Protein AF-A0A2W6DV99-F1 (afdb_monomer_lite)

Structure (mmCIF, N/CA/C/O backbone):
data_AF-A0A2W6DV99-F1
#
_entry.id   AF-A0A2W6DV99-F1
#
loop_
_atom_site.group_PDB
_atom_site.id
_atom_site.type_symbol
_atom_site.label_atom_id
_atom_site.label_alt_id
_atom_site.label_comp_id
_atom_site.label_asym_id
_atom_site.label_entity_id
_atom_site.label_seq_id
_atom_site.pdbx_PDB_ins_code
_atom_site.Cartn_x
_atom_site.Cartn_y
_atom_site.Cartn_z
_atom_site.occupancy
_atom_site.B_iso_or_equiv
_atom_site.auth_seq_id
_atom_site.auth_comp_id
_atom_site.auth_asym_id
_atom_site.auth_atom_id
_atom_site.pdbx_PDB_model_num
ATOM 1 N N . MET A 1 1 ? 22.813 -40.575 -20.053 1.00 39.66 1 MET A N 1
ATOM 2 C CA . MET A 1 1 ? 22.093 -39.445 -20.672 1.00 39.66 1 MET A CA 1
ATOM 3 C C . MET A 1 1 ? 22.376 -38.218 -19.839 1.00 39.66 1 MET A C 1
ATOM 5 O O . MET A 1 1 ? 22.022 -38.199 -18.666 1.00 39.66 1 MET A O 1
ATOM 9 N N . THR A 1 2 ? 23.104 -37.266 -20.404 1.00 40.97 2 THR A N 1
ATOM 10 C CA . THR A 1 2 ? 23.390 -35.975 -19.769 1.00 40.97 2 THR A CA 1
ATOM 11 C C . THR A 1 2 ? 22.181 -35.046 -19.927 1.00 40.97 2 THR A C 1
ATOM 13 O O . THR A 1 2 ? 21.340 -35.271 -20.796 1.00 40.97 2 THR A O 1
ATOM 16 N N . THR A 1 3 ? 22.064 -33.992 -19.115 1.00 51.16 3 THR A N 1
ATOM 17 C CA . THR A 1 3 ? 20.997 -32.975 -19.248 1.00 51.16 3 THR A CA 1
ATOM 18 C C . THR A 1 3 ? 20.951 -32.358 -20.657 1.00 51.16 3 THR A C 1
ATOM 20 O O . THR A 1 3 ? 19.877 -32.009 -21.138 1.00 51.16 3 THR A O 1
ATOM 23 N N . ALA A 1 4 ? 22.092 -32.310 -21.358 1.00 49.84 4 ALA A N 1
ATOM 24 C CA . ALA A 1 4 ? 22.218 -31.829 -22.735 1.00 49.84 4 ALA A CA 1
ATOM 25 C C . ALA A 1 4 ? 21.541 -32.736 -23.788 1.00 49.84 4 ALA A C 1
ATOM 27 O O . ALA A 1 4 ? 21.130 -32.246 -24.840 1.00 49.84 4 ALA A O 1
ATOM 28 N N . ASP A 1 5 ? 21.364 -34.034 -23.507 1.00 51.50 5 ASP A N 1
ATOM 29 C CA . ASP A 1 5 ? 20.728 -34.989 -24.433 1.00 51.50 5 ASP A CA 1
ATOM 30 C C . ASP A 1 5 ? 19.197 -34.816 -24.511 1.00 51.50 5 ASP A C 1
ATOM 32 O O . ASP A 1 5 ? 18.551 -35.421 -25.363 1.00 51.50 5 ASP A O 1
ATOM 36 N N . ARG A 1 6 ? 18.600 -34.006 -23.621 1.00 61.16 6 ARG A N 1
ATOM 37 C CA . ARG A 1 6 ? 17.144 -33.766 -23.541 1.00 61.16 6 ARG A CA 1
ATOM 38 C C . ARG A 1 6 ? 16.713 -32.412 -24.115 1.00 61.16 6 ARG A C 1
ATOM 40 O O . ARG A 1 6 ? 15.531 -32.085 -24.054 1.00 61.16 6 ARG A O 1
ATOM 47 N N . LEU A 1 7 ? 17.653 -31.622 -24.632 1.00 72.88 7 LEU A N 1
ATOM 48 C CA . LEU A 1 7 ? 17.379 -30.297 -25.186 1.00 72.88 7 LEU A CA 1
ATOM 49 C C . LEU A 1 7 ? 16.945 -30.385 -26.654 1.00 72.88 7 LEU A C 1
ATOM 51 O O . LEU A 1 7 ? 17.386 -31.263 -27.396 1.00 72.88 7 LEU A O 1
ATOM 55 N N . VAL A 1 8 ? 16.080 -29.460 -27.078 1.00 77.88 8 VAL A N 1
ATOM 56 C CA . VAL A 1 8 ? 15.634 -29.354 -28.474 1.00 77.88 8 VAL A CA 1
ATOM 57 C C . VAL A 1 8 ? 16.661 -28.538 -29.257 1.00 77.88 8 VAL A C 1
ATOM 59 O O . VAL A 1 8 ? 16.597 -27.310 -29.283 1.00 77.88 8 VAL A O 1
ATOM 62 N N . TRP A 1 9 ? 17.617 -29.234 -29.868 1.00 82.75 9 TRP A N 1
ATOM 63 C CA . TRP A 1 9 ? 18.687 -28.638 -30.668 1.00 82.75 9 TRP A CA 1
ATOM 64 C C . TRP A 1 9 ? 18.194 -28.163 -32.032 1.00 82.75 9 TRP A C 1
ATOM 66 O O . TRP A 1 9 ? 17.353 -28.806 -32.664 1.00 82.75 9 TRP A O 1
ATOM 76 N N . ARG A 1 10 ? 18.727 -27.026 -32.484 1.00 85.50 10 ARG A N 1
ATOM 77 C CA . ARG A 1 10 ? 18.477 -26.460 -33.812 1.00 85.50 10 ARG A CA 1
ATOM 78 C C . ARG A 1 10 ? 19.756 -25.976 -34.455 1.00 85.50 10 ARG A C 1
ATOM 80 O O . ARG A 1 10 ? 20.667 -25.524 -33.772 1.00 85.50 10 ARG A O 1
ATOM 87 N N . ILE A 1 11 ? 19.760 -26.016 -35.774 1.00 86.94 11 ILE A N 1
ATOM 88 C CA . ILE A 1 11 ? 20.781 -25.429 -36.638 1.00 86.94 11 ILE A CA 1
ATOM 89 C C . ILE A 1 11 ? 20.184 -24.222 -37.366 1.00 86.94 11 ILE A C 1
ATOM 91 O O . ILE A 1 11 ? 18.967 -24.020 -37.323 1.00 86.94 11 ILE A O 1
ATOM 95 N N . SER A 1 12 ? 21.020 -23.433 -38.038 1.00 83.31 12 SER A N 1
ATOM 96 C CA . SER A 1 12 ? 20.517 -22.340 -38.871 1.00 83.31 12 SER A CA 1
ATOM 97 C C . SER A 1 12 ? 19.740 -22.878 -40.077 1.00 83.31 12 SER A C 1
ATOM 99 O O . SER A 1 12 ? 20.124 -23.896 -40.654 1.00 83.31 12 SER A O 1
ATOM 101 N N . SER A 1 13 ? 18.704 -22.166 -40.536 1.00 81.56 13 SER A N 1
ATOM 102 C CA . SER A 1 13 ? 18.050 -22.480 -41.818 1.00 81.56 13 SER A CA 1
ATOM 103 C C . SER A 1 13 ? 18.979 -22.274 -43.023 1.00 81.56 13 SER A C 1
ATOM 105 O O . SER A 1 13 ? 18.720 -22.784 -44.113 1.00 81.56 13 SER A O 1
ATOM 107 N N . ARG A 1 14 ? 20.091 -21.556 -42.819 1.00 80.81 14 ARG A N 1
ATOM 108 C CA . ARG A 1 14 ? 21.151 -21.309 -43.802 1.00 80.81 14 ARG A CA 1
ATOM 109 C C . ARG A 1 14 ? 22.189 -22.429 -43.864 1.00 80.81 14 ARG A C 1
ATOM 111 O O . ARG A 1 14 ? 23.100 -22.358 -44.685 1.00 80.81 14 ARG A O 1
ATOM 118 N N . SER A 1 15 ? 22.073 -23.448 -43.014 1.00 82.69 15 SER A N 1
ATOM 119 C CA . SER A 1 15 ? 22.948 -24.616 -43.038 1.00 82.69 15 SER A CA 1
ATOM 120 C C . SER A 1 15 ? 22.560 -25.573 -44.169 1.00 82.69 15 SER A C 1
ATOM 122 O O . SER A 1 15 ? 21.409 -25.994 -44.276 1.00 82.69 15 SER A O 1
ATOM 124 N N . SER A 1 16 ? 23.527 -25.951 -45.006 1.00 66.44 16 SER A N 1
ATOM 125 C CA . SER A 1 16 ? 23.342 -26.976 -46.032 1.00 66.44 16 SER A CA 1
ATOM 126 C C . SER A 1 16 ? 23.441 -28.377 -45.391 1.00 66.44 16 SER A C 1
ATOM 128 O O . SER A 1 16 ? 24.239 -28.614 -44.490 1.00 66.44 16 SER A O 1
ATOM 130 N N . ASN A 1 17 ? 22.596 -29.321 -45.816 1.00 62.34 17 ASN A N 1
ATOM 131 C CA . ASN A 1 17 ? 22.705 -30.764 -45.527 1.00 62.34 17 ASN A CA 1
ATOM 132 C C . ASN A 1 17 ? 22.578 -31.268 -44.070 1.00 62.34 17 ASN A C 1
ATOM 134 O O . ASN A 1 17 ? 22.684 -32.473 -43.864 1.00 62.34 17 ASN A O 1
ATOM 138 N N . GLY A 1 18 ? 22.304 -30.424 -43.071 1.00 57.53 18 GLY A N 1
ATOM 139 C CA . GLY A 1 18 ? 21.922 -30.862 -41.713 1.00 57.53 18 GLY A CA 1
ATOM 140 C C . GLY A 1 18 ? 23.003 -31.585 -40.890 1.00 57.53 18 GLY A C 1
ATOM 141 O O . GLY A 1 18 ? 22.747 -31.976 -39.753 1.00 57.53 18 GLY A O 1
ATOM 142 N N . GLU A 1 19 ? 24.210 -31.741 -41.430 1.00 60.84 19 GLU A N 1
ATOM 143 C CA . GLU A 1 19 ? 25.356 -32.391 -40.796 1.00 60.84 19 GLU A CA 1
ATOM 144 C C . GLU A 1 19 ? 26.573 -31.461 -40.915 1.00 60.84 19 GLU A C 1
ATOM 146 O O . GLU A 1 19 ? 26.910 -31.069 -42.029 1.00 60.84 19 GLU A O 1
ATOM 151 N N . ASN A 1 20 ? 27.278 -31.170 -39.809 1.00 66.75 20 ASN A N 1
ATOM 152 C CA . ASN A 1 20 ? 28.277 -30.081 -39.676 1.00 66.75 20 ASN A CA 1
ATOM 153 C C . ASN A 1 20 ? 27.613 -28.711 -39.533 1.00 66.75 20 ASN A C 1
ATOM 155 O O . ASN A 1 20 ? 27.404 -28.002 -40.506 1.00 66.75 20 ASN A O 1
ATOM 159 N N . CYS A 1 21 ? 27.232 -28.342 -38.320 1.00 85.12 21 CYS A N 1
ATOM 160 C CA . CYS A 1 21 ? 26.618 -27.061 -37.999 1.00 85.12 21 CYS A CA 1
ATOM 161 C C . CYS A 1 21 ? 26.868 -26.732 -36.528 1.00 85.12 21 CYS A C 1
ATOM 163 O O . CYS A 1 21 ? 26.994 -27.637 -35.687 1.00 85.12 21 CYS A O 1
ATOM 165 N N . VAL A 1 22 ? 26.802 -25.438 -36.219 1.00 89.88 22 VAL A N 1
ATOM 166 C CA . VAL A 1 22 ? 26.556 -24.943 -34.864 1.00 89.88 22 VAL A CA 1
ATOM 167 C C . VAL A 1 22 ? 25.130 -25.329 -34.469 1.00 89.88 22 VAL A C 1
ATOM 169 O O . VAL A 1 22 ? 24.169 -24.859 -35.077 1.00 89.88 22 VAL A O 1
ATOM 172 N N . GLU A 1 23 ? 24.989 -26.186 -33.459 1.00 89.81 23 GLU A N 1
ATOM 173 C CA . GLU A 1 23 ? 23.690 -26.469 -32.853 1.00 89.81 23 GLU A CA 1
ATOM 174 C C . GLU A 1 23 ? 23.479 -25.572 -31.644 1.00 89.81 23 GLU A C 1
ATOM 176 O O . GLU A 1 23 ? 24.355 -25.468 -30.787 1.00 89.81 23 GLU A O 1
ATOM 181 N N . VAL A 1 24 ? 22.297 -24.973 -31.556 1.00 89.50 24 VAL A N 1
ATOM 182 C CA . VAL A 1 24 ? 21.862 -24.107 -30.462 1.00 89.50 24 VAL A CA 1
ATOM 183 C C . VAL A 1 24 ? 20.603 -24.703 -29.841 1.00 89.50 24 VAL A C 1
ATOM 185 O O . VAL A 1 24 ? 19.707 -25.155 -30.556 1.00 89.50 24 VAL A O 1
ATOM 188 N N . ALA A 1 25 ? 20.511 -24.706 -28.516 1.00 82.44 25 ALA A N 1
ATOM 189 C CA . ALA A 1 25 ? 19.297 -25.080 -27.802 1.00 82.44 25 ALA A CA 1
ATOM 190 C C . ALA A 1 25 ? 19.022 -24.125 -26.632 1.00 82.44 25 ALA A C 1
ATOM 192 O O . ALA A 1 25 ? 19.965 -23.612 -26.025 1.00 82.44 25 ALA A O 1
ATOM 193 N N . PRO A 1 26 ? 17.748 -23.903 -26.272 1.00 75.31 26 PRO A N 1
ATOM 194 C CA . PRO A 1 26 ? 17.406 -23.211 -25.037 1.00 75.31 26 PRO A CA 1
ATOM 195 C C . PRO A 1 26 ? 17.791 -24.057 -23.815 1.00 75.31 26 PRO A C 1
ATOM 197 O O . PRO A 1 26 ? 17.603 -25.274 -23.802 1.00 75.31 26 PRO A O 1
ATOM 200 N N . ALA A 1 27 ? 18.307 -23.400 -22.779 1.00 69.19 27 ALA A N 1
ATOM 201 C CA . ALA A 1 27 ? 18.580 -23.954 -21.453 1.00 69.19 27 ALA A CA 1
ATOM 202 C C . ALA A 1 27 ? 17.866 -23.104 -20.383 1.00 69.19 27 ALA A C 1
ATOM 204 O O . ALA A 1 27 ? 17.418 -22.002 -20.684 1.00 69.19 27 ALA A O 1
ATOM 205 N N . ALA A 1 28 ? 17.768 -23.598 -19.141 1.00 60.81 28 ALA A N 1
ATOM 206 C CA . ALA A 1 28 ? 16.992 -22.952 -18.069 1.00 60.81 28 ALA A CA 1
ATOM 207 C C . ALA A 1 28 ? 17.307 -21.451 -17.881 1.00 60.81 28 ALA A C 1
ATOM 209 O O . ALA A 1 28 ? 16.384 -20.659 -17.738 1.00 60.81 28 ALA A O 1
ATOM 210 N N . ASP A 1 29 ? 18.583 -21.061 -17.993 1.00 66.25 29 ASP A N 1
ATOM 211 C CA . ASP A 1 29 ? 19.034 -19.680 -17.757 1.00 66.25 29 ASP A CA 1
ATOM 212 C C . ASP A 1 29 ? 19.547 -18.964 -19.027 1.00 66.25 29 ASP A C 1
ATOM 214 O O . ASP A 1 29 ? 20.179 -17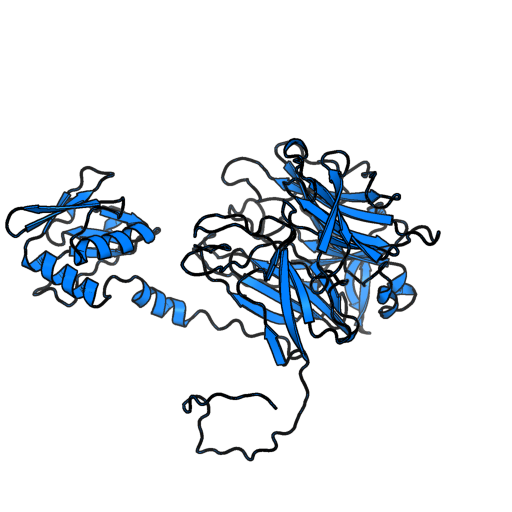.905 -18.946 1.00 66.25 29 ASP A O 1
ATOM 218 N N . GLY A 1 30 ? 19.309 -19.520 -20.225 1.00 78.44 30 GLY A N 1
ATOM 219 C CA . GLY A 1 30 ? 19.749 -18.907 -21.482 1.00 78.44 30 GLY A CA 1
ATOM 220 C C . GLY A 1 30 ? 19.853 -19.872 -22.662 1.00 78.44 30 GLY A C 1
ATOM 221 O O . GLY A 1 30 ? 18.911 -20.594 -22.973 1.00 78.44 30 GLY A O 1
ATOM 222 N N . MET A 1 31 ? 20.989 -19.862 -23.356 1.00 85.44 31 MET A N 1
ATOM 223 C CA . MET A 1 31 ? 21.232 -20.680 -24.545 1.00 85.44 31 MET A CA 1
ATOM 224 C C . MET A 1 31 ? 22.450 -21.564 -24.359 1.00 85.44 31 MET A C 1
ATOM 226 O O . MET A 1 31 ? 23.387 -21.226 -23.643 1.00 85.44 31 MET A O 1
ATOM 230 N N . VAL A 1 32 ? 22.461 -22.699 -25.034 1.00 89.19 32 VAL A N 1
ATOM 231 C CA . VAL A 1 32 ? 23.610 -23.589 -25.086 1.00 89.19 32 VAL A CA 1
ATOM 232 C C . VAL A 1 32 ? 23.951 -23.884 -26.537 1.00 89.19 32 VAL A C 1
ATOM 234 O O . VAL A 1 32 ? 23.052 -24.064 -27.356 1.00 89.19 32 VAL A O 1
ATOM 237 N N . ILE A 1 33 ? 25.244 -23.936 -26.854 1.00 93.06 33 ILE A N 1
ATOM 238 C CA . ILE A 1 33 ? 25.724 -24.363 -28.170 1.00 93.06 33 ILE A CA 1
ATOM 239 C C . ILE A 1 33 ? 26.545 -25.643 -28.074 1.00 93.06 33 ILE A C 1
ATOM 241 O O . ILE A 1 33 ? 27.212 -25.897 -27.064 1.00 93.06 33 ILE A O 1
ATOM 245 N N . ARG A 1 34 ? 26.544 -26.417 -29.156 1.00 91.94 34 ARG A N 1
ATOM 246 C CA . ARG A 1 34 ? 27.444 -27.553 -29.366 1.00 91.94 34 ARG A CA 1
ATOM 247 C C . ARG A 1 34 ? 27.758 -27.735 -30.847 1.00 91.94 34 ARG A C 1
ATOM 249 O O . ARG A 1 34 ? 27.185 -27.073 -31.710 1.00 91.94 34 ARG A O 1
ATOM 256 N N . HIS A 1 35 ? 28.659 -28.664 -31.132 1.00 91.69 35 HIS A N 1
ATOM 257 C CA . HIS A 1 35 ? 28.941 -29.095 -32.493 1.00 91.69 35 HIS A CA 1
ATOM 258 C C . HIS A 1 35 ? 28.086 -30.315 -32.853 1.00 91.69 35 HIS A C 1
ATOM 260 O O . HIS A 1 35 ? 28.175 -31.337 -32.175 1.00 91.69 35 HIS A O 1
ATOM 266 N N . SER A 1 36 ? 27.317 -30.245 -33.944 1.00 87.62 36 SER A N 1
ATOM 267 C CA . SER A 1 36 ? 26.436 -31.350 -34.389 1.00 87.62 36 SER A CA 1
ATOM 268 C C . SER A 1 36 ? 27.159 -32.683 -34.622 1.00 87.62 36 SER A C 1
ATOM 270 O O . SER A 1 36 ? 26.678 -33.719 -34.177 1.00 87.62 36 SER A O 1
ATOM 272 N N . LYS A 1 37 ? 28.328 -32.687 -35.285 1.00 85.00 37 LYS A N 1
ATOM 273 C CA . LYS A 1 37 ? 29.139 -33.907 -35.501 1.00 85.00 37 LYS A CA 1
ATOM 274 C C . LYS A 1 37 ? 29.964 -34.361 -34.304 1.00 85.00 37 LYS A C 1
ATOM 276 O O . LYS A 1 37 ? 30.337 -35.531 -34.218 1.00 85.00 37 LYS A O 1
ATOM 281 N N . HIS A 1 38 ? 30.257 -33.450 -33.385 1.00 86.50 38 HIS A N 1
ATOM 282 C CA . HIS A 1 38 ? 31.081 -33.730 -32.217 1.00 86.50 38 HIS A CA 1
ATOM 283 C C . HIS A 1 38 ? 30.349 -33.353 -30.921 1.00 86.50 38 HIS A C 1
ATOM 285 O O . HIS A 1 38 ? 30.887 -32.585 -30.125 1.00 86.50 38 HIS A O 1
ATOM 291 N N . PRO A 1 39 ? 29.143 -33.897 -30.651 1.00 83.94 39 PRO A N 1
ATOM 292 C CA . PRO A 1 39 ? 28.383 -33.542 -29.451 1.00 83.94 39 PRO A CA 1
ATOM 293 C C . PRO A 1 39 ? 29.115 -33.967 -28.169 1.00 83.94 39 PRO A C 1
ATOM 295 O O . PRO A 1 39 ? 28.973 -33.334 -27.126 1.00 83.94 39 PRO A O 1
ATOM 298 N N . SER A 1 40 ? 29.972 -34.993 -28.252 1.00 82.38 40 SER A N 1
ATOM 299 C CA . SER A 1 40 ? 30.851 -35.426 -27.162 1.00 82.38 40 SER A CA 1
ATOM 300 C C . SER A 1 40 ? 31.998 -34.455 -26.859 1.00 82.38 40 SER A C 1
ATOM 302 O O . SER A 1 40 ? 32.648 -34.614 -25.830 1.00 82.38 40 SER A O 1
ATOM 304 N N . ALA A 1 41 ? 32.257 -33.456 -27.714 1.00 84.75 41 ALA A N 1
ATOM 305 C CA . ALA A 1 41 ? 33.206 -32.377 -27.420 1.00 84.75 41 ALA A CA 1
ATOM 306 C C . ALA A 1 41 ? 32.692 -31.426 -26.321 1.00 84.75 41 ALA A C 1
ATOM 308 O O . ALA A 1 41 ? 33.456 -30.614 -25.800 1.00 84.75 41 ALA A O 1
ATOM 309 N N . GLY A 1 42 ? 31.417 -31.561 -25.938 1.00 88.44 42 GLY A N 1
ATOM 310 C CA . GLY A 1 42 ? 30.779 -30.816 -24.864 1.00 88.44 42 GLY A CA 1
ATOM 311 C C . GLY A 1 42 ? 29.952 -29.640 -25.368 1.00 88.44 42 GLY A C 1
ATOM 312 O O . GLY A 1 42 ? 29.761 -29.436 -26.567 1.00 88.44 42 GLY A O 1
ATOM 313 N N . THR A 1 43 ? 29.427 -28.874 -24.419 1.00 92.94 43 THR A N 1
ATOM 314 C CA . THR A 1 43 ? 28.511 -27.765 -24.678 1.00 92.94 43 THR A CA 1
ATOM 315 C C . THR A 1 43 ? 29.009 -26.488 -24.017 1.00 92.94 43 THR A C 1
ATOM 317 O O . THR A 1 43 ? 29.588 -26.544 -22.931 1.00 92.94 43 THR A O 1
ATOM 320 N N . ILE A 1 44 ? 28.740 -25.334 -24.623 1.00 91.56 44 ILE A N 1
ATOM 321 C CA . ILE A 1 44 ? 29.021 -24.026 -24.019 1.00 91.56 44 ILE A CA 1
ATOM 322 C C . ILE A 1 44 ? 27.692 -23.343 -23.711 1.00 91.56 44 ILE A C 1
ATOM 324 O O . ILE A 1 44 ? 26.890 -23.127 -24.617 1.00 91.56 44 ILE A O 1
ATOM 328 N N . THR A 1 45 ? 27.466 -23.017 -22.439 1.00 89.25 45 THR A N 1
ATOM 329 C CA . THR A 1 45 ? 26.239 -22.366 -21.958 1.00 89.25 45 THR A CA 1
ATOM 330 C C . THR A 1 45 ? 26.444 -20.861 -21.818 1.00 89.25 45 THR A C 1
ATOM 332 O O . THR A 1 45 ? 27.455 -20.404 -21.286 1.00 89.25 45 THR A O 1
ATOM 335 N N . PHE A 1 46 ? 25.446 -20.103 -22.250 1.00 85.31 46 PHE A N 1
ATOM 336 C CA . PHE A 1 46 ? 25.378 -18.653 -22.233 1.00 85.31 46 PHE A CA 1
ATOM 337 C C . PHE A 1 46 ? 24.127 -18.221 -21.469 1.00 85.31 46 PHE A C 1
ATOM 339 O O . PHE A 1 46 ? 23.020 -18.493 -21.935 1.00 85.31 46 PHE A O 1
ATOM 346 N N . PRO A 1 47 ? 24.260 -17.507 -20.340 1.00 81.44 47 PRO A N 1
ATOM 347 C CA . PRO A 1 47 ? 23.137 -16.788 -19.750 1.00 81.44 47 PRO A CA 1
ATOM 348 C C . PRO A 1 47 ? 22.469 -15.851 -20.770 1.00 81.44 47 PRO A C 1
ATOM 350 O O . PRO A 1 47 ? 23.136 -15.362 -21.680 1.00 81.44 47 PRO A O 1
ATOM 353 N N . GLY A 1 48 ? 21.175 -15.551 -20.639 1.00 76.06 48 GLY A N 1
ATOM 354 C CA . GLY A 1 48 ? 20.421 -14.818 -21.677 1.00 76.06 48 GLY A CA 1
ATOM 355 C C . GLY A 1 48 ? 21.045 -13.492 -22.163 1.00 76.06 48 GLY A C 1
ATOM 356 O O . GLY A 1 48 ? 20.989 -13.181 -23.353 1.00 76.06 48 GLY A O 1
ATOM 357 N N . SER A 1 49 ? 21.681 -12.711 -21.280 1.00 77.69 49 SER A N 1
ATOM 358 C CA . SER A 1 49 ? 22.427 -11.498 -21.664 1.00 77.69 49 SER A CA 1
ATOM 359 C C . SER A 1 49 ? 23.748 -11.809 -22.374 1.00 77.69 49 SER A C 1
ATOM 361 O O . SER A 1 49 ? 24.072 -11.159 -23.368 1.00 77.69 49 SER A O 1
ATOM 363 N N . ALA A 1 50 ? 24.468 -12.834 -21.912 1.00 83.25 50 ALA A N 1
ATOM 364 C CA . ALA A 1 50 ? 25.685 -13.333 -22.541 1.00 83.25 50 ALA A CA 1
ATOM 365 C C . ALA A 1 50 ? 25.410 -13.923 -23.931 1.00 83.25 50 ALA A C 1
ATOM 367 O O . ALA A 1 50 ? 26.246 -13.785 -24.813 1.00 83.25 50 ALA A O 1
ATOM 368 N N . TRP A 1 51 ? 24.237 -14.523 -24.169 1.00 90.50 51 TRP A N 1
ATOM 369 C CA . TRP A 1 51 ? 23.864 -15.039 -25.489 1.00 90.50 51 TRP A CA 1
ATOM 370 C C . TRP A 1 51 ? 23.724 -13.922 -26.525 1.00 90.50 51 TRP A C 1
ATOM 372 O O . TRP A 1 51 ? 24.310 -14.000 -27.600 1.00 90.50 51 TRP A O 1
ATOM 382 N N . ARG A 1 52 ? 23.005 -12.844 -26.186 1.00 85.56 52 ARG A N 1
ATOM 383 C CA . ARG A 1 52 ? 22.859 -11.686 -27.085 1.00 85.56 52 ARG A CA 1
ATOM 384 C C . ARG A 1 52 ? 24.202 -11.027 -27.381 1.00 85.56 52 ARG A C 1
ATOM 386 O O . ARG A 1 52 ? 24.489 -10.724 -28.533 1.00 85.56 52 ARG A O 1
ATOM 393 N N . ALA A 1 53 ? 25.029 -10.855 -26.350 1.00 83.12 53 ALA A N 1
ATOM 394 C CA . ALA A 1 53 ? 26.384 -10.348 -26.519 1.00 83.12 53 ALA A CA 1
ATOM 395 C C . ALA A 1 53 ? 27.236 -11.295 -27.378 1.00 83.12 53 ALA A C 1
ATOM 397 O O . ALA A 1 53 ? 27.946 -10.832 -28.254 1.00 83.12 53 ALA A O 1
ATOM 398 N N . PHE A 1 54 ? 27.114 -12.614 -27.211 1.00 90.12 54 PHE A N 1
ATOM 399 C CA . PHE A 1 54 ? 27.840 -13.596 -28.021 1.00 90.12 54 PHE A CA 1
ATOM 400 C C . PHE A 1 54 ? 27.435 -13.546 -29.498 1.00 90.12 54 PHE A C 1
ATOM 402 O O . PHE A 1 54 ? 28.301 -13.555 -30.367 1.00 90.12 54 PHE A O 1
ATOM 409 N N . VAL A 1 55 ? 26.135 -13.454 -29.794 1.00 89.00 55 VAL A N 1
ATOM 410 C CA . VAL A 1 55 ? 25.629 -13.319 -31.168 1.00 89.00 55 VAL A CA 1
ATOM 411 C C . VAL A 1 55 ? 26.103 -12.008 -31.806 1.00 89.00 55 VAL A C 1
ATOM 413 O O . VAL A 1 55 ? 26.493 -11.999 -32.973 1.00 89.00 55 VAL A O 1
ATOM 416 N N . HIS A 1 56 ? 26.128 -10.916 -31.041 1.00 84.50 56 HIS A N 1
ATOM 417 C CA . HIS A 1 56 ? 26.678 -9.633 -31.478 1.00 84.50 56 HIS A CA 1
ATOM 418 C C . HIS A 1 56 ? 28.194 -9.714 -31.735 1.00 84.50 56 HIS A C 1
ATOM 420 O O . HIS A 1 56 ? 28.648 -9.390 -32.832 1.00 84.50 56 HIS A O 1
ATOM 426 N N . ASP A 1 57 ? 28.971 -10.225 -30.772 1.00 85.94 57 ASP A N 1
ATOM 427 C CA . ASP A 1 57 ? 30.421 -10.443 -30.885 1.00 85.94 57 ASP A CA 1
ATOM 428 C C . ASP A 1 57 ? 30.755 -11.302 -32.123 1.00 85.94 57 ASP A C 1
ATOM 430 O O . ASP A 1 57 ? 31.713 -11.025 -32.848 1.00 85.94 57 ASP A O 1
ATOM 434 N N . ALA A 1 58 ? 29.946 -12.336 -32.388 1.00 88.12 58 ALA A N 1
ATOM 435 C CA . ALA A 1 58 ? 30.107 -13.236 -33.525 1.00 88.12 58 ALA A CA 1
ATOM 436 C C . ALA A 1 58 ? 29.876 -12.541 -34.876 1.00 88.12 58 ALA A C 1
ATOM 438 O O . ALA A 1 58 ? 30.612 -12.815 -35.827 1.00 88.12 58 ALA A O 1
ATOM 439 N N . ARG A 1 59 ? 28.876 -11.655 -34.963 1.00 84.56 59 ARG A N 1
ATOM 440 C CA . ARG A 1 59 ? 28.514 -10.924 -36.189 1.00 84.56 59 ARG A CA 1
ATOM 441 C C . ARG A 1 59 ? 29.495 -9.808 -36.520 1.00 84.56 59 ARG A C 1
ATOM 443 O O . ARG A 1 59 ? 29.894 -9.680 -37.675 1.00 84.56 59 ARG A O 1
ATOM 450 N N . ASP A 1 60 ? 29.891 -9.039 -35.514 1.00 77.19 60 ASP A N 1
ATOM 451 C CA . ASP A 1 60 ? 30.624 -7.791 -35.731 1.00 77.19 60 ASP A CA 1
ATOM 452 C C . ASP A 1 60 ? 32.144 -7.973 -35.628 1.00 77.19 60 ASP A C 1
ATOM 454 O O . ASP A 1 60 ? 32.907 -7.092 -36.019 1.00 77.19 60 ASP A O 1
ATOM 458 N N . GLY A 1 61 ? 32.617 -9.125 -35.137 1.00 68.69 61 GLY A N 1
ATOM 459 C CA . GLY A 1 61 ? 34.045 -9.437 -35.052 1.00 68.69 61 GLY A CA 1
ATOM 460 C C . GLY A 1 61 ? 34.814 -8.573 -34.045 1.00 68.69 61 GLY A C 1
ATOM 461 O O . GLY A 1 61 ? 36.046 -8.534 -34.088 1.00 68.69 61 GLY A O 1
ATOM 462 N N . VAL A 1 62 ? 34.115 -7.888 -33.133 1.00 58.28 62 VAL A N 1
ATOM 463 C CA . VAL A 1 62 ? 34.701 -6.978 -32.141 1.00 58.28 62 VAL A CA 1
ATOM 464 C C . VAL A 1 62 ? 34.557 -7.558 -30.727 1.00 58.28 62 VAL A C 1
ATOM 466 O O . VAL A 1 62 ? 33.565 -7.315 -30.060 1.00 58.28 62 VAL A O 1
ATOM 469 N N . ALA A 1 63 ? 35.608 -8.265 -30.287 1.00 59.38 63 ALA A N 1
ATOM 470 C CA . ALA A 1 63 ? 35.976 -8.655 -28.911 1.00 59.38 63 ALA A CA 1
ATOM 471 C C . ALA A 1 63 ? 34.971 -9.465 -28.051 1.00 59.38 63 ALA A C 1
ATOM 473 O O . ALA A 1 63 ? 33.770 -9.295 -28.101 1.00 59.38 63 ALA A O 1
ATOM 474 N N . ASN A 1 64 ? 35.505 -10.341 -27.189 1.00 68.50 64 ASN A N 1
ATOM 475 C CA . ASN A 1 64 ? 34.771 -11.304 -26.349 1.00 68.50 64 ASN A CA 1
ATOM 476 C C . ASN A 1 64 ? 34.027 -10.648 -25.160 1.00 68.50 64 ASN A C 1
ATOM 478 O O . ASN A 1 64 ? 34.351 -10.915 -23.999 1.00 68.50 64 ASN A O 1
ATOM 482 N N . THR A 1 65 ? 33.068 -9.761 -25.427 1.00 76.06 65 THR A N 1
ATOM 483 C CA . THR A 1 65 ? 32.317 -9.008 -24.406 1.00 76.06 65 THR A CA 1
ATOM 484 C C . THR A 1 65 ? 31.241 -9.840 -23.707 1.00 76.06 65 THR A C 1
ATOM 486 O O . THR A 1 65 ? 30.800 -9.498 -22.611 1.00 76.06 65 THR A O 1
ATOM 489 N N . ASN A 1 66 ? 30.870 -10.980 -24.293 1.00 84.12 66 ASN A N 1
ATOM 490 C CA . ASN A 1 66 ? 29.848 -11.892 -23.783 1.00 84.12 66 ASN A CA 1
ATOM 491 C C . ASN A 1 66 ? 30.161 -12.575 -22.437 1.00 84.12 66 ASN A C 1
ATOM 493 O O . ASN A 1 66 ? 29.257 -13.132 -21.818 1.00 84.12 66 ASN A O 1
ATOM 497 N N . GLY A 1 67 ? 31.418 -12.572 -21.976 1.00 85.31 67 GLY A N 1
ATOM 498 C CA . GLY A 1 67 ? 31.804 -13.110 -20.663 1.00 85.31 67 GLY A CA 1
ATOM 499 C C . GLY A 1 67 ? 31.635 -14.628 -20.479 1.00 85.31 67 GLY A C 1
ATOM 500 O O . GLY A 1 67 ? 31.886 -15.134 -19.385 1.00 85.31 67 GLY A O 1
ATOM 501 N N . ALA A 1 68 ? 31.246 -15.374 -21.518 1.00 85.94 68 ALA A N 1
ATOM 502 C CA . ALA A 1 68 ? 31.008 -16.821 -21.472 1.00 85.94 68 ALA A CA 1
ATOM 503 C C . ALA A 1 68 ? 31.969 -17.621 -22.368 1.00 85.94 68 ALA A C 1
ATOM 505 O O . ALA A 1 68 ? 32.398 -18.721 -21.999 1.00 85.94 68 ALA A O 1
ATOM 506 N N . ALA A 1 69 ? 32.345 -17.071 -23.522 1.00 91.69 69 ALA A N 1
ATOM 507 C CA . ALA A 1 69 ? 33.222 -17.707 -24.490 1.00 91.69 69 ALA A CA 1
ATOM 508 C C . ALA A 1 69 ? 34.067 -16.697 -25.273 1.00 91.69 69 ALA A C 1
ATOM 510 O O . ALA A 1 69 ? 33.727 -15.522 -25.414 1.00 91.69 69 ALA A O 1
ATOM 511 N N . THR A 1 70 ? 35.169 -17.196 -25.824 1.00 91.81 70 THR A N 1
ATOM 512 C CA . THR A 1 70 ? 36.014 -16.469 -26.772 1.00 91.81 70 THR A CA 1
ATOM 513 C C . THR A 1 70 ? 35.805 -16.977 -28.191 1.00 91.81 70 THR A C 1
ATOM 515 O O . THR A 1 70 ? 35.650 -18.182 -28.377 1.00 91.81 70 THR A O 1
ATOM 518 N N . ILE A 1 71 ? 35.832 -16.078 -29.176 1.00 91.38 71 ILE A N 1
ATOM 519 C CA . ILE A 1 71 ? 35.762 -16.381 -30.610 1.00 91.38 71 ILE A CA 1
ATOM 520 C C . ILE A 1 71 ? 37.129 -16.061 -31.225 1.00 91.38 71 ILE A C 1
ATOM 522 O O . ILE A 1 71 ? 37.629 -14.946 -31.104 1.00 91.38 71 ILE A O 1
ATOM 526 N N . THR A 1 72 ? 37.782 -17.042 -31.849 1.00 89.56 72 THR A N 1
ATOM 527 C CA . THR A 1 72 ? 39.113 -16.885 -32.465 1.00 89.56 72 THR A CA 1
ATOM 528 C C . THR A 1 72 ? 39.138 -17.501 -33.859 1.00 89.56 72 THR A C 1
ATOM 530 O O . THR A 1 72 ? 38.685 -18.625 -34.044 1.00 89.56 72 THR A O 1
ATOM 533 N N . LYS A 1 73 ? 39.700 -16.797 -34.847 1.00 87.88 73 LYS A N 1
ATOM 534 C CA . LYS A 1 73 ? 39.909 -17.343 -36.197 1.00 87.88 73 LYS A CA 1
ATOM 535 C C . LYS A 1 73 ? 41.184 -18.186 -36.265 1.00 87.88 73 LYS A C 1
ATOM 537 O O . LYS A 1 73 ? 42.238 -17.743 -35.813 1.00 87.88 73 LYS A O 1
ATOM 542 N N . ILE A 1 74 ? 41.094 -19.384 -36.846 1.00 85.19 74 ILE A N 1
ATOM 543 C CA . ILE A 1 74 ? 42.221 -20.298 -37.087 1.00 85.19 74 ILE A CA 1
ATOM 544 C C . ILE A 1 74 ? 42.211 -20.688 -38.566 1.00 85.19 74 ILE A C 1
ATOM 546 O O . ILE A 1 74 ? 41.503 -21.604 -38.977 1.00 85.19 74 ILE A O 1
ATOM 550 N N . GLY A 1 75 ? 42.993 -19.977 -39.382 1.00 90.31 75 GLY A N 1
ATOM 551 C CA . GLY A 1 75 ? 42.878 -20.093 -40.837 1.00 90.31 75 GLY A CA 1
ATOM 552 C C . GLY A 1 75 ? 41.484 -19.657 -41.294 1.00 90.31 75 GLY A C 1
ATOM 553 O O . GLY A 1 75 ? 41.058 -18.544 -40.989 1.00 90.31 75 GLY A O 1
ATOM 554 N N . THR A 1 76 ? 40.774 -20.535 -42.001 1.00 86.12 76 THR A N 1
ATOM 555 C CA . THR A 1 76 ? 39.377 -20.332 -42.421 1.00 86.12 76 THR A CA 1
ATOM 556 C C . THR A 1 76 ? 38.355 -20.671 -41.331 1.00 86.12 76 THR A C 1
ATOM 558 O O . THR A 1 76 ? 37.206 -20.244 -41.421 1.00 86.12 76 THR A O 1
ATOM 561 N N . ASP A 1 77 ? 38.774 -21.388 -40.288 1.00 90.81 77 ASP A N 1
ATOM 562 C CA . ASP A 1 77 ? 37.892 -21.926 -39.254 1.00 90.81 77 ASP A CA 1
ATOM 563 C C . ASP A 1 77 ? 37.687 -20.925 -38.111 1.00 90.81 77 ASP A C 1
ATOM 565 O O . ASP A 1 77 ? 38.485 -20.005 -37.886 1.00 90.81 77 ASP A O 1
ATOM 569 N N . THR A 1 78 ? 36.633 -21.145 -37.330 1.00 92.56 78 THR A N 1
ATOM 570 C CA . THR A 1 78 ? 36.351 -20.421 -36.091 1.00 92.56 78 THR A CA 1
ATOM 571 C C . THR A 1 78 ? 36.438 -21.359 -34.892 1.00 92.56 78 THR A C 1
ATOM 573 O O . THR A 1 78 ? 35.770 -22.386 -34.837 1.00 92.56 78 THR A O 1
ATOM 576 N N . LEU A 1 79 ? 37.217 -20.978 -33.883 1.00 92.69 79 LEU A N 1
ATOM 577 C CA . LEU A 1 79 ? 37.248 -21.622 -32.577 1.00 92.69 79 LEU A CA 1
ATOM 578 C C . LEU A 1 79 ? 36.414 -20.816 -31.576 1.00 92.69 79 LEU A C 1
ATOM 580 O O . LEU A 1 79 ? 36.711 -19.646 -31.329 1.00 92.69 79 LEU A O 1
ATOM 584 N N . VAL A 1 80 ? 35.425 -21.462 -30.960 1.00 93.94 80 VAL A N 1
ATOM 585 C CA . VAL A 1 80 ? 34.669 -20.942 -29.818 1.00 93.94 80 VAL A CA 1
ATOM 586 C C . VAL A 1 80 ? 35.099 -21.689 -28.559 1.00 93.94 80 VAL A C 1
ATOM 588 O O . VAL A 1 80 ? 34.846 -22.885 -28.421 1.00 93.94 80 VAL A O 1
ATOM 591 N N . LYS A 1 81 ? 35.768 -21.004 -27.631 1.00 93.50 81 LYS A N 1
ATOM 592 C CA . LYS A 1 81 ? 36.296 -21.613 -26.400 1.00 93.50 81 LYS A CA 1
ATOM 593 C C . LYS A 1 81 ? 35.609 -21.044 -25.169 1.00 93.50 81 LYS A C 1
ATOM 595 O O . LYS A 1 81 ? 35.605 -19.828 -24.988 1.00 93.50 81 LYS A O 1
ATOM 600 N N . SER A 1 82 ? 35.077 -21.916 -24.314 1.00 91.00 82 SER A N 1
ATOM 601 C CA . SER A 1 82 ? 34.463 -21.520 -23.043 1.00 91.00 82 SER A CA 1
ATOM 602 C C . SER A 1 82 ? 35.483 -20.832 -22.130 1.00 91.00 82 SER A C 1
ATOM 604 O O . SER A 1 82 ? 36.634 -21.257 -22.045 1.00 91.00 82 SER A O 1
ATOM 606 N N . LEU A 1 83 ? 35.054 -19.783 -21.427 1.00 88.38 83 LEU A N 1
ATOM 607 C CA . LEU A 1 83 ? 35.846 -19.140 -20.372 1.00 88.38 83 LEU A CA 1
ATOM 608 C C . LEU A 1 83 ? 35.755 -19.879 -19.029 1.00 88.38 83 LEU A C 1
ATOM 610 O O . LEU A 1 83 ? 36.607 -19.690 -18.167 1.00 88.38 83 LEU A O 1
ATOM 614 N N . HIS A 1 84 ? 34.740 -20.730 -18.868 1.00 85.50 84 HIS A N 1
ATOM 615 C CA . HIS A 1 84 ? 34.377 -21.355 -17.590 1.00 85.50 84 HIS A CA 1
ATOM 616 C C . HIS A 1 84 ? 34.661 -22.859 -17.550 1.00 85.50 84 HIS A C 1
ATOM 618 O O . HIS A 1 84 ? 34.608 -23.475 -16.490 1.00 85.50 84 HIS A O 1
ATOM 624 N N . THR A 1 85 ? 34.952 -23.469 -18.701 1.00 87.06 85 THR A N 1
ATOM 625 C CA . THR A 1 85 ? 35.203 -24.911 -18.837 1.00 87.06 85 THR A CA 1
ATOM 626 C C . THR A 1 85 ? 36.347 -25.179 -19.817 1.00 87.06 85 THR A C 1
ATOM 628 O O . THR A 1 85 ? 36.848 -24.272 -20.480 1.00 87.06 85 THR A O 1
ATOM 631 N N . THR A 1 86 ? 36.760 -26.440 -19.947 1.00 89.81 86 THR A N 1
ATOM 632 C CA . THR A 1 86 ? 37.765 -26.868 -20.935 1.00 89.81 86 THR A CA 1
ATOM 633 C C . THR A 1 86 ? 37.197 -27.048 -22.349 1.00 89.81 86 THR A C 1
ATOM 635 O O . THR A 1 86 ? 37.954 -27.371 -23.264 1.00 89.81 86 THR A O 1
ATOM 638 N N . VAL A 1 87 ? 35.889 -26.838 -22.544 1.00 94.19 87 VAL A N 1
ATOM 639 C CA . VAL A 1 87 ? 35.197 -27.049 -23.822 1.00 94.19 87 VAL A CA 1
ATOM 640 C C . VAL A 1 87 ? 35.667 -26.035 -24.865 1.00 94.19 87 VAL A C 1
ATOM 642 O O . VAL A 1 87 ? 35.639 -24.819 -24.643 1.00 94.19 87 VAL A O 1
ATOM 645 N N . ALA A 1 88 ? 36.056 -26.548 -26.032 1.00 93.38 88 ALA A N 1
ATOM 646 C CA . ALA A 1 88 ? 36.400 -25.762 -27.206 1.00 93.38 88 ALA A CA 1
ATOM 647 C C . ALA A 1 88 ? 35.767 -26.397 -28.449 1.00 93.38 88 ALA A C 1
ATOM 649 O O . ALA A 1 88 ? 35.989 -27.572 -28.736 1.00 93.38 88 ALA A O 1
ATOM 650 N N . LEU A 1 89 ? 34.974 -25.611 -29.172 1.00 94.25 89 LEU A N 1
ATOM 651 C CA . LEU A 1 89 ? 34.232 -26.031 -30.353 1.00 94.25 89 LEU A CA 1
ATOM 652 C C . LEU A 1 89 ? 34.854 -25.360 -31.573 1.00 94.25 89 LEU A C 1
ATOM 654 O O . LEU A 1 89 ? 34.952 -24.135 -31.624 1.00 94.25 89 LEU A O 1
ATOM 658 N N . ARG A 1 90 ? 35.317 -26.156 -32.532 1.00 93.69 90 ARG A N 1
ATOM 659 C CA . ARG A 1 90 ? 35.896 -25.665 -33.782 1.00 93.69 90 ARG A CA 1
ATOM 660 C C . ARG A 1 90 ? 34.886 -25.878 -34.897 1.00 93.69 90 ARG A C 1
ATOM 662 O O . ARG A 1 90 ? 34.461 -27.009 -35.074 1.00 93.69 90 ARG A O 1
ATOM 669 N N . PHE A 1 91 ? 34.558 -24.809 -35.607 1.00 92.00 91 PHE A N 1
ATOM 670 C CA . PHE A 1 91 ? 33.640 -24.805 -36.737 1.00 92.00 91 PHE A CA 1
ATOM 671 C C . PHE A 1 91 ? 34.390 -24.399 -38.002 1.00 92.00 91 PHE A C 1
ATOM 673 O O . PHE A 1 91 ? 35.207 -23.474 -37.956 1.00 92.00 91 PHE A O 1
ATOM 680 N N . ASP A 1 92 ? 34.127 -25.062 -39.118 1.00 92.38 92 ASP A N 1
ATOM 681 C CA . ASP A 1 92 ? 34.676 -24.667 -40.410 1.00 92.38 92 ASP A CA 1
ATOM 682 C C . ASP A 1 92 ? 34.036 -23.363 -40.937 1.00 92.38 92 ASP A C 1
ATOM 684 O O . ASP A 1 92 ? 33.159 -22.746 -40.315 1.00 92.38 92 ASP A O 1
ATOM 688 N N . ALA A 1 93 ? 34.533 -22.884 -42.078 1.00 87.31 93 ALA A N 1
ATOM 689 C CA . ALA A 1 93 ? 34.077 -21.630 -42.668 1.00 87.31 93 ALA A CA 1
ATOM 690 C C . ALA A 1 93 ? 32.602 -21.653 -43.096 1.00 87.31 93 ALA A C 1
ATOM 692 O O . ALA A 1 93 ? 31.933 -20.621 -42.995 1.00 87.31 93 ALA A O 1
ATOM 693 N N . GLU A 1 94 ? 32.099 -22.788 -43.580 1.00 87.25 94 GLU A N 1
ATOM 694 C CA . GLU A 1 94 ? 30.719 -22.933 -44.045 1.00 87.25 94 GLU A CA 1
ATOM 695 C C . GLU A 1 94 ? 29.767 -23.000 -42.848 1.00 87.25 94 GLU A C 1
ATOM 697 O O . GLU A 1 94 ? 28.798 -22.241 -42.789 1.00 87.25 94 GLU A O 1
ATOM 702 N N . GLU A 1 95 ? 30.108 -23.803 -41.837 1.00 89.19 95 GLU A N 1
ATOM 703 C CA . GLU A 1 95 ? 29.362 -23.934 -40.583 1.00 89.19 95 GLU A CA 1
ATOM 704 C C . GLU A 1 95 ? 29.184 -22.590 -39.880 1.00 89.19 95 GLU A C 1
ATOM 706 O O . GLU A 1 95 ? 28.083 -22.224 -39.454 1.00 89.19 95 GLU A O 1
ATOM 711 N N . TRP A 1 96 ? 30.282 -21.841 -39.762 1.00 91.56 96 TRP A N 1
ATOM 712 C CA . TRP A 1 96 ? 30.268 -20.553 -39.091 1.00 91.56 96 TRP A CA 1
ATOM 713 C C . TRP A 1 96 ? 29.528 -19.497 -39.913 1.00 91.56 96 TRP A C 1
ATOM 715 O O . TRP A 1 96 ? 28.776 -18.708 -39.350 1.00 91.56 96 TRP A O 1
ATOM 725 N N . SER A 1 97 ? 29.689 -19.489 -41.240 1.00 88.56 97 SER A N 1
ATOM 726 C CA . SER A 1 97 ? 28.979 -18.539 -42.108 1.00 88.56 97 SER A CA 1
ATOM 727 C C . SER A 1 97 ? 27.470 -18.781 -42.104 1.00 88.56 97 SER A C 1
ATOM 729 O O . SER A 1 97 ? 26.705 -17.820 -42.056 1.00 88.56 97 SER A O 1
ATOM 731 N N . ALA A 1 98 ? 27.034 -20.044 -42.082 1.00 86.75 98 ALA A N 1
ATOM 732 C CA . ALA A 1 98 ? 25.628 -20.402 -41.933 1.00 86.75 98 ALA A CA 1
ATOM 733 C C . ALA A 1 98 ? 25.070 -19.938 -40.579 1.00 86.75 98 ALA A C 1
ATOM 735 O O . ALA A 1 98 ? 24.021 -19.300 -40.538 1.00 86.75 98 ALA A O 1
ATOM 736 N N . PHE A 1 99 ? 25.800 -20.172 -39.481 1.00 90.62 99 PHE A N 1
ATOM 737 C CA . PHE A 1 99 ? 25.423 -19.665 -38.159 1.00 90.62 99 PHE A CA 1
ATOM 738 C C . PHE A 1 99 ? 25.292 -18.135 -38.138 1.00 90.62 99 PHE A C 1
ATOM 740 O O . PHE A 1 99 ? 24.298 -17.616 -37.634 1.00 90.62 99 PHE A O 1
ATOM 747 N N . LEU A 1 100 ? 26.248 -17.404 -38.723 1.00 90.94 100 LEU A N 1
ATOM 748 C CA . LEU A 1 100 ? 26.193 -15.941 -38.794 1.00 90.94 100 LEU A CA 1
ATOM 749 C C . LEU A 1 100 ? 25.031 -15.433 -39.650 1.00 90.94 100 LEU A C 1
ATOM 751 O O . LEU A 1 100 ? 24.406 -14.439 -39.288 1.00 90.94 100 LEU A O 1
ATOM 755 N N . ALA A 1 101 ? 24.726 -16.105 -40.760 1.00 84.94 101 ALA A N 1
ATOM 756 C CA . ALA A 1 101 ? 23.600 -15.748 -41.613 1.00 84.94 101 ALA A CA 1
ATOM 757 C C . ALA A 1 101 ? 22.260 -15.975 -40.892 1.00 84.94 101 ALA A C 1
ATOM 759 O O . ALA A 1 101 ? 21.426 -15.075 -40.873 1.00 84.94 101 ALA A O 1
ATOM 760 N N . GLY A 1 102 ? 22.090 -17.109 -40.204 1.00 83.50 102 GLY A N 1
ATOM 761 C CA . GLY A 1 102 ? 20.915 -17.350 -39.361 1.00 83.50 102 GLY A CA 1
ATOM 762 C C . GLY A 1 102 ? 20.793 -16.369 -38.197 1.00 83.50 102 GLY A C 1
ATOM 763 O O . GLY A 1 102 ? 19.712 -15.865 -37.905 1.00 83.50 102 GLY A O 1
ATOM 764 N N . ALA A 1 103 ? 21.913 -16.027 -37.559 1.00 84.69 103 ALA A N 1
ATOM 765 C CA . ALA A 1 103 ? 21.959 -15.007 -36.517 1.00 84.69 103 ALA A CA 1
ATOM 766 C C . ALA A 1 103 ? 21.596 -13.605 -37.035 1.00 84.69 103 ALA A C 1
ATOM 768 O O . ALA A 1 103 ? 20.963 -12.832 -36.319 1.00 84.69 103 ALA A O 1
ATOM 769 N N . ALA A 1 104 ? 21.985 -13.259 -38.265 1.00 81.44 104 ALA A N 1
ATOM 770 C CA . ALA A 1 104 ? 21.598 -12.004 -38.905 1.00 81.44 104 ALA A CA 1
ATOM 771 C C . ALA A 1 104 ? 20.101 -11.967 -39.257 1.00 81.44 104 ALA A C 1
ATOM 773 O O . ALA A 1 104 ? 19.492 -10.901 -39.178 1.00 81.44 104 ALA A O 1
ATOM 774 N N . ASP A 1 105 ? 19.515 -13.126 -39.566 1.00 80.06 105 ASP A N 1
ATOM 775 C CA . ASP A 1 105 ? 18.081 -13.313 -39.818 1.00 80.06 105 ASP A CA 1
ATOM 776 C C . ASP A 1 105 ? 17.247 -13.457 -38.522 1.00 80.06 105 ASP A C 1
ATOM 778 O O . ASP A 1 105 ? 16.030 -13.634 -38.578 1.00 80.06 105 ASP A O 1
ATOM 782 N N . GLY A 1 106 ? 17.880 -13.374 -37.344 1.00 76.19 106 GLY A N 1
ATOM 783 C CA . GLY A 1 106 ? 17.213 -13.464 -36.041 1.00 76.19 106 GLY A CA 1
ATOM 784 C C . GLY A 1 106 ? 16.793 -14.882 -35.630 1.00 76.19 106 GLY A C 1
ATOM 785 O O . GLY A 1 106 ? 16.018 -15.046 -34.689 1.00 76.19 106 GLY A O 1
ATOM 786 N N . GLU A 1 107 ? 17.305 -15.932 -36.283 1.00 80.81 107 GLU A N 1
ATOM 787 C CA . GLU A 1 107 ? 16.940 -17.337 -36.008 1.00 80.81 107 GLU A CA 1
ATOM 788 C C . GLU A 1 107 ? 17.286 -17.790 -34.587 1.00 80.81 107 GLU A C 1
ATOM 790 O O . GLU A 1 107 ? 16.676 -18.720 -34.052 1.00 80.81 107 GLU A O 1
ATOM 795 N N . PHE A 1 108 ? 18.260 -17.120 -33.970 1.00 78.44 108 PHE A N 1
ATOM 796 C CA . PHE A 1 108 ? 18.707 -17.395 -32.610 1.00 78.44 108 PHE A CA 1
ATOM 797 C C . PHE A 1 108 ? 18.419 -16.261 -31.625 1.00 78.44 108 PHE A C 1
ATOM 799 O O . PHE A 1 108 ? 18.832 -16.330 -30.461 1.00 78.44 108 PHE A O 1
ATOM 806 N N . ASP A 1 109 ? 17.683 -15.240 -32.059 1.00 68.69 109 ASP A N 1
ATOM 807 C CA . ASP A 1 109 ? 17.088 -14.282 -31.144 1.00 68.69 109 ASP A CA 1
ATOM 808 C C . ASP A 1 109 ? 15.942 -15.007 -30.441 1.00 68.69 109 ASP A C 1
ATOM 810 O O . ASP A 1 109 ? 15.001 -15.503 -31.061 1.00 68.69 109 ASP A O 1
ATOM 814 N N . SER A 1 110 ? 16.018 -15.121 -29.116 1.00 56.56 110 SER A N 1
ATOM 815 C CA . SER A 1 110 ? 15.066 -15.900 -28.306 1.00 56.56 110 SER A CA 1
ATOM 816 C C . SER A 1 110 ? 13.630 -15.355 -28.341 1.00 56.56 110 SER A C 1
ATOM 818 O O . SER A 1 110 ? 12.781 -15.818 -27.589 1.00 56.56 110 SER A O 1
ATOM 820 N N . THR A 1 111 ? 13.329 -14.375 -29.189 1.00 45.47 111 THR A N 1
ATOM 821 C CA . THR A 1 111 ? 12.015 -13.756 -29.340 1.00 45.47 111 THR A CA 1
ATOM 822 C C . THR A 1 111 ? 11.047 -14.620 -30.147 1.00 45.47 111 THR A C 1
ATOM 824 O O . THR A 1 111 ? 9.850 -14.546 -29.901 1.00 45.47 111 THR A O 1
ATOM 827 N N . SER A 1 112 ? 11.506 -15.496 -31.049 1.00 39.00 112 SER A N 1
ATOM 828 C CA . SER A 1 112 ? 10.595 -16.220 -31.959 1.00 39.00 112 SER A CA 1
ATOM 829 C C . SER A 1 112 ? 9.931 -17.469 -31.360 1.00 39.00 112 SER A C 1
ATOM 831 O O . SER A 1 112 ? 8.869 -17.877 -31.823 1.00 39.00 112 SER A O 1
ATOM 833 N N . GLN A 1 113 ? 10.481 -18.040 -30.284 1.00 38.00 113 GLN A N 1
ATOM 834 C CA . GLN A 1 113 ? 9.831 -19.129 -29.537 1.00 38.00 113 GLN A CA 1
ATOM 835 C C . GLN A 1 113 ? 9.318 -18.755 -28.157 1.00 38.00 113 GLN A C 1
ATOM 837 O O . GLN A 1 113 ? 8.472 -19.464 -27.614 1.00 38.00 113 GLN A O 1
ATOM 842 N N . LEU A 1 114 ? 9.725 -17.596 -27.647 1.00 38.62 114 LEU A N 1
ATOM 843 C CA . LEU A 1 114 ? 8.902 -16.894 -26.678 1.00 38.62 114 LEU A CA 1
ATOM 844 C C . LEU A 1 114 ? 7.639 -16.342 -27.350 1.00 38.62 114 LEU A C 1
ATOM 846 O O . LEU A 1 114 ? 6.616 -16.343 -26.696 1.00 38.62 114 LEU A O 1
ATOM 850 N N . ALA A 1 115 ? 7.620 -16.013 -28.649 1.00 31.86 115 ALA A N 1
ATOM 851 C CA . ALA A 1 115 ? 6.415 -15.510 -29.326 1.00 31.86 115 ALA A CA 1
ATOM 852 C C . ALA A 1 115 ? 5.235 -16.504 -29.373 1.00 31.86 115 ALA A C 1
ATOM 854 O O . ALA A 1 115 ? 4.088 -16.079 -29.253 1.00 31.86 115 ALA A O 1
ATOM 855 N N . SER A 1 116 ? 5.461 -17.819 -29.481 1.00 29.19 116 SER A N 1
ATOM 856 C CA . SER A 1 116 ? 4.355 -18.795 -29.427 1.00 29.19 116 SER A CA 1
ATOM 857 C C . SER A 1 116 ? 3.875 -19.103 -28.003 1.00 29.19 116 SER A C 1
ATOM 859 O O . SER A 1 116 ? 2.781 -19.634 -27.848 1.00 29.19 116 SER A O 1
ATOM 861 N N . ALA A 1 117 ? 4.659 -18.754 -26.977 1.00 31.47 117 ALA A N 1
ATOM 862 C CA . ALA A 1 117 ? 4.243 -18.786 -25.570 1.00 31.47 117 ALA A CA 1
ATOM 863 C C . ALA A 1 117 ? 3.743 -17.410 -25.065 1.00 31.47 117 ALA A C 1
ATOM 865 O O . ALA A 1 117 ? 2.949 -17.340 -24.135 1.00 31.47 117 ALA A O 1
ATOM 866 N N . GLN A 1 118 ? 4.150 -16.312 -25.710 1.00 33.44 118 GLN A N 1
ATOM 867 C CA . GLN A 1 118 ? 3.701 -14.937 -25.463 1.00 33.44 118 GLN A CA 1
ATOM 868 C C . GLN A 1 118 ? 2.433 -14.594 -26.248 1.00 33.44 118 GLN A C 1
ATOM 870 O O . GLN A 1 118 ? 1.717 -13.679 -25.862 1.00 33.44 118 GLN A O 1
ATOM 875 N N . SER A 1 119 ? 2.082 -15.359 -27.285 1.00 29.72 119 SER A N 1
ATOM 876 C CA . SER A 1 119 ? 0.764 -15.274 -27.926 1.00 29.72 119 SER A CA 1
ATOM 877 C C . SER A 1 119 ? -0.375 -15.825 -27.046 1.00 29.72 119 SER A C 1
ATOM 879 O O . SER A 1 119 ? -1.521 -15.860 -27.494 1.00 29.72 119 SER A O 1
ATOM 881 N N . SER A 1 120 ? -0.090 -16.250 -25.810 1.00 35.00 120 SER A N 1
ATOM 882 C CA . SER A 1 120 ? -1.102 -16.638 -24.823 1.00 35.00 120 SER A CA 1
ATOM 883 C C . SER A 1 120 ? -0.896 -16.024 -23.437 1.00 35.00 120 SER A C 1
ATOM 885 O O . SER A 1 120 ? -1.482 -16.528 -22.480 1.00 35.00 120 SER A O 1
ATOM 887 N N . ALA A 1 121 ? -0.134 -14.932 -23.293 1.00 43.41 121 ALA A N 1
ATOM 888 C CA . ALA A 1 121 ? -0.451 -14.016 -22.200 1.00 43.41 121 ALA A CA 1
ATOM 889 C C . ALA A 1 121 ? -1.765 -13.351 -22.616 1.00 43.41 121 ALA A C 1
ATOM 891 O O . ALA A 1 121 ? -1.771 -12.409 -23.408 1.00 43.41 121 ALA A O 1
ATOM 892 N N . ALA A 1 122 ? -2.893 -13.942 -22.214 1.00 49.50 122 ALA A N 1
ATOM 893 C CA . ALA A 1 122 ? -4.176 -13.282 -22.366 1.00 49.50 122 ALA A CA 1
ATOM 894 C C . ALA A 1 122 ? -4.012 -11.865 -21.807 1.00 49.50 122 ALA A C 1
ATOM 896 O O . ALA A 1 122 ? -3.479 -11.708 -20.708 1.00 49.50 122 ALA A O 1
ATOM 897 N N . LEU A 1 123 ? -4.408 -10.848 -22.579 1.00 64.31 123 LEU A N 1
ATOM 898 C CA . LEU A 1 123 ? -4.526 -9.497 -22.045 1.00 64.31 123 LEU A CA 1
ATOM 899 C C . LEU A 1 123 ? -5.297 -9.611 -20.729 1.00 64.31 123 LEU A C 1
ATOM 901 O O . LEU A 1 123 ? -6.374 -10.211 -20.689 1.00 64.31 123 LEU A O 1
ATOM 905 N N . VAL A 1 124 ? -4.702 -9.123 -19.643 1.00 81.62 124 VAL A N 1
ATOM 906 C CA . VAL A 1 124 ? -5.389 -9.076 -18.357 1.00 81.62 124 VAL A CA 1
ATOM 907 C C . VAL A 1 124 ? -6.498 -8.045 -18.503 1.00 81.62 124 VAL A C 1
ATOM 909 O O . VAL A 1 124 ? -6.268 -6.840 -18.403 1.00 81.62 124 VAL A O 1
ATOM 912 N N . GLU A 1 125 ? -7.700 -8.528 -18.796 1.00 85.50 125 GLU A N 1
ATOM 913 C CA . GLU A 1 125 ? -8.859 -7.675 -19.008 1.00 85.50 125 GLU A CA 1
ATOM 914 C C . GLU A 1 125 ? -9.369 -7.137 -17.662 1.00 85.50 125 GLU A C 1
ATOM 916 O O . GLU A 1 125 ? -9.688 -7.922 -16.758 1.00 85.50 125 GLU A O 1
ATOM 921 N N . PRO A 1 126 ? -9.481 -5.806 -17.500 1.00 92.06 126 PRO A N 1
ATOM 922 C CA . PRO A 1 126 ? -10.116 -5.220 -16.332 1.00 92.06 126 PRO A CA 1
ATOM 923 C C . PRO A 1 126 ? -11.540 -5.754 -16.138 1.00 92.06 126 PRO A C 1
ATOM 925 O O . PRO A 1 126 ? -12.350 -5.797 -17.062 1.00 92.06 126 PRO A O 1
ATOM 928 N N . THR A 1 127 ? -11.879 -6.125 -14.906 1.00 95.12 127 THR A N 1
ATOM 929 C CA . THR A 1 127 ? -13.221 -6.607 -14.539 1.00 95.12 127 THR A CA 1
ATOM 930 C C . THR A 1 127 ? -14.168 -5.479 -14.118 1.00 95.12 127 THR A C 1
ATOM 932 O O . THR A 1 127 ? -15.383 -5.679 -14.003 1.00 95.12 127 THR A O 1
ATOM 935 N N . SER A 1 128 ? -13.636 -4.280 -13.871 1.00 96.62 128 SER A N 1
ATOM 936 C CA . SER A 1 128 ? -14.408 -3.077 -13.576 1.00 96.62 128 SER A CA 1
ATOM 937 C C . SER A 1 128 ? -14.855 -2.368 -14.852 1.00 96.62 128 SER A C 1
ATOM 939 O O . SER A 1 128 ? -14.110 -2.243 -15.815 1.00 96.62 128 SER A O 1
ATOM 941 N N . GLN A 1 129 ? -16.072 -1.828 -14.809 1.00 94.56 129 GLN A N 1
ATOM 942 C CA . GLN A 1 129 ? -16.613 -0.912 -15.819 1.00 94.56 129 GLN A CA 1
ATOM 943 C C . GLN A 1 129 ? -16.773 0.513 -15.270 1.00 94.56 129 GLN A C 1
ATOM 945 O O . GLN A 1 129 ? -17.387 1.364 -15.909 1.00 94.56 129 GLN A O 1
ATOM 950 N N . PHE A 1 130 ? -16.290 0.782 -14.050 1.00 96.69 130 PHE A N 1
ATOM 951 C CA . PHE A 1 130 ? -16.469 2.095 -13.435 1.00 96.69 130 PHE A CA 1
ATOM 952 C C . PHE A 1 130 ? -15.620 3.167 -14.120 1.00 96.69 130 PHE A C 1
ATOM 954 O O . PHE A 1 130 ? -16.078 4.296 -14.298 1.00 96.69 130 PHE A O 1
ATOM 961 N N . PHE A 1 131 ? -14.399 2.816 -14.518 1.00 96.88 131 PHE A N 1
ATOM 962 C CA . PHE A 1 131 ? -13.512 3.683 -15.281 1.00 96.88 131 PHE A CA 1
ATOM 963 C C . PHE A 1 131 ? -13.510 3.265 -16.751 1.00 96.88 131 PHE A C 1
ATOM 965 O O . PHE A 1 131 ? -13.396 2.084 -17.056 1.00 96.88 131 PHE A O 1
ATOM 972 N N . ALA A 1 132 ? -13.617 4.238 -17.655 1.00 94.00 132 ALA A N 1
ATOM 973 C CA . ALA A 1 132 ? -13.402 4.025 -19.083 1.00 94.00 132 ALA A CA 1
ATOM 974 C C . ALA A 1 132 ? -11.908 3.941 -19.416 1.00 94.00 132 ALA A C 1
ATOM 976 O O . ALA A 1 132 ? -11.508 3.175 -20.285 1.00 94.00 132 ALA A O 1
ATOM 977 N N . THR A 1 133 ? -11.083 4.739 -18.731 1.00 95.50 133 THR A N 1
ATOM 978 C CA . THR A 1 133 ? -9.629 4.747 -18.915 1.00 95.50 133 THR A CA 1
ATOM 979 C C . THR A 1 133 ? -8.926 4.966 -17.584 1.00 95.50 133 THR A C 1
ATOM 981 O O . THR A 1 133 ? -9.387 5.763 -16.760 1.00 95.50 133 THR A O 1
ATOM 984 N N . ALA A 1 134 ? -7.771 4.335 -17.415 1.00 97.31 134 ALA A N 1
ATOM 985 C CA . ALA A 1 134 ? -6.829 4.617 -16.345 1.00 97.31 134 ALA A CA 1
ATOM 986 C C . ALA A 1 134 ? -5.399 4.531 -16.892 1.00 97.31 134 ALA A C 1
ATOM 988 O O . ALA A 1 134 ? -5.122 3.687 -17.741 1.00 97.31 134 ALA A O 1
ATOM 989 N N . ASP A 1 135 ? -4.503 5.397 -16.424 1.00 96.69 135 ASP A N 1
ATOM 990 C CA . ASP A 1 135 ? -3.101 5.390 -16.848 1.00 96.69 135 ASP A CA 1
ATOM 991 C C . ASP A 1 135 ? -2.148 5.782 -15.717 1.00 96.69 135 ASP A C 1
ATOM 993 O O . ASP A 1 135 ? -2.431 6.686 -14.920 1.00 96.69 135 ASP A O 1
ATOM 997 N N . ILE A 1 136 ? -0.995 5.110 -15.712 1.00 96.94 136 ILE A N 1
ATOM 998 C CA . ILE A 1 136 ? 0.191 5.471 -14.939 1.00 96.94 136 ILE A CA 1
ATOM 999 C C . ILE A 1 136 ? 1.441 5.396 -15.832 1.00 96.94 136 ILE A C 1
ATOM 1001 O O . ILE A 1 136 ? 1.574 4.473 -16.648 1.00 96.94 136 ILE A O 1
ATOM 1005 N N . PRO A 1 137 ? 2.418 6.302 -15.659 1.00 94.38 137 PRO A N 1
ATOM 1006 C CA . PRO A 1 137 ? 3.642 6.269 -16.439 1.00 94.38 137 PRO A CA 1
ATOM 1007 C C . PRO A 1 137 ? 4.603 5.179 -15.950 1.00 94.38 137 PRO A C 1
ATOM 1009 O O . PRO A 1 137 ? 4.597 4.752 -14.792 1.00 94.38 137 PRO A O 1
ATOM 1012 N N . TYR A 1 138 ? 5.528 4.809 -16.835 1.00 93.06 138 TYR A N 1
ATOM 1013 C CA . TYR A 1 138 ? 6.606 3.852 -16.575 1.00 93.06 138 TYR A CA 1
ATOM 1014 C C . TYR A 1 138 ? 7.705 4.369 -15.629 1.00 93.06 138 TYR A C 1
ATOM 1016 O O . TYR A 1 138 ? 8.740 3.731 -15.501 1.00 93.06 138 TYR A O 1
ATOM 1024 N N . ARG A 1 139 ? 7.530 5.523 -14.978 1.00 90.56 139 ARG A N 1
ATOM 1025 C CA . ARG A 1 139 ? 8.538 6.125 -14.096 1.00 90.56 139 ARG A CA 1
ATOM 1026 C C . ARG A 1 139 ? 7.915 7.044 -13.050 1.00 90.56 139 ARG A C 1
ATOM 1028 O O . ARG A 1 139 ? 6.834 7.588 -13.272 1.00 90.56 139 ARG A O 1
ATOM 1035 N N . ALA A 1 140 ? 8.648 7.303 -11.971 1.00 91.56 140 ALA A N 1
ATOM 1036 C CA . ALA A 1 140 ? 8.381 8.451 -11.108 1.00 91.56 140 ALA A CA 1
ATOM 1037 C C . ALA A 1 140 ? 8.594 9.777 -11.863 1.00 91.56 140 ALA A C 1
ATOM 1039 O O . ALA A 1 140 ? 9.453 9.888 -12.740 1.00 91.56 140 ALA A O 1
ATOM 1040 N N . THR A 1 141 ? 7.805 10.796 -11.525 1.00 92.38 141 THR A N 1
ATOM 1041 C CA . THR A 1 141 ? 7.925 12.145 -12.109 1.00 92.38 141 THR A CA 1
ATOM 1042 C C . THR A 1 141 ? 8.138 13.230 -11.061 1.00 92.38 141 THR A C 1
ATOM 1044 O O . THR A 1 141 ? 8.443 14.364 -11.418 1.00 92.38 141 THR A O 1
ATOM 1047 N N . VAL A 1 142 ? 7.990 12.901 -9.778 1.00 94.38 142 VAL A N 1
ATOM 1048 C CA . VAL A 1 142 ? 8.333 13.771 -8.652 1.00 94.38 142 VAL A CA 1
ATOM 1049 C C . VAL A 1 142 ? 9.276 13.009 -7.740 1.00 94.38 142 VAL A C 1
ATOM 1051 O O . VAL A 1 142 ? 8.950 11.922 -7.273 1.00 94.38 142 VAL A O 1
ATOM 1054 N N . ASN A 1 143 ? 10.434 13.601 -7.474 1.00 92.12 143 ASN A N 1
ATOM 1055 C CA . ASN A 1 143 ? 11.471 13.050 -6.615 1.00 92.12 143 ASN A CA 1
ATOM 1056 C C . ASN A 1 143 ? 11.775 14.047 -5.495 1.00 92.12 143 ASN A C 1
ATOM 1058 O O . ASN A 1 143 ? 11.775 15.257 -5.718 1.00 92.12 143 ASN A O 1
ATOM 1062 N N . THR A 1 144 ? 12.059 13.543 -4.297 1.00 95.44 144 THR A N 1
ATOM 1063 C CA . THR A 1 144 ? 12.503 14.361 -3.159 1.00 95.44 144 THR A CA 1
ATOM 1064 C C . THR A 1 144 ? 13.968 14.077 -2.819 1.00 95.44 144 THR A C 1
ATOM 1066 O O . THR A 1 144 ? 14.601 13.207 -3.418 1.00 95.44 144 THR A O 1
ATOM 1069 N N . VAL A 1 145 ? 14.518 14.813 -1.851 1.00 94.38 145 VAL A N 1
ATOM 1070 C CA . VAL A 1 145 ? 15.875 14.596 -1.308 1.00 94.38 145 VAL A CA 1
ATOM 1071 C C . VAL A 1 145 ? 15.942 13.489 -0.249 1.00 94.38 145 VAL A C 1
ATOM 1073 O O . VAL A 1 145 ? 16.997 13.266 0.336 1.00 94.38 145 VAL A O 1
ATOM 1076 N N . SER A 1 146 ? 14.808 12.851 0.044 1.00 97.50 146 SER A N 1
ATOM 1077 C CA . SER A 1 146 ? 14.718 11.813 1.068 1.00 97.50 146 SER A CA 1
ATOM 1078 C C . SER A 1 146 ? 15.364 10.493 0.634 1.00 97.50 146 SER A C 1
ATOM 1080 O O . SER A 1 146 ? 15.780 10.342 -0.513 1.00 97.50 146 SER A O 1
ATOM 1082 N N . ASP A 1 147 ? 15.442 9.548 1.567 1.00 97.31 147 ASP A N 1
ATOM 1083 C CA . ASP A 1 147 ? 16.127 8.265 1.416 1.00 97.31 147 ASP A CA 1
ATOM 1084 C C . ASP A 1 147 ? 15.373 7.161 2.176 1.00 97.31 147 ASP A C 1
ATOM 1086 O O . ASP A 1 147 ? 15.095 7.322 3.370 1.00 97.31 147 ASP A O 1
ATOM 1090 N N . GLY A 1 148 ? 15.030 6.070 1.487 1.00 96.94 148 GLY A N 1
ATOM 1091 C CA . GLY A 1 148 ? 14.284 4.928 2.036 1.00 96.94 148 GLY A CA 1
ATOM 1092 C C . GLY A 1 148 ? 13.126 4.459 1.151 1.00 96.94 148 GLY A C 1
ATOM 1093 O O . GLY A 1 148 ? 12.840 5.056 0.108 1.00 96.94 148 GLY A O 1
ATOM 1094 N N . ASP A 1 149 ? 12.405 3.430 1.595 1.00 95.81 149 ASP A N 1
ATOM 1095 C CA . ASP A 1 149 ? 11.313 2.789 0.850 1.00 95.81 149 ASP A CA 1
ATOM 1096 C C . ASP A 1 149 ? 9.991 2.625 1.630 1.00 95.81 149 ASP A C 1
ATOM 1098 O O . ASP A 1 149 ? 9.874 3.059 2.770 1.00 95.81 149 ASP A O 1
ATOM 1102 N N . LEU A 1 150 ? 8.964 2.038 1.000 1.00 94.62 150 LEU A N 1
ATOM 1103 C CA . LEU A 1 150 ? 7.617 1.744 1.531 1.00 94.62 150 LEU A CA 1
ATOM 1104 C C . LEU A 1 150 ? 6.702 2.959 1.767 1.00 94.62 150 LEU A C 1
ATOM 1106 O O . LEU A 1 150 ? 5.590 2.980 1.265 1.00 94.62 150 LEU A O 1
ATOM 1110 N N . TRP A 1 151 ? 7.142 3.969 2.512 1.00 97.88 151 TRP A N 1
ATOM 1111 C CA . TRP A 1 151 ? 6.446 5.254 2.718 1.00 97.88 151 TRP A CA 1
ATOM 1112 C C . TRP A 1 151 ? 4.924 5.197 2.988 1.00 97.88 151 TRP A C 1
ATOM 1114 O O . TRP A 1 151 ? 4.184 6.099 2.575 1.00 97.88 151 TRP A O 1
ATOM 1124 N N . ALA A 1 152 ? 4.445 4.213 3.761 1.00 97.81 152 ALA A N 1
ATOM 1125 C CA . ALA A 1 152 ? 3.068 4.205 4.265 1.00 97.81 152 ALA A CA 1
ATOM 1126 C C . ALA A 1 152 ? 2.747 5.555 4.930 1.00 97.81 152 ALA A C 1
ATOM 1128 O O . ALA A 1 152 ? 3.595 6.112 5.633 1.00 97.81 152 ALA A O 1
ATOM 1129 N N . SER A 1 153 ? 1.568 6.128 4.676 1.00 98.44 153 SER A N 1
ATOM 1130 C CA . SER A 1 153 ? 1.299 7.526 5.033 1.00 98.44 153 SER A CA 1
ATOM 1131 C C . SER A 1 153 ? -0.131 7.798 5.482 1.00 98.44 153 SER A C 1
ATOM 1133 O O . SER A 1 153 ? -1.040 7.025 5.202 1.00 98.44 153 SER A O 1
ATOM 1135 N N . CYS A 1 154 ? -0.316 8.914 6.188 1.00 98.62 154 CYS A N 1
ATOM 1136 C CA . CYS A 1 154 ? -1.615 9.432 6.598 1.00 98.62 154 CYS A CA 1
ATOM 1137 C C . CYS A 1 154 ? -1.641 10.965 6.587 1.00 98.62 154 CYS A C 1
ATOM 1139 O O . CYS A 1 154 ? -0.625 11.627 6.825 1.00 98.62 154 CYS A O 1
ATOM 1141 N N . TRP A 1 155 ? -2.818 11.548 6.361 1.00 98.75 155 TRP A N 1
ATOM 1142 C CA . TRP A 1 155 ? -3.017 12.997 6.363 1.00 98.75 155 TRP A CA 1
ATOM 1143 C C . TRP A 1 155 ? -3.623 13.458 7.691 1.00 98.75 155 TRP A C 1
ATOM 1145 O O . TRP A 1 155 ? -4.769 13.132 7.989 1.00 98.75 155 TRP A O 1
ATOM 1155 N N . ALA A 1 156 ? -2.869 14.224 8.480 1.00 98.62 156 ALA A N 1
ATOM 1156 C CA . ALA A 1 156 ? -3.313 14.678 9.796 1.00 98.62 156 ALA A CA 1
ATOM 1157 C C . ALA A 1 156 ? -4.063 16.023 9.753 1.00 98.62 156 ALA A C 1
ATOM 1159 O O . ALA A 1 156 ? -3.981 16.798 8.790 1.00 98.62 156 ALA A O 1
ATOM 1160 N N . ASN A 1 157 ? -4.787 16.320 10.827 1.00 98.25 157 ASN A N 1
ATOM 1161 C CA . ASN A 1 157 ? -5.541 17.550 11.067 1.00 98.25 157 ASN A CA 1
ATOM 1162 C C . ASN A 1 157 ? -4.692 18.835 10.937 1.00 98.25 157 ASN A C 1
ATOM 1164 O O . ASN A 1 157 ? -5.213 19.843 10.466 1.00 98.25 157 ASN A O 1
ATOM 1168 N N . ASP A 1 158 ? -3.387 18.798 11.231 1.00 98.00 158 ASP A N 1
ATOM 1169 C CA . ASP A 1 158 ? -2.444 19.919 11.050 1.00 98.00 158 ASP A CA 1
ATOM 1170 C C . ASP A 1 158 ? -2.124 20.232 9.570 1.00 98.00 158 ASP A C 1
ATOM 1172 O O . ASP A 1 158 ? -1.377 21.162 9.256 1.00 98.00 158 ASP A O 1
ATOM 1176 N N . GLY A 1 159 ? -2.673 19.438 8.648 1.00 97.94 159 GLY A N 1
ATOM 1177 C CA . GLY A 1 159 ? -2.508 19.587 7.209 1.00 97.94 159 GLY A CA 1
ATOM 1178 C C . GLY A 1 159 ? -1.255 18.914 6.652 1.00 97.94 159 GLY A C 1
ATOM 1179 O O . GLY A 1 159 ? -1.104 18.849 5.427 1.00 97.94 159 GLY A O 1
ATOM 1180 N N . ALA A 1 160 ? -0.358 18.384 7.486 1.00 98.50 160 ALA A N 1
ATOM 1181 C CA . ALA A 1 160 ? 0.815 17.651 7.032 1.00 98.50 160 ALA A CA 1
ATOM 1182 C C . ALA A 1 160 ? 0.474 16.200 6.666 1.00 98.50 160 ALA A C 1
ATOM 1184 O O . ALA A 1 160 ? -0.494 15.606 7.141 1.00 98.50 160 ALA A O 1
ATOM 1185 N N . LEU A 1 161 ? 1.282 15.640 5.769 1.00 98.75 161 LEU A N 1
ATOM 1186 C CA . LEU A 1 161 ? 1.313 14.203 5.537 1.00 98.75 161 LEU A CA 1
ATOM 1187 C C . LEU A 1 161 ? 2.374 13.629 6.473 1.00 98.75 161 LEU A C 1
ATOM 1189 O O . LEU A 1 161 ? 3.505 14.111 6.481 1.00 98.75 161 LEU A O 1
ATOM 1193 N N . TYR A 1 162 ? 2.029 12.619 7.251 1.00 98.88 162 TYR A N 1
ATOM 1194 C CA . TYR A 1 162 ? 2.997 11.850 8.021 1.00 98.88 162 TYR A CA 1
ATOM 1195 C C . TYR A 1 162 ? 3.236 10.543 7.293 1.00 98.88 162 TYR A C 1
ATOM 1197 O O . TYR A 1 162 ? 2.295 9.959 6.761 1.00 98.88 162 TYR A O 1
ATOM 1205 N N . SER A 1 163 ? 4.491 10.120 7.203 1.00 98.69 163 SER A N 1
ATOM 1206 C CA . SER A 1 163 ? 4.845 8.913 6.467 1.00 98.69 163 SER A CA 1
ATOM 1207 C C . SER A 1 163 ? 6.026 8.201 7.103 1.00 98.69 163 SER A C 1
ATOM 1209 O O . SER A 1 163 ? 6.960 8.849 7.587 1.00 98.69 163 SER A O 1
ATOM 1211 N N . ALA A 1 164 ? 5.977 6.874 7.098 1.00 98.69 164 ALA A N 1
ATOM 1212 C CA . ALA A 1 164 ? 7.031 6.019 7.607 1.00 98.69 164 ALA A CA 1
ATOM 1213 C C . ALA A 1 164 ? 7.703 5.257 6.461 1.00 98.69 164 ALA A C 1
ATOM 1215 O O . ALA A 1 164 ? 7.025 4.559 5.710 1.00 98.69 164 ALA A O 1
ATOM 1216 N N . ASN A 1 165 ? 9.025 5.375 6.351 1.00 98.62 165 ASN A N 1
ATOM 1217 C CA . ASN A 1 165 ? 9.830 4.632 5.388 1.00 98.62 165 ASN A CA 1
ATOM 1218 C C . ASN A 1 165 ? 10.587 3.476 6.052 1.00 98.62 165 ASN A C 1
ATOM 1220 O O . ASN A 1 165 ? 10.919 3.556 7.237 1.00 98.62 165 ASN A O 1
ATOM 1224 N N . GLY A 1 166 ? 10.864 2.425 5.285 1.00 97.44 166 GLY A N 1
ATOM 1225 C CA . GLY A 1 166 ? 11.832 1.391 5.619 1.00 97.44 166 GLY A CA 1
ATOM 1226 C C . GLY A 1 166 ? 13.258 1.800 5.234 1.00 97.44 166 GLY A C 1
ATOM 1227 O O . GLY A 1 166 ? 13.446 2.733 4.444 1.00 97.44 166 GLY A O 1
ATOM 1228 N N . ASP A 1 167 ? 14.237 1.136 5.860 1.00 96.38 167 ASP A N 1
ATOM 1229 C CA . ASP A 1 167 ? 15.671 1.101 5.522 1.00 96.38 167 ASP A CA 1
ATOM 1230 C C . ASP A 1 167 ? 16.193 2.392 4.883 1.00 96.38 167 ASP A C 1
ATOM 1232 O O . ASP A 1 167 ? 16.438 2.463 3.680 1.00 96.38 167 ASP A O 1
ATOM 1236 N N . GLY A 1 168 ? 16.378 3.436 5.679 1.00 97.19 168 GLY A N 1
ATOM 1237 C CA . GLY A 1 168 ? 16.839 4.707 5.139 1.00 97.19 168 GLY A CA 1
ATOM 1238 C C . GLY A 1 168 ? 16.993 5.779 6.194 1.00 97.19 168 GLY A C 1
ATOM 1239 O O . GLY A 1 168 ? 16.932 5.536 7.401 1.00 97.19 168 GLY A O 1
ATOM 1240 N N . ARG A 1 169 ? 17.202 7.007 5.732 1.00 97.88 169 ARG A N 1
ATOM 1241 C CA . ARG A 1 169 ? 17.385 8.179 6.602 1.00 97.88 169 ARG A CA 1
ATOM 1242 C C . ARG A 1 169 ? 16.154 9.072 6.667 1.00 97.88 169 ARG A C 1
ATOM 1244 O O . ARG A 1 169 ? 16.115 9.988 7.499 1.00 97.88 169 ARG A O 1
ATOM 1251 N N . GLY A 1 170 ? 15.151 8.807 5.836 1.00 98.38 170 GLY A N 1
ATOM 1252 C CA . GLY A 1 170 ? 14.005 9.680 5.662 1.00 98.38 170 GLY A CA 1
ATOM 1253 C C . GLY A 1 170 ? 14.450 11.009 5.057 1.00 98.38 170 GLY A C 1
ATOM 1254 O O . GLY A 1 170 ? 15.239 11.037 4.118 1.00 98.38 170 GLY A O 1
ATOM 1255 N N . PHE A 1 171 ? 13.990 12.125 5.615 1.00 98.44 171 PHE A N 1
ATOM 1256 C CA . PHE A 1 171 ? 14.398 13.471 5.185 1.00 98.44 171 PHE A CA 1
ATOM 1257 C C . PHE A 1 171 ? 15.657 14.012 5.893 1.00 98.44 171 PHE A C 1
ATOM 1259 O O . PHE A 1 171 ? 15.925 15.212 5.835 1.00 98.44 171 PHE A O 1
ATOM 1266 N N . SER A 1 172 ? 16.435 13.171 6.583 1.00 98.19 172 SER A N 1
ATOM 1267 C CA . SER A 1 172 ? 17.687 13.626 7.199 1.00 98.19 172 SER A CA 1
ATOM 1268 C C . SER A 1 172 ? 18.836 13.712 6.194 1.00 98.19 172 SER A C 1
ATOM 1270 O O . SER A 1 172 ? 19.115 12.770 5.453 1.00 98.19 172 SER A O 1
ATOM 1272 N N . ALA A 1 173 ? 19.572 14.825 6.237 1.00 96.38 173 ALA A N 1
ATOM 1273 C CA . ALA A 1 173 ? 20.819 14.983 5.496 1.00 96.38 173 ALA A CA 1
ATOM 1274 C C . ALA A 1 173 ? 21.993 14.214 6.132 1.00 96.38 173 ALA A C 1
ATOM 1276 O O . ALA A 1 173 ? 22.967 13.918 5.442 1.00 96.38 173 ALA A O 1
ATOM 1277 N N . ASN A 1 174 ? 21.918 13.866 7.423 1.00 97.31 174 ASN A N 1
ATOM 1278 C CA . ASN A 1 174 ? 23.001 13.204 8.148 1.00 97.31 174 ASN A CA 1
ATOM 1279 C C . ASN A 1 174 ? 23.058 11.702 7.802 1.00 97.31 174 ASN A C 1
ATOM 1281 O O . ASN A 1 174 ? 22.114 10.976 8.114 1.00 97.31 174 ASN A O 1
ATOM 1285 N N . PRO A 1 175 ? 24.152 11.188 7.208 1.00 93.56 175 PRO A N 1
ATOM 1286 C CA . PRO A 1 175 ? 24.281 9.769 6.866 1.00 93.56 175 PRO A CA 1
ATOM 1287 C C . PRO A 1 175 ? 24.158 8.816 8.062 1.00 93.56 175 PRO A C 1
ATOM 1289 O O . PRO A 1 175 ? 23.730 7.678 7.897 1.00 93.56 175 PRO A O 1
ATOM 1292 N N . LYS A 1 176 ? 24.500 9.279 9.272 1.00 96.50 176 LYS A N 1
ATOM 1293 C CA . LYS A 1 176 ? 24.452 8.469 10.501 1.00 96.50 176 LYS A CA 1
ATOM 1294 C C . LYS A 1 176 ? 23.037 8.185 10.999 1.00 96.50 176 LYS A C 1
ATOM 1296 O O . LYS A 1 176 ? 22.875 7.370 11.898 1.00 96.50 176 LYS A O 1
ATOM 1301 N N . ASP A 1 177 ? 22.030 8.834 10.425 1.00 97.56 177 ASP A N 1
ATOM 1302 C CA . ASP A 1 177 ? 20.650 8.679 10.867 1.00 97.56 177 ASP A CA 1
ATOM 1303 C C . ASP A 1 177 ? 19.976 7.433 10.260 1.00 97.56 177 ASP A C 1
ATOM 1305 O O . ASP A 1 177 ? 18.779 7.243 10.436 1.00 97.56 177 ASP A O 1
ATOM 1309 N N . PHE A 1 178 ? 20.680 6.563 9.535 1.00 98.06 178 PHE A N 1
ATOM 1310 C CA . PHE A 1 178 ? 20.055 5.371 8.952 1.00 98.06 178 PHE A CA 1
ATOM 1311 C C . PHE A 1 178 ? 19.342 4.517 10.018 1.00 98.06 178 PHE A C 1
ATOM 1313 O O . PHE A 1 178 ? 19.895 4.256 11.087 1.00 98.06 178 PHE A O 1
ATOM 1320 N N . ALA A 1 179 ? 18.116 4.082 9.729 1.00 98.38 179 ALA A N 1
ATOM 1321 C CA . ALA A 1 179 ? 17.382 3.116 10.539 1.00 98.38 179 ALA A CA 1
ATOM 1322 C C . ALA A 1 179 ? 16.497 2.223 9.656 1.00 98.38 179 ALA A C 1
ATOM 1324 O O . ALA A 1 179 ? 16.131 2.608 8.545 1.00 98.38 179 ALA A O 1
ATOM 1325 N N . ASP A 1 180 ? 16.136 1.049 10.175 1.00 98.00 180 ASP A N 1
ATOM 1326 C CA . ASP A 1 180 ? 15.262 0.080 9.498 1.00 98.00 180 ASP A CA 1
ATOM 1327 C C . ASP A 1 180 ? 13.826 0.593 9.306 1.00 98.00 180 ASP A C 1
ATOM 1329 O O . ASP A 1 180 ? 13.150 0.197 8.359 1.00 98.00 180 ASP A O 1
ATOM 1333 N N . ILE A 1 181 ? 13.393 1.518 10.168 1.00 98.75 181 ILE A N 1
ATOM 1334 C CA . ILE A 1 181 ? 12.143 2.275 10.069 1.00 98.75 181 ILE A CA 1
ATOM 1335 C C . ILE A 1 181 ? 12.370 3.738 10.467 1.00 98.75 181 ILE A C 1
ATOM 1337 O O . ILE A 1 181 ? 13.050 4.022 11.455 1.00 98.75 181 ILE A O 1
ATOM 1341 N N . VAL A 1 182 ? 11.793 4.687 9.730 1.00 98.88 182 VAL A N 1
ATOM 1342 C CA . VAL A 1 182 ? 11.919 6.131 9.995 1.00 98.88 182 VAL A CA 1
ATOM 1343 C C . VAL A 1 182 ? 10.590 6.831 9.750 1.00 98.88 182 VAL A C 1
ATOM 1345 O O . VAL A 1 182 ? 9.953 6.607 8.730 1.00 98.88 182 VAL A O 1
ATOM 1348 N N . VAL A 1 183 ? 10.185 7.717 10.660 1.00 98.88 183 VAL A N 1
ATOM 1349 C CA . VAL A 1 183 ? 8.959 8.520 10.549 1.00 98.88 183 VAL A CA 1
ATOM 1350 C C . VAL A 1 183 ? 9.309 9.946 10.150 1.00 98.88 183 VAL A C 1
ATOM 1352 O O . VAL A 1 183 ? 10.224 10.563 10.701 1.00 98.88 183 VAL A O 1
ATOM 1355 N N . ASN A 1 184 ? 8.537 10.492 9.217 1.00 98.88 184 ASN A N 1
ATOM 1356 C CA . ASN A 1 184 ? 8.750 11.799 8.621 1.00 98.88 184 ASN A CA 1
ATOM 1357 C C . ASN A 1 184 ? 7.461 12.623 8.635 1.00 98.88 184 ASN A C 1
ATOM 1359 O O . ASN A 1 184 ? 6.363 12.095 8.446 1.00 98.88 184 ASN A O 1
ATOM 1363 N N . ARG A 1 185 ? 7.609 13.940 8.785 1.00 98.81 185 ARG A N 1
ATOM 1364 C CA . ARG A 1 185 ? 6.562 14.923 8.491 1.00 98.81 185 ARG A CA 1
ATOM 1365 C C . ARG A 1 185 ? 6.831 15.530 7.125 1.00 98.81 185 ARG A C 1
ATOM 1367 O O . ARG A 1 185 ? 7.926 16.036 6.898 1.00 98.81 185 ARG A O 1
ATOM 1374 N N . ILE A 1 186 ? 5.834 15.520 6.252 1.00 98.75 186 ILE A N 1
ATOM 1375 C CA . ILE A 1 186 ? 5.907 15.962 4.860 1.00 98.75 186 ILE A CA 1
ATOM 1376 C C . ILE A 1 186 ? 4.879 17.077 4.620 1.00 98.75 186 ILE A C 1
ATOM 1378 O O . ILE A 1 186 ? 3.686 16.957 4.921 1.00 98.75 186 ILE A O 1
ATOM 1382 N N . THR A 1 187 ? 5.336 18.189 4.055 1.00 98.06 187 THR A N 1
ATOM 1383 C CA . THR A 1 187 ? 4.523 19.359 3.708 1.00 98.06 187 THR A CA 1
ATOM 1384 C C . THR A 1 187 ? 4.611 19.667 2.216 1.00 98.06 187 THR A C 1
ATOM 1386 O O . THR A 1 187 ? 5.469 19.153 1.499 1.00 98.06 187 THR A O 1
ATOM 1389 N N . GLY A 1 188 ? 3.683 20.500 1.739 1.00 97.00 188 GLY A N 1
ATOM 1390 C CA . GLY A 1 188 ? 3.548 20.805 0.319 1.00 97.00 188 GLY A CA 1
ATOM 1391 C C . GLY A 1 188 ? 2.732 19.766 -0.451 1.00 97.00 188 GLY A C 1
ATOM 1392 O O . GLY A 1 188 ? 2.018 18.943 0.134 1.00 97.00 188 GLY A O 1
ATOM 1393 N N . THR A 1 189 ? 2.808 19.866 -1.774 1.00 96.19 189 THR A N 1
ATOM 1394 C CA . THR A 1 189 ? 2.078 19.051 -2.750 1.00 96.19 189 THR A CA 1
ATOM 1395 C C . THR A 1 189 ? 2.945 18.857 -3.995 1.00 96.19 189 THR A C 1
ATOM 1397 O O . THR A 1 189 ? 3.850 19.659 -4.224 1.00 96.19 189 THR A O 1
ATOM 1400 N N . PRO A 1 190 ? 2.677 17.850 -4.839 1.00 95.62 190 PRO A N 1
ATOM 1401 C CA . PRO A 1 190 ? 3.458 17.638 -6.057 1.00 95.62 190 PRO A CA 1
ATOM 1402 C C . PRO A 1 190 ? 3.557 18.886 -6.963 1.00 95.62 190 PRO A C 1
ATOM 1404 O O . PRO A 1 190 ? 4.673 19.205 -7.368 1.00 95.62 190 PRO A O 1
ATOM 1407 N N . PRO A 1 191 ? 2.478 19.665 -7.217 1.00 93.44 191 PRO A N 1
ATOM 1408 C CA . PRO A 1 191 ? 2.579 20.892 -8.018 1.00 93.44 191 PRO A CA 1
ATOM 1409 C C . PRO A 1 191 ? 3.336 22.046 -7.347 1.00 93.44 191 PRO A C 1
ATOM 1411 O O . PRO A 1 191 ? 3.915 22.876 -8.040 1.00 93.44 191 PRO A O 1
ATOM 1414 N N . THR A 1 192 ? 3.315 22.133 -6.013 1.00 93.50 192 THR A N 1
ATOM 1415 C CA . THR A 1 192 ? 3.932 23.247 -5.263 1.00 93.50 192 THR A CA 1
ATOM 1416 C C . THR A 1 192 ? 5.321 22.916 -4.716 1.00 93.50 192 THR A C 1
ATOM 1418 O O . THR A 1 192 ? 5.923 23.748 -4.043 1.00 93.50 192 THR A O 1
ATOM 1421 N N . GLY A 1 193 ? 5.807 21.695 -4.939 1.00 96.56 193 GLY A N 1
ATOM 1422 C CA . GLY A 1 193 ? 6.987 21.150 -4.278 1.00 96.56 193 GLY A CA 1
ATOM 1423 C C . GLY A 1 193 ? 6.665 20.466 -2.946 1.00 96.56 193 GLY A C 1
ATOM 1424 O O . GLY A 1 193 ? 5.711 20.816 -2.242 1.00 96.56 193 GLY A O 1
ATOM 1425 N N . ILE A 1 194 ? 7.489 19.467 -2.619 1.00 97.75 194 ILE A N 1
ATOM 1426 C CA . ILE A 1 194 ? 7.383 18.635 -1.418 1.00 97.75 194 ILE A CA 1
ATOM 1427 C C . ILE A 1 194 ? 8.639 18.820 -0.571 1.00 97.75 194 ILE A C 1
ATOM 1429 O O . ILE A 1 194 ? 9.756 18.659 -1.063 1.00 97.75 194 ILE A O 1
ATOM 1433 N N . SER A 1 195 ? 8.433 19.082 0.716 1.00 97.44 195 SER A N 1
ATOM 1434 C CA . SER A 1 195 ? 9.487 19.178 1.726 1.00 97.44 195 SER A CA 1
ATOM 1435 C C . SER A 1 195 ? 9.180 18.235 2.879 1.00 97.44 195 SER A C 1
ATOM 1437 O O . SER A 1 195 ? 8.017 17.930 3.143 1.00 97.44 195 SER A O 1
ATOM 1439 N N . GLY A 1 196 ? 10.204 17.798 3.604 1.00 98.12 196 GLY A N 1
ATOM 1440 C CA . GLY A 1 196 ? 9.998 16.938 4.758 1.00 98.12 196 GLY A CA 1
ATOM 1441 C C . GLY A 1 196 ? 11.071 17.079 5.821 1.00 98.12 196 GLY A C 1
ATOM 1442 O O . GLY A 1 196 ? 12.130 17.659 5.590 1.00 98.12 196 GLY A O 1
ATOM 1443 N N . VAL A 1 197 ? 10.757 16.560 7.004 1.00 98.50 197 VAL A N 1
ATOM 1444 C CA . VAL A 1 197 ? 11.629 16.530 8.178 1.00 98.50 197 VAL A CA 1
ATOM 1445 C C . VAL A 1 197 ? 11.512 15.155 8.825 1.00 98.50 197 VAL A C 1
ATOM 1447 O O . VAL A 1 197 ? 10.403 14.668 9.060 1.00 98.50 197 VAL A O 1
ATOM 1450 N N . ARG A 1 198 ? 12.657 14.538 9.126 1.00 98.56 198 ARG A N 1
ATOM 1451 C CA . ARG A 1 198 ? 12.733 13.320 9.938 1.00 98.56 198 ARG A CA 1
ATOM 1452 C C . ARG A 1 198 ? 12.291 13.622 11.372 1.00 98.56 198 ARG A C 1
ATOM 1454 O O . ARG A 1 198 ? 12.746 14.602 11.953 1.00 98.56 198 ARG A O 1
ATOM 1461 N N . LEU A 1 199 ? 11.458 12.764 11.954 1.00 98.75 199 LEU A N 1
ATOM 1462 C CA . LEU A 1 199 ? 10.948 12.919 13.319 1.00 98.75 199 LEU A CA 1
ATOM 1463 C C . LEU A 1 199 ? 11.525 11.895 14.299 1.00 98.75 199 LEU A C 1
ATOM 1465 O O . LEU A 1 199 ? 11.963 12.266 15.381 1.00 98.75 199 LEU A O 1
ATOM 1469 N N . SER A 1 200 ? 11.512 10.617 13.928 1.00 98.69 200 SER A N 1
ATOM 1470 C CA . SER A 1 200 ? 11.928 9.498 14.783 1.00 98.69 200 SER A CA 1
ATOM 1471 C C . SER A 1 200 ? 12.341 8.297 13.929 1.00 98.69 200 SER A C 1
ATOM 1473 O O . SER A 1 200 ? 12.118 8.291 12.716 1.00 98.69 200 SER A O 1
ATOM 1475 N N . GLY A 1 201 ? 12.979 7.289 14.527 1.00 98.38 201 GLY A N 1
ATOM 1476 C CA . GLY A 1 201 ? 13.360 6.074 13.803 1.00 98.38 201 GLY A CA 1
ATOM 1477 C C . GLY A 1 201 ? 13.823 4.919 14.692 1.00 98.38 201 GLY A C 1
ATOM 1478 O O . GLY A 1 201 ? 14.066 5.084 15.889 1.00 98.38 201 GLY A O 1
ATOM 1479 N N . GLY A 1 202 ? 13.947 3.741 14.087 1.00 98.19 202 GLY A N 1
ATOM 1480 C CA . GLY A 1 202 ? 14.423 2.514 14.717 1.00 98.19 202 GLY A CA 1
ATOM 1481 C C . GLY A 1 202 ? 13.545 2.047 15.878 1.00 98.19 202 GLY A C 1
ATOM 1482 O O . GLY A 1 202 ? 12.316 2.122 15.837 1.00 98.19 202 GLY A O 1
ATOM 1483 N N . SER A 1 203 ? 14.187 1.588 16.954 1.00 96.75 203 SER A N 1
ATOM 1484 C CA . SER A 1 203 ? 13.515 1.059 18.150 1.00 96.75 203 SER A CA 1
ATOM 1485 C C . SER A 1 203 ? 12.659 2.079 18.902 1.00 96.75 203 SER A C 1
ATOM 1487 O O . SER A 1 203 ? 11.823 1.679 19.709 1.00 96.75 203 SER A O 1
ATOM 1489 N N . GLN A 1 204 ? 12.826 3.380 18.634 1.00 97.00 204 GLN A N 1
ATOM 1490 C CA . GLN A 1 204 ? 11.933 4.403 19.175 1.00 97.00 204 GLN A CA 1
ATOM 1491 C C . GLN A 1 204 ? 10.516 4.262 18.625 1.00 97.00 204 GLN A C 1
ATOM 1493 O O . GLN A 1 204 ? 9.587 4.649 19.315 1.00 97.00 204 GLN A O 1
ATOM 1498 N N . VAL A 1 205 ? 10.359 3.741 17.402 1.00 98.19 205 VAL A N 1
ATOM 1499 C CA . VAL A 1 205 ? 9.082 3.672 16.677 1.00 98.19 205 VAL A CA 1
ATOM 1500 C C . VAL A 1 205 ? 8.343 2.364 16.953 1.00 98.19 205 VAL A C 1
ATOM 1502 O O . VAL A 1 205 ? 7.122 2.363 17.097 1.00 98.19 205 VAL A O 1
ATOM 1505 N N . GLY A 1 206 ? 9.054 1.239 17.027 1.00 96.44 206 GLY A N 1
ATOM 1506 C CA . GLY A 1 206 ? 8.445 -0.086 17.142 1.00 96.44 206 GLY A CA 1
ATOM 1507 C C . GLY A 1 206 ? 9.366 -1.133 17.760 1.00 96.44 206 GLY A C 1
ATOM 1508 O O . GLY A 1 206 ? 10.591 -0.990 17.778 1.00 96.44 206 GLY A O 1
ATOM 1509 N N . LYS A 1 207 ? 8.769 -2.219 18.247 1.00 96.44 207 LYS A N 1
ATOM 1510 C CA . LYS A 1 207 ? 9.485 -3.425 18.682 1.00 96.44 207 LYS A CA 1
ATOM 1511 C C . LYS A 1 207 ? 9.535 -4.443 17.546 1.00 96.44 207 LYS A C 1
ATOM 1513 O O . LYS A 1 207 ? 8.673 -4.417 16.677 1.00 96.44 207 LYS A O 1
ATOM 1518 N N . ILE A 1 208 ? 10.535 -5.316 17.613 1.00 98.06 208 ILE A N 1
ATOM 1519 C CA . ILE A 1 208 ? 10.561 -6.581 16.878 1.00 98.06 208 ILE A CA 1
ATOM 1520 C C . ILE A 1 208 ? 10.113 -7.647 17.876 1.00 98.06 208 ILE A C 1
ATOM 1522 O O . ILE A 1 208 ? 10.613 -7.670 19.005 1.00 98.06 208 ILE A O 1
ATOM 1526 N N . TRP A 1 209 ? 9.142 -8.468 17.498 1.00 97.75 209 TRP A N 1
ATOM 1527 C CA . TRP A 1 209 ? 8.537 -9.486 18.362 1.00 97.75 209 TRP A CA 1
ATOM 1528 C C . TRP A 1 209 ? 9.136 -10.866 18.138 1.00 97.75 209 TRP A C 1
ATOM 1530 O O . TRP A 1 209 ? 9.212 -11.675 19.062 1.00 97.75 209 TRP A O 1
ATOM 1540 N N . THR A 1 210 ? 9.561 -11.115 16.911 1.00 97.62 210 THR A N 1
ATOM 1541 C CA . THR A 1 210 ? 10.044 -12.404 16.449 1.00 97.62 210 THR A CA 1
ATOM 1542 C C . THR A 1 210 ? 11.529 -12.541 16.747 1.00 97.62 210 THR A C 1
ATOM 1544 O O . THR A 1 210 ? 12.332 -11.656 16.448 1.00 97.62 210 THR A O 1
ATOM 1547 N N . ALA A 1 211 ? 11.912 -13.660 17.360 1.00 95.38 211 ALA A N 1
ATOM 1548 C CA . ALA A 1 211 ? 13.314 -13.961 17.611 1.00 95.38 211 ALA A CA 1
ATOM 1549 C C . ALA A 1 211 ? 14.056 -14.248 16.295 1.00 95.38 211 ALA A C 1
ATOM 1551 O O . ALA A 1 211 ? 13.528 -14.924 15.416 1.00 95.38 211 ALA A O 1
ATOM 1552 N N . GLY A 1 212 ? 15.307 -13.797 16.186 1.00 94.00 212 GLY A N 1
ATOM 1553 C CA . GLY A 1 212 ? 16.150 -14.025 15.010 1.00 94.00 212 GLY A CA 1
ATOM 1554 C C . GLY A 1 212 ? 16.342 -12.769 14.160 1.00 94.00 212 GLY A C 1
ATOM 1555 O O . GLY A 1 212 ? 16.402 -11.661 14.688 1.00 94.00 212 GLY A O 1
ATOM 1556 N N . ASN A 1 213 ? 16.492 -12.960 12.848 1.00 95.12 213 ASN A N 1
ATOM 1557 C CA . ASN A 1 213 ? 16.834 -11.895 11.903 1.00 95.12 213 ASN A CA 1
ATOM 1558 C C . ASN A 1 213 ? 15.568 -11.283 11.301 1.00 95.12 213 ASN A C 1
ATOM 1560 O O . ASN A 1 213 ? 15.073 -11.757 10.279 1.00 95.12 213 ASN A O 1
ATOM 1564 N N . TYR A 1 214 ? 15.062 -10.236 11.948 1.00 97.19 214 TYR A N 1
ATOM 1565 C CA . TYR A 1 214 ? 13.885 -9.491 11.509 1.00 97.19 214 TYR A CA 1
ATOM 1566 C C . TYR A 1 214 ? 14.122 -7.989 11.646 1.00 97.19 214 TYR A C 1
ATOM 1568 O O . TYR A 1 214 ? 14.782 -7.549 12.587 1.00 97.19 214 TYR A O 1
ATOM 1576 N N . ASN A 1 215 ? 13.554 -7.206 10.729 1.00 97.00 215 ASN A N 1
ATOM 1577 C CA . ASN A 1 215 ? 13.522 -5.743 10.795 1.00 97.00 215 ASN A CA 1
ATOM 1578 C C . ASN A 1 215 ? 12.090 -5.229 10.963 1.00 97.00 215 ASN A C 1
ATOM 1580 O O . ASN A 1 215 ? 11.125 -5.898 10.590 1.00 97.00 215 ASN A O 1
ATOM 1584 N N . ARG A 1 216 ? 11.964 -3.997 11.466 1.00 98.12 216 ARG A N 1
ATOM 1585 C CA . ARG A 1 216 ? 10.692 -3.269 11.544 1.00 98.12 216 ARG A CA 1
ATOM 1586 C C . ARG A 1 216 ? 10.356 -2.719 10.170 1.00 98.12 216 ARG A C 1
ATOM 1588 O O . ARG A 1 216 ? 11.124 -1.919 9.641 1.00 98.12 216 ARG A O 1
ATOM 1595 N N . LYS A 1 217 ? 9.196 -3.068 9.618 1.00 97.50 217 LYS A N 1
ATOM 1596 C CA . LYS A 1 217 ? 8.739 -2.506 8.342 1.00 97.50 217 LYS A CA 1
ATOM 1597 C C . LYS A 1 217 ? 7.394 -1.802 8.466 1.00 97.50 217 LYS A C 1
ATOM 1599 O O . LYS A 1 217 ? 6.446 -2.413 8.963 1.00 97.50 217 LYS A O 1
ATOM 1604 N N . PRO A 1 218 ? 7.295 -0.531 8.031 1.00 98.19 218 PRO A N 1
ATOM 1605 C CA . PRO A 1 218 ? 6.031 0.184 8.013 1.00 98.19 218 PRO A CA 1
ATOM 1606 C C . PRO A 1 218 ? 5.146 -0.342 6.884 1.00 98.19 218 PRO A C 1
ATOM 1608 O O . PRO A 1 218 ? 5.549 -0.362 5.721 1.00 98.19 218 PRO A O 1
ATOM 1611 N N . THR A 1 219 ? 3.927 -0.739 7.229 1.00 97.81 219 THR A N 1
ATOM 1612 C CA . THR A 1 219 ? 2.964 -1.307 6.271 1.00 97.81 219 THR A CA 1
ATOM 1613 C C . THR A 1 219 ? 1.722 -0.445 6.099 1.00 97.81 219 THR A C 1
ATOM 1615 O O . THR A 1 219 ? 1.151 -0.410 5.014 1.00 97.81 219 THR A O 1
ATOM 1618 N N . GLY A 1 220 ? 1.350 0.332 7.118 1.00 97.94 220 GLY A N 1
ATOM 1619 C CA . GLY A 1 220 ? 0.161 1.177 7.100 1.00 97.94 220 GLY A CA 1
ATOM 1620 C C . GLY A 1 220 ? 0.201 2.264 8.157 1.00 97.94 220 GLY A C 1
ATOM 1621 O O . GLY A 1 220 ? 0.694 2.035 9.257 1.00 97.94 220 GLY A O 1
ATOM 1622 N N . MET A 1 221 ? -0.365 3.434 7.862 1.00 98.62 221 MET A N 1
ATOM 1623 C CA . MET A 1 221 ? -0.435 4.540 8.816 1.00 98.62 221 MET A CA 1
ATOM 1624 C C . MET A 1 221 ? -1.810 5.217 8.778 1.00 98.62 221 MET A C 1
ATOM 1626 O O . MET A 1 221 ? -2.412 5.322 7.715 1.00 98.62 221 MET A O 1
ATOM 1630 N N . VAL A 1 222 ? -2.318 5.680 9.922 1.00 98.75 222 VAL A N 1
ATOM 1631 C CA . VAL A 1 222 ? -3.567 6.458 10.010 1.00 98.75 222 VAL A CA 1
ATOM 1632 C C . VAL A 1 222 ? -3.444 7.570 11.050 1.00 98.75 222 VAL A C 1
ATOM 1634 O O . VAL A 1 222 ? -2.819 7.382 12.094 1.00 98.75 222 VAL A O 1
ATOM 1637 N N . ALA A 1 223 ? -4.048 8.720 10.751 1.00 98.69 223 ALA A N 1
ATOM 1638 C CA . ALA A 1 223 ? -4.197 9.849 11.661 1.00 98.69 223 ALA A CA 1
ATOM 1639 C C . ALA A 1 223 ? -5.674 9.989 12.035 1.00 98.69 223 ALA A C 1
ATOM 1641 O O . ALA A 1 223 ? -6.529 10.071 11.148 1.00 98.69 223 ALA A O 1
ATOM 1642 N N . VAL A 1 224 ? -5.979 9.973 13.330 1.00 98.12 224 VAL A N 1
ATOM 1643 C CA . VAL A 1 224 ? -7.349 10.117 13.827 1.00 98.12 224 VAL A CA 1
ATOM 1644 C C . VAL A 1 224 ? -7.349 10.668 15.244 1.00 98.12 224 VAL A C 1
ATOM 1646 O O . VAL A 1 224 ? -6.518 10.269 16.051 1.00 98.12 224 VAL A O 1
ATOM 1649 N N . ASP A 1 225 ? -8.311 11.533 15.548 1.00 97.12 225 ASP A N 1
ATOM 1650 C CA . ASP A 1 225 ? -8.651 11.925 16.915 1.00 97.12 225 ASP A CA 1
ATOM 1651 C C . ASP A 1 225 ? -9.421 10.781 17.598 1.00 97.12 225 ASP A C 1
ATOM 1653 O O . ASP A 1 225 ? -10.638 10.617 17.443 1.00 97.12 225 ASP A O 1
ATOM 1657 N N . GLY A 1 226 ? -8.678 9.893 18.257 1.00 93.81 226 GLY A N 1
ATOM 1658 C CA . GLY A 1 226 ? -9.213 8.720 18.935 1.00 93.81 226 GLY A CA 1
ATOM 1659 C C . GLY A 1 226 ? -9.747 9.024 20.331 1.00 93.81 226 GLY A C 1
ATOM 1660 O O . GLY A 1 226 ? -10.602 8.278 20.817 1.00 93.81 226 GLY A O 1
ATOM 1661 N N . ASN A 1 227 ? -9.257 10.089 20.969 1.00 94.19 227 ASN A N 1
ATOM 1662 C CA . ASN A 1 227 ? -9.609 10.466 22.338 1.00 94.19 227 ASN A CA 1
ATOM 1663 C C . ASN A 1 227 ? -10.660 11.601 22.417 1.00 94.19 227 ASN A C 1
ATOM 1665 O O . ASN A 1 227 ? -11.246 11.808 23.480 1.00 94.19 227 ASN A O 1
ATOM 1669 N N . GLY A 1 228 ? -10.947 12.277 21.301 1.00 94.31 228 GLY A N 1
ATOM 1670 C CA . GLY A 1 228 ? -11.923 13.358 21.183 1.00 94.31 228 GLY A CA 1
ATOM 1671 C C . GLY A 1 228 ? -11.422 14.739 21.624 1.00 94.31 228 GLY A C 1
ATOM 1672 O O . GLY A 1 228 ? -12.253 15.600 21.918 1.00 94.31 228 GLY A O 1
ATOM 1673 N N . ASP A 1 229 ? -10.109 14.966 21.723 1.00 95.88 229 ASP A N 1
ATOM 1674 C CA . ASP A 1 229 ? -9.508 16.228 22.182 1.00 95.88 229 ASP A CA 1
ATOM 1675 C C . ASP A 1 229 ? -9.259 17.253 21.056 1.00 95.88 229 ASP A C 1
ATOM 1677 O O . ASP A 1 229 ? -8.787 18.370 21.308 1.00 95.88 229 ASP A O 1
ATOM 1681 N N . GLY A 1 230 ? -9.607 16.903 19.814 1.00 95.44 230 GLY A N 1
ATOM 1682 C CA . GLY A 1 230 ? -9.411 17.717 18.619 1.00 95.44 230 GLY A CA 1
ATOM 1683 C C . GLY A 1 230 ? -8.023 17.588 17.984 1.00 95.44 230 GLY A C 1
ATOM 1684 O O . GLY A 1 230 ? -7.732 18.300 17.012 1.00 95.44 230 GLY A O 1
ATOM 1685 N N . ARG A 1 231 ? -7.148 16.717 18.498 1.00 97.19 231 ARG A N 1
ATOM 1686 C CA . ARG A 1 231 ? -5.821 16.423 17.946 1.00 97.19 231 ARG A CA 1
ATOM 1687 C C . ARG A 1 231 ? -5.762 14.991 17.440 1.00 97.19 231 ARG A C 1
ATOM 1689 O O . ARG A 1 231 ? -6.238 14.070 18.085 1.00 97.19 231 ARG A O 1
ATOM 1696 N N . ASP A 1 232 ? -5.119 14.802 16.292 1.00 98.50 232 ASP A N 1
ATOM 1697 C CA . ASP A 1 232 ? -4.914 13.452 15.785 1.00 98.50 232 ASP A CA 1
ATOM 1698 C C . ASP A 1 232 ? -3.807 12.741 16.573 1.00 98.50 232 ASP A C 1
ATOM 1700 O O . ASP A 1 232 ? -2.703 13.270 16.748 1.00 98.50 232 ASP A O 1
ATOM 1704 N N . GLU A 1 233 ? -4.060 11.490 16.947 1.00 98.69 233 GLU A N 1
ATOM 1705 C CA . GLU A 1 233 ? -2.997 10.519 17.159 1.00 98.69 233 GLU A CA 1
ATOM 1706 C C . GLU A 1 233 ? -2.587 9.872 15.835 1.00 98.69 233 GLU A C 1
ATOM 1708 O O . GLU A 1 233 ? -3.398 9.681 14.923 1.00 98.69 233 GLU A O 1
ATOM 1713 N N . LEU A 1 234 ? -1.313 9.488 15.749 1.00 98.81 234 LEU A N 1
ATOM 1714 C CA . LEU A 1 234 ? -0.788 8.710 14.634 1.00 98.81 234 LEU A CA 1
ATOM 1715 C C . LEU A 1 234 ? -0.649 7.250 15.052 1.00 98.81 234 LEU A C 1
ATOM 1717 O O . LEU A 1 234 ? -0.017 6.941 16.064 1.00 98.81 234 LEU A O 1
ATOM 1721 N N . TYR A 1 235 ? -1.184 6.354 14.236 1.00 98.81 235 TYR A N 1
ATOM 1722 C CA . TYR A 1 235 ? -1.083 4.911 14.413 1.00 98.81 235 TYR A CA 1
ATOM 1723 C C . TYR A 1 235 ? -0.308 4.330 13.237 1.00 98.81 235 TYR A C 1
ATOM 1725 O O . TYR A 1 235 ? -0.651 4.587 12.084 1.00 98.81 235 TYR A O 1
ATOM 1733 N N . LEU A 1 236 ? 0.739 3.563 13.527 1.00 98.88 236 LEU A N 1
ATOM 1734 C CA . LEU A 1 236 ? 1.632 2.978 12.530 1.00 98.88 236 LEU A CA 1
ATOM 1735 C C . LEU A 1 236 ? 1.674 1.464 12.706 1.00 98.88 236 LEU A C 1
ATOM 1737 O O . LEU A 1 236 ? 2.117 0.974 13.745 1.00 98.88 236 LEU A O 1
ATOM 1741 N N . ALA A 1 237 ? 1.221 0.736 11.692 1.00 98.75 237 ALA A N 1
ATOM 1742 C CA . ALA A 1 237 ? 1.405 -0.700 11.602 1.00 98.75 237 ALA A CA 1
ATOM 1743 C C . ALA A 1 237 ? 2.868 -1.013 11.268 1.00 98.75 237 ALA A C 1
ATOM 1745 O O . ALA A 1 237 ? 3.430 -0.490 10.301 1.00 98.75 237 ALA A O 1
ATOM 1746 N N . VAL A 1 238 ? 3.468 -1.863 12.096 1.00 98.62 238 VAL A N 1
ATOM 1747 C CA . VAL A 1 238 ? 4.849 -2.323 11.984 1.00 98.62 238 VAL A CA 1
ATOM 1748 C C . VAL A 1 238 ? 4.828 -3.844 11.942 1.00 98.62 238 VAL A C 1
ATOM 1750 O O . VAL A 1 238 ? 4.351 -4.470 12.891 1.00 98.62 238 VAL A O 1
ATOM 1753 N N . GLN A 1 239 ? 5.333 -4.416 10.852 1.00 98.12 239 GLN A N 1
ATOM 1754 C CA . GLN A 1 239 ? 5.543 -5.858 10.728 1.00 98.12 239 GLN A CA 1
ATOM 1755 C C . GLN A 1 239 ? 7.006 -6.217 11.001 1.00 98.12 239 GLN A C 1
ATOM 1757 O O . GLN A 1 239 ? 7.909 -5.422 10.719 1.00 98.12 239 GLN A O 1
ATOM 1762 N N . ASP A 1 240 ? 7.220 -7.435 11.479 1.00 98.25 240 ASP A N 1
ATOM 1763 C CA . ASP A 1 240 ? 8.523 -8.083 11.516 1.00 98.25 240 ASP A CA 1
ATOM 1764 C C . ASP A 1 240 ? 8.763 -8.735 10.154 1.00 98.25 240 ASP A C 1
ATOM 1766 O O . ASP A 1 240 ? 8.136 -9.739 9.837 1.00 98.25 240 ASP A O 1
ATOM 1770 N N . GLN A 1 241 ? 9.643 -8.167 9.332 1.00 96.94 241 GLN A N 1
ATOM 1771 C CA . GLN A 1 241 ? 10.003 -8.751 8.037 1.00 96.94 241 GLN A CA 1
ATOM 1772 C C . GLN A 1 241 ? 11.340 -9.477 8.142 1.00 96.94 241 GLN A C 1
ATOM 1774 O O . GLN A 1 241 ? 12.305 -8.898 8.652 1.00 96.94 241 GLN A O 1
ATOM 1779 N N . CYS A 1 242 ? 11.416 -10.710 7.638 1.00 96.00 242 CYS A N 1
ATOM 1780 C CA . CYS A 1 242 ? 12.648 -11.493 7.689 1.00 96.00 242 CYS A CA 1
ATOM 1781 C C . CYS A 1 242 ? 13.797 -10.828 6.932 1.00 96.00 242 CYS A C 1
ATOM 1783 O O . CYS A 1 242 ? 13.680 -10.458 5.762 1.00 96.00 242 CYS A O 1
ATOM 1785 N N . THR A 1 243 ? 14.939 -10.738 7.605 1.00 93.88 243 THR A N 1
ATOM 1786 C CA . THR A 1 243 ? 16.230 -10.291 7.063 1.00 93.88 243 THR A CA 1
ATOM 1787 C C . THR A 1 243 ? 17.279 -11.401 7.107 1.00 93.88 243 THR A C 1
ATOM 1789 O O . THR A 1 243 ? 18.479 -11.148 6.995 1.00 93.88 243 THR A O 1
ATOM 1792 N N . GLY A 1 244 ? 16.832 -12.649 7.288 1.00 87.19 244 GLY A N 1
ATOM 1793 C CA . GLY A 1 244 ? 17.677 -13.836 7.248 1.00 87.19 244 GLY A CA 1
ATOM 1794 C C . GLY A 1 244 ? 18.411 -13.998 5.909 1.00 87.19 244 GLY A C 1
ATOM 1795 O O . GLY A 1 244 ? 18.034 -13.396 4.906 1.00 87.19 244 GLY A O 1
ATOM 1796 N N . PRO A 1 245 ? 19.484 -14.803 5.866 1.00 85.50 245 PRO A N 1
ATOM 1797 C CA . PRO A 1 245 ? 20.316 -14.925 4.677 1.00 85.50 245 PRO A CA 1
ATOM 1798 C C . PRO A 1 245 ? 19.625 -15.695 3.542 1.00 85.50 245 PRO A C 1
ATOM 1800 O O . PRO A 1 245 ? 18.778 -16.562 3.765 1.00 85.50 245 PRO A O 1
ATOM 1803 N N . GLY A 1 246 ? 20.084 -15.439 2.315 1.00 82.25 246 GLY A N 1
ATOM 1804 C CA . GLY A 1 246 ? 19.753 -16.239 1.136 1.00 82.25 246 GLY A CA 1
ATOM 1805 C C . GLY A 1 246 ? 18.253 -16.296 0.857 1.00 82.25 246 GLY A C 1
ATOM 1806 O O . GLY A 1 246 ? 17.588 -15.267 0.793 1.00 82.25 246 GLY A O 1
ATOM 1807 N N . ALA A 1 247 ? 17.728 -17.512 0.703 1.00 80.81 247 ALA A N 1
ATOM 1808 C CA . ALA A 1 247 ? 16.332 -17.753 0.352 1.00 80.81 247 ALA A CA 1
ATOM 1809 C C . ALA A 1 247 ? 15.326 -17.298 1.429 1.00 80.81 247 ALA A C 1
ATOM 1811 O O . ALA A 1 247 ? 14.144 -17.181 1.131 1.00 80.81 247 ALA A O 1
ATOM 1812 N N . LEU A 1 248 ? 15.749 -17.021 2.665 1.00 82.81 248 LEU A N 1
ATOM 1813 C CA . LEU A 1 248 ? 14.838 -16.571 3.726 1.00 82.81 248 LEU A CA 1
ATOM 1814 C C . LEU A 1 248 ? 14.522 -15.070 3.650 1.00 82.81 248 LEU A C 1
ATOM 1816 O O . LEU A 1 248 ? 13.469 -14.645 4.118 1.00 82.81 248 LEU A O 1
ATOM 1820 N N . ALA A 1 249 ? 15.411 -14.267 3.059 1.00 90.62 249 ALA A N 1
ATOM 1821 C CA . ALA A 1 249 ? 15.273 -12.815 3.041 1.00 90.62 249 ALA A CA 1
ATOM 1822 C C . ALA A 1 249 ? 13.930 -12.385 2.426 1.00 90.62 249 ALA A C 1
ATOM 1824 O O . ALA A 1 249 ? 13.631 -12.719 1.280 1.00 90.62 249 ALA A O 1
ATOM 1825 N N . PHE A 1 250 ? 13.151 -11.601 3.176 1.00 92.06 250 PHE A N 1
ATOM 1826 C CA . PHE A 1 250 ? 11.862 -11.028 2.769 1.00 92.06 250 PHE A CA 1
ATOM 1827 C C . PHE A 1 250 ? 10.729 -12.025 2.479 1.00 92.06 250 PHE A C 1
ATOM 1829 O O . PHE A 1 250 ? 9.691 -11.613 1.954 1.00 92.06 250 PHE A O 1
ATOM 1836 N N . ASN A 1 251 ? 10.908 -13.309 2.790 1.00 93.62 251 ASN A N 1
ATOM 1837 C CA . ASN A 1 251 ? 9.975 -14.364 2.392 1.00 93.62 251 ASN A CA 1
ATOM 1838 C C . ASN A 1 251 ? 9.046 -14.837 3.520 1.00 93.62 251 ASN A C 1
ATOM 1840 O O . ASN A 1 251 ? 8.293 -15.784 3.309 1.00 93.62 251 ASN A O 1
ATOM 1844 N N . ASP A 1 252 ? 9.039 -14.159 4.670 1.00 93.44 252 ASP A N 1
ATOM 1845 C CA . ASP A 1 252 ? 7.986 -14.274 5.682 1.00 93.44 252 ASP A CA 1
ATOM 1846 C C . ASP A 1 252 ? 7.791 -12.961 6.482 1.00 93.44 252 ASP A C 1
ATOM 1848 O O . ASP A 1 252 ? 8.656 -12.067 6.508 1.00 93.44 252 ASP A O 1
ATOM 1852 N N . ALA A 1 253 ? 6.609 -12.842 7.101 1.00 96.56 253 ALA A N 1
ATOM 1853 C CA . ALA A 1 253 ? 6.240 -11.767 8.021 1.00 96.56 253 ALA A CA 1
ATOM 1854 C C . ALA A 1 253 ? 5.405 -12.312 9.209 1.00 96.56 253 ALA A C 1
ATOM 1856 O O . ALA A 1 253 ? 4.173 -12.224 9.200 1.00 96.56 253 ALA A O 1
ATOM 1857 N N . PRO A 1 254 ? 6.032 -12.911 10.237 1.00 97.81 254 PRO A N 1
ATOM 1858 C CA . PRO A 1 254 ? 5.338 -13.698 11.264 1.00 97.81 254 PRO A CA 1
ATOM 1859 C C . PRO A 1 254 ? 4.544 -12.894 12.292 1.00 97.81 254 PRO A C 1
ATOM 1861 O O . PRO A 1 254 ? 3.613 -13.441 12.886 1.00 97.81 254 PRO A O 1
ATOM 1864 N N . ALA A 1 255 ? 4.889 -11.627 12.532 1.00 98.69 255 ALA A N 1
ATOM 1865 C CA . ALA A 1 255 ? 4.262 -10.827 13.579 1.00 98.69 255 ALA A CA 1
ATOM 1866 C C . ALA A 1 255 ? 4.104 -9.356 13.190 1.00 98.69 255 ALA A C 1
ATOM 1868 O O . ALA A 1 255 ? 4.899 -8.807 12.427 1.00 98.69 255 ALA A O 1
ATOM 1869 N N . ALA A 1 256 ? 3.090 -8.702 13.759 1.00 98.62 256 ALA A N 1
ATOM 1870 C CA . ALA A 1 256 ? 2.874 -7.270 13.611 1.00 98.62 256 ALA A CA 1
ATOM 1871 C C . ALA A 1 256 ? 2.160 -6.638 14.809 1.00 98.62 256 ALA A C 1
ATOM 1873 O O . ALA A 1 256 ? 1.364 -7.269 15.513 1.00 98.62 256 ALA A O 1
ATOM 1874 N N . SER A 1 257 ? 2.411 -5.345 14.998 1.00 98.38 257 SER A N 1
ATOM 1875 C CA . SER A 1 257 ? 1.730 -4.502 15.982 1.00 98.38 257 SER A CA 1
ATOM 1876 C C . SER A 1 257 ? 1.498 -3.099 15.447 1.00 98.38 257 SER A C 1
ATOM 1878 O O . SER A 1 257 ? 2.164 -2.645 14.520 1.00 98.38 257 SER A O 1
ATOM 1880 N N . VAL A 1 258 ? 0.576 -2.383 16.084 1.00 98.62 258 VAL A N 1
ATOM 1881 C CA . VAL A 1 258 ? 0.354 -0.960 15.838 1.00 98.62 258 VAL A CA 1
ATOM 1882 C C . VAL A 1 258 ? 1.021 -0.148 16.946 1.00 98.62 258 VAL A C 1
ATOM 1884 O O . VAL A 1 258 ? 0.651 -0.258 18.116 1.00 98.62 258 VAL A O 1
ATOM 1887 N N . SER A 1 259 ? 2.000 0.676 16.581 1.00 98.44 259 SER A N 1
ATOM 1888 C CA . SER A 1 259 ? 2.579 1.692 17.463 1.00 98.44 259 SER A CA 1
ATOM 1889 C C . SER A 1 259 ? 1.750 2.975 17.422 1.00 98.44 259 SER A C 1
ATOM 1891 O O . SER A 1 259 ? 1.156 3.301 16.394 1.00 98.44 259 SER A O 1
ATOM 1893 N N . VAL A 1 260 ? 1.729 3.722 18.530 1.00 98.44 260 VAL A N 1
ATOM 1894 C CA . VAL A 1 260 ? 0.928 4.951 18.679 1.00 98.44 260 VAL A CA 1
ATOM 1895 C C . VAL A 1 260 ? 1.801 6.142 19.040 1.00 98.44 260 VAL A C 1
ATOM 1897 O O . VAL A 1 260 ? 2.610 6.054 19.964 1.00 98.44 260 VAL A O 1
ATOM 1900 N N . SER A 1 261 ? 1.574 7.274 18.382 1.00 98.69 261 SER A N 1
ATOM 1901 C CA . SER A 1 261 ? 2.136 8.573 18.737 1.00 98.69 261 SER A CA 1
ATOM 1902 C C . SER A 1 261 ? 1.027 9.582 19.037 1.00 98.69 261 SER A C 1
ATOM 1904 O O . SER A 1 261 ? 0.065 9.698 18.285 1.00 98.69 261 SER A O 1
ATOM 1906 N N . THR A 1 262 ? 1.186 10.336 20.126 1.00 98.00 262 THR A N 1
ATOM 1907 C CA . THR A 1 262 ? 0.274 11.415 20.562 1.00 98.00 262 THR A CA 1
ATOM 1908 C C . THR A 1 262 ? 0.884 12.809 20.383 1.00 98.00 262 THR A C 1
ATOM 1910 O O . THR A 1 262 ? 0.343 13.800 20.862 1.00 98.00 262 THR A O 1
ATOM 1913 N N . ASP A 1 263 ? 2.054 12.905 19.749 1.00 98.12 263 ASP A N 1
ATOM 1914 C CA . ASP A 1 263 ? 2.817 14.148 19.572 1.00 98.12 263 ASP A CA 1
ATOM 1915 C C . ASP A 1 263 ? 3.284 14.340 18.122 1.00 98.12 263 ASP A C 1
ATOM 1917 O O . ASP A 1 263 ? 4.314 14.971 17.838 1.00 98.12 263 ASP A O 1
ATOM 1921 N N . TYR A 1 264 ? 2.471 13.820 17.199 1.00 98.12 264 TYR A N 1
ATOM 1922 C CA . TYR A 1 264 ? 2.683 13.875 15.759 1.00 98.12 264 TYR A CA 1
ATOM 1923 C C . TYR A 1 264 ? 4.003 13.226 15.320 1.00 98.12 264 TYR A C 1
ATOM 1925 O O . TYR A 1 264 ? 4.791 13.822 14.587 1.00 98.12 264 TYR A O 1
ATOM 1933 N N . GLY A 1 265 ? 4.248 11.998 15.778 1.00 98.31 265 GLY A N 1
ATOM 1934 C CA . GLY A 1 265 ? 5.317 11.118 15.304 1.00 98.31 265 GLY A CA 1
ATOM 1935 C C . GLY A 1 265 ? 6.693 11.374 15.917 1.00 98.31 265 GLY A C 1
ATOM 1936 O O . GLY A 1 265 ? 7.675 10.813 15.424 1.00 98.31 265 GLY A O 1
ATOM 1937 N N . ARG A 1 266 ? 6.796 12.214 16.957 1.00 98.56 266 ARG A N 1
ATOM 1938 C CA . ARG A 1 266 ? 8.072 12.501 17.636 1.00 98.56 266 ARG A CA 1
ATOM 1939 C C . ARG A 1 266 ? 8.424 11.408 18.635 1.00 98.56 266 ARG A C 1
ATOM 1941 O O . ARG A 1 266 ? 9.566 10.960 18.662 1.00 98.56 266 ARG A O 1
ATOM 1948 N N . THR A 1 267 ? 7.448 10.951 19.411 1.00 98.56 267 THR A N 1
ATOM 1949 C CA . THR A 1 267 ? 7.581 9.819 20.328 1.00 98.56 267 THR A CA 1
ATOM 1950 C C . THR A 1 267 ? 6.503 8.777 20.056 1.00 98.56 267 THR A C 1
ATOM 1952 O O . THR A 1 267 ? 5.415 9.094 19.567 1.00 98.56 267 THR A O 1
ATOM 1955 N N . TRP A 1 268 ? 6.818 7.515 20.355 1.00 98.69 268 TRP A N 1
ATOM 1956 C CA . TRP A 1 268 ? 5.933 6.385 20.099 1.00 98.69 268 TRP A CA 1
ATOM 1957 C C . TRP A 1 268 ? 5.839 5.454 21.301 1.00 98.69 268 TRP A C 1
ATOM 1959 O O . TRP A 1 268 ? 6.773 5.301 22.089 1.00 98.69 268 TRP A O 1
ATOM 1969 N N . ARG A 1 269 ? 4.689 4.794 21.409 1.00 97.81 269 ARG A N 1
ATOM 1970 C CA . ARG A 1 269 ? 4.418 3.715 22.354 1.00 97.81 269 ARG A CA 1
ATOM 1971 C C . ARG A 1 269 ? 4.048 2.467 21.567 1.00 97.81 269 ARG A C 1
ATOM 1973 O O . ARG A 1 269 ? 3.106 2.491 20.778 1.00 97.81 269 ARG A O 1
ATOM 1980 N N . SER A 1 270 ? 4.780 1.383 21.794 1.00 95.25 270 SER A N 1
ATOM 1981 C CA . SER A 1 270 ? 4.428 0.059 21.278 1.00 95.25 270 SER A CA 1
ATOM 1982 C C . SER A 1 270 ? 3.548 -0.693 22.269 1.00 95.25 270 SER A C 1
ATOM 1984 O O . SER A 1 270 ? 3.518 -0.382 23.461 1.00 95.25 270 SER A O 1
ATOM 1986 N N . THR A 1 271 ? 2.873 -1.728 21.783 1.00 95.69 271 THR A N 1
ATOM 1987 C CA . THR A 1 271 ? 2.160 -2.689 22.625 1.00 95.69 271 THR A CA 1
ATOM 1988 C C . THR A 1 271 ? 3.124 -3.486 23.524 1.00 95.69 271 THR A C 1
ATOM 1990 O O . THR A 1 271 ? 4.354 -3.335 23.473 1.00 95.69 271 THR A O 1
ATOM 1993 N N . ASN A 1 272 ? 2.561 -4.340 24.385 1.00 95.25 272 ASN A N 1
ATOM 1994 C CA . ASN A 1 272 ? 3.321 -5.231 25.274 1.00 95.25 272 ASN A CA 1
ATOM 1995 C C . ASN A 1 272 ? 3.530 -6.644 24.698 1.00 95.25 272 ASN A C 1
ATOM 1997 O O . ASN A 1 272 ? 4.369 -7.378 25.205 1.00 95.25 272 ASN A O 1
ATOM 2001 N N . ALA A 1 273 ? 2.801 -6.994 23.640 1.00 97.06 273 ALA A N 1
ATOM 2002 C CA . ALA A 1 273 ? 2.875 -8.250 22.894 1.00 97.06 273 ALA A CA 1
ATOM 2003 C C . ALA A 1 273 ? 2.573 -7.969 21.404 1.00 97.06 273 ALA A C 1
ATOM 2005 O O . ALA A 1 273 ? 1.978 -6.914 21.123 1.00 97.06 273 ALA A O 1
ATOM 2006 N N . PRO A 1 274 ? 2.940 -8.861 20.459 1.00 97.88 274 PRO A N 1
ATOM 2007 C CA . PRO A 1 274 ? 2.467 -8.748 19.081 1.00 97.88 274 PRO A CA 1
ATOM 2008 C C . PRO A 1 274 ? 0.933 -8.726 19.057 1.00 97.88 274 PRO A C 1
ATOM 2010 O O . PRO A 1 274 ? 0.283 -9.483 19.779 1.00 97.88 274 PRO A O 1
ATOM 2013 N N . MET A 1 275 ? 0.337 -7.837 18.263 1.00 98.56 275 MET A N 1
ATOM 2014 C CA . MET A 1 275 ? -1.122 -7.818 18.084 1.00 98.56 275 MET A CA 1
ATOM 2015 C C . MET A 1 275 ? -1.577 -8.934 17.144 1.00 98.56 275 MET A C 1
ATOM 2017 O O . MET A 1 275 ? -2.646 -9.514 17.324 1.00 98.56 275 MET A O 1
ATOM 2021 N N . PHE A 1 276 ? -0.762 -9.221 16.140 1.00 98.69 276 PHE A N 1
ATOM 2022 C CA . PHE A 1 276 ? -0.978 -10.251 15.140 1.00 98.69 276 PHE A CA 1
ATOM 2023 C C . PHE A 1 276 ? 0.282 -11.105 15.075 1.00 98.69 276 PHE A C 1
ATOM 2025 O O . PHE A 1 276 ? 1.389 -10.571 15.149 1.00 98.69 276 PHE A O 1
ATOM 2032 N N . ALA A 1 277 ? 0.108 -12.418 15.016 1.00 98.31 277 ALA A N 1
ATOM 2033 C CA . ALA A 1 277 ? 1.173 -13.407 15.116 1.00 98.31 277 ALA A CA 1
ATOM 2034 C C . ALA A 1 277 ? 0.841 -14.608 14.223 1.00 98.31 277 ALA A C 1
ATOM 2036 O O . ALA A 1 277 ? -0.231 -14.643 13.615 1.00 98.31 277 ALA A O 1
ATOM 2037 N N . ASP A 1 278 ? 1.756 -15.573 14.147 1.00 97.56 278 ASP A N 1
ATOM 2038 C CA . ASP A 1 278 ? 1.613 -16.802 13.359 1.00 97.56 278 ASP A CA 1
ATOM 2039 C C . ASP A 1 278 ? 1.285 -16.529 11.884 1.00 97.56 278 ASP A C 1
ATOM 2041 O O . ASP A 1 278 ? 0.607 -17.311 11.224 1.00 97.56 278 ASP A O 1
ATOM 2045 N N . HIS A 1 279 ? 1.797 -15.408 11.369 1.00 98.31 279 HIS A N 1
ATOM 2046 C CA . HIS A 1 279 ? 1.576 -14.926 10.007 1.00 98.31 279 HIS A CA 1
ATOM 2047 C C . HIS A 1 279 ? 0.107 -14.629 9.659 1.00 98.31 279 HIS A C 1
ATOM 2049 O O . HIS A 1 279 ? -0.277 -14.589 8.495 1.00 98.31 279 HIS A O 1
ATOM 2055 N N . VAL A 1 280 ? -0.746 -14.411 10.656 1.00 98.50 280 VAL A N 1
ATOM 2056 C CA . VAL A 1 280 ? -2.177 -14.172 10.466 1.00 98.50 280 VAL A CA 1
ATOM 2057 C C . VAL A 1 280 ? -2.474 -12.676 10.616 1.00 98.50 280 VAL A C 1
ATOM 2059 O O . VAL A 1 280 ? -2.425 -12.138 11.720 1.00 98.50 280 VAL A O 1
ATOM 2062 N N . PHE A 1 281 ? -2.838 -12.004 9.514 1.00 98.62 281 PHE A N 1
ATOM 2063 C CA . PHE A 1 281 ? -3.086 -10.552 9.422 1.00 98.62 281 PHE A CA 1
ATOM 2064 C C . PHE A 1 281 ? -1.869 -9.689 9.799 1.00 98.62 281 PHE A C 1
ATOM 2066 O O . PHE A 1 281 ? -1.985 -8.720 10.551 1.00 98.62 281 PHE A O 1
ATOM 2073 N N . THR A 1 282 ? -0.681 -10.058 9.331 1.00 98.50 282 THR A N 1
ATOM 2074 C CA . THR A 1 282 ? 0.583 -9.444 9.770 1.00 98.50 282 THR A CA 1
ATOM 2075 C C . THR A 1 282 ? 1.092 -8.345 8.840 1.00 98.50 282 THR A C 1
ATOM 2077 O O . THR A 1 282 ? 1.836 -7.473 9.280 1.00 98.50 282 THR A O 1
ATOM 2080 N N . THR A 1 283 ? 0.625 -8.272 7.596 1.00 98.44 283 THR A N 1
ATOM 2081 C CA . THR A 1 283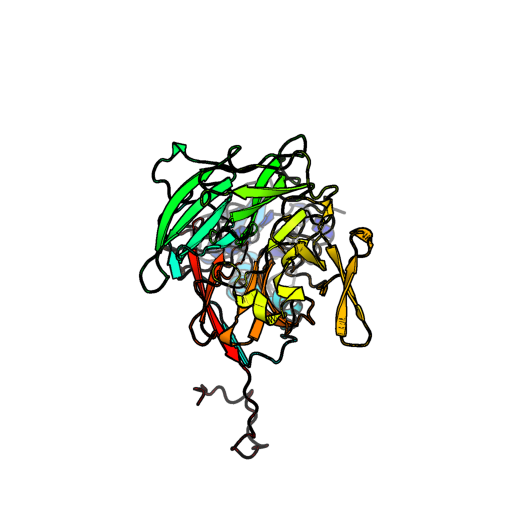 ? 0.856 -7.100 6.736 1.00 98.44 283 THR A CA 1
ATOM 2082 C C . THR A 1 283 ? -0.399 -6.242 6.731 1.00 98.44 283 THR A C 1
ATOM 2084 O O . THR A 1 283 ? -1.381 -6.621 6.106 1.00 98.44 283 THR A O 1
ATOM 2087 N N . ILE A 1 284 ? -0.385 -5.105 7.435 1.00 98.50 284 ILE A N 1
ATOM 2088 C CA . ILE A 1 284 ? -1.586 -4.307 7.731 1.00 98.50 284 ILE A CA 1
ATOM 2089 C C . ILE A 1 284 ? -1.498 -2.936 7.063 1.00 98.50 284 ILE A C 1
ATOM 2091 O O . ILE A 1 284 ? -0.538 -2.202 7.279 1.00 98.50 284 ILE A O 1
ATOM 2095 N N . PHE A 1 285 ? -2.538 -2.533 6.338 1.00 96.62 285 PHE A N 1
ATOM 2096 C CA . PHE A 1 285 ? -2.652 -1.187 5.774 1.00 96.62 285 PHE A CA 1
ATOM 2097 C C . PHE A 1 285 ? -4.018 -0.570 6.078 1.00 96.62 285 PHE A C 1
ATOM 2099 O O . PHE A 1 285 ? -5.069 -1.162 5.838 1.00 96.62 285 PHE A O 1
ATOM 2106 N N . PHE A 1 286 ? -4.008 0.634 6.653 1.00 98.81 286 PHE A N 1
ATOM 2107 C CA . PHE A 1 286 ? -5.228 1.347 7.028 1.00 98.81 286 PHE A CA 1
ATOM 2108 C C . PHE A 1 286 ? -5.926 1.943 5.803 1.00 98.81 286 PHE A C 1
ATOM 2110 O O . PHE A 1 286 ? -5.277 2.379 4.855 1.00 98.81 286 PHE A O 1
ATOM 2117 N N . LEU A 1 287 ? -7.258 1.986 5.848 1.00 98.88 287 LEU A N 1
ATOM 2118 C CA . LEU A 1 287 ? -8.063 2.690 4.859 1.00 98.88 287 LEU A CA 1
ATOM 2119 C C . LEU A 1 287 ? -7.935 4.204 5.062 1.00 98.88 287 LEU A C 1
ATOM 2121 O O . LEU A 1 287 ? -8.397 4.734 6.072 1.00 98.88 287 LEU A O 1
ATOM 2125 N N . ASP A 1 288 ? -7.356 4.896 4.086 1.00 98.81 288 ASP A N 1
ATOM 2126 C CA . ASP A 1 288 ? -7.194 6.347 4.104 1.00 98.81 288 ASP A CA 1
ATOM 2127 C C . ASP A 1 288 ? -8.499 7.054 3.686 1.00 98.81 288 ASP A C 1
ATOM 2129 O O . ASP A 1 288 ? -8.875 7.079 2.510 1.00 98.81 288 ASP A O 1
ATOM 2133 N N . PHE A 1 289 ? -9.201 7.650 4.657 1.00 98.75 289 PHE A N 1
ATOM 2134 C CA . PHE A 1 289 ? -10.390 8.482 4.425 1.00 98.75 289 PHE A CA 1
ATOM 2135 C C . PHE A 1 289 ? -10.087 9.983 4.290 1.00 98.75 289 PHE A C 1
ATOM 2137 O O . PHE A 1 289 ? -10.983 10.814 4.472 1.00 98.75 289 PHE A O 1
ATOM 2144 N N . GLY A 1 290 ? -8.864 10.391 3.968 1.00 98.44 290 GLY A N 1
ATOM 2145 C CA . GLY A 1 290 ? -8.518 11.808 3.904 1.00 98.44 290 GLY A CA 1
ATOM 2146 C C . GLY A 1 290 ? -8.020 12.369 5.229 1.00 98.44 290 GLY A C 1
ATOM 2147 O O . GLY A 1 290 ? -7.786 11.656 6.202 1.00 98.44 290 GLY A O 1
ATOM 2148 N N . GLN A 1 291 ? -7.901 13.695 5.259 1.00 98.44 291 GLN A N 1
ATOM 2149 C CA . GLN A 1 291 ? -7.413 14.444 6.413 1.00 98.44 291 GLN A CA 1
ATOM 2150 C C . GLN A 1 291 ? -8.159 14.087 7.704 1.00 98.44 291 GLN A C 1
ATOM 2152 O O . GLN A 1 291 ? -9.387 14.205 7.741 1.00 98.44 291 GLN A O 1
ATOM 2157 N N . SER A 1 292 ? -7.427 13.698 8.754 1.00 97.88 292 SER A N 1
ATOM 2158 C CA . SER A 1 292 ? -7.978 13.295 10.060 1.00 97.88 292 SER A CA 1
ATOM 2159 C C . SER A 1 292 ? -9.053 12.202 9.926 1.00 97.88 292 SER A C 1
ATOM 2161 O O . SER A 1 292 ? -10.040 12.137 10.660 1.00 97.88 292 SER A O 1
ATOM 2163 N N . ASN A 1 293 ? -8.924 11.361 8.893 1.00 96.88 293 ASN A N 1
ATOM 2164 C CA . ASN A 1 293 ? -9.865 10.290 8.577 1.00 96.88 293 ASN A CA 1
ATOM 2165 C C . ASN A 1 293 ? -11.328 10.775 8.387 1.00 96.88 293 ASN A C 1
ATOM 2167 O O . ASN A 1 293 ? -12.282 10.007 8.545 1.00 96.88 293 ASN A O 1
ATOM 2171 N N . ARG A 1 294 ? -11.540 12.063 8.069 1.00 96.62 294 ARG A N 1
ATOM 2172 C CA . ARG A 1 294 ? -12.855 12.732 8.161 1.00 96.62 294 ARG A CA 1
ATOM 2173 C C . ARG A 1 294 ? -13.923 12.183 7.216 1.00 96.62 294 ARG A C 1
ATOM 2175 O O . ARG A 1 294 ? -15.113 12.218 7.542 1.00 96.62 294 ARG A O 1
ATOM 2182 N N . ASN A 1 295 ? -13.530 11.650 6.055 1.00 98.44 295 ASN A N 1
ATOM 2183 C CA . ASN A 1 295 ? -14.498 11.119 5.091 1.00 98.44 295 ASN A CA 1
ATOM 2184 C C . ASN A 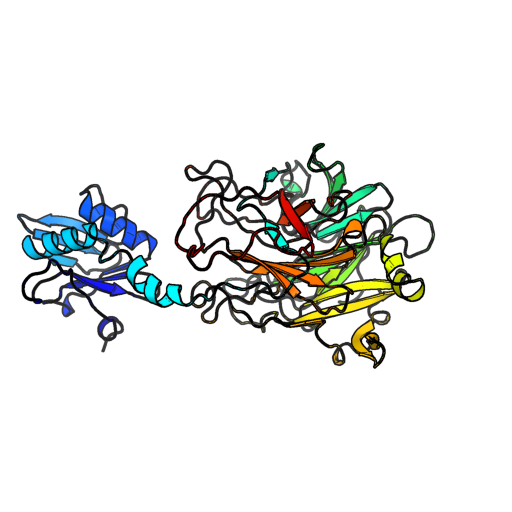1 295 ? -15.053 9.745 5.497 1.00 98.44 295 ASN A C 1
ATOM 2186 O O . ASN A 1 295 ? -15.938 9.242 4.813 1.00 98.44 295 ASN A O 1
ATOM 2190 N N . ALA A 1 296 ? -14.619 9.160 6.623 1.00 98.06 296 ALA A N 1
ATOM 2191 C CA . ALA A 1 296 ? -15.236 7.954 7.185 1.00 98.06 296 ALA A CA 1
ATOM 2192 C C . ALA A 1 296 ? -16.734 8.153 7.495 1.00 98.06 296 ALA A C 1
ATOM 2194 O O . ALA A 1 296 ? -17.494 7.188 7.542 1.00 98.06 296 ALA A O 1
ATOM 2195 N N . SER A 1 297 ? -17.172 9.410 7.638 1.00 97.38 297 SER A N 1
ATOM 2196 C CA . SER A 1 297 ? -18.579 9.826 7.721 1.00 97.38 297 SER A CA 1
ATOM 2197 C C . SER A 1 297 ? -19.463 9.310 6.578 1.00 97.38 297 SER A C 1
ATOM 2199 O O . SER A 1 297 ? -20.665 9.148 6.785 1.00 97.38 297 SER A O 1
ATOM 2201 N N . VAL A 1 298 ? -18.895 8.972 5.412 1.00 98.06 298 VAL A N 1
ATOM 2202 C CA . VAL A 1 298 ? -19.634 8.335 4.305 1.00 98.06 298 VAL A CA 1
ATOM 2203 C C . VAL A 1 298 ? -20.282 7.003 4.709 1.00 98.06 298 VAL A C 1
ATOM 2205 O O . VAL A 1 298 ? -21.288 6.609 4.129 1.00 98.06 298 VAL A O 1
ATOM 2208 N N . LEU A 1 299 ? -19.748 6.333 5.735 1.00 97.81 299 LEU A N 1
ATOM 2209 C CA . LEU A 1 299 ? -20.270 5.076 6.279 1.00 97.81 299 LEU A CA 1
ATOM 2210 C C . LEU A 1 299 ? -21.352 5.282 7.358 1.00 97.81 299 LEU A C 1
ATOM 2212 O O . LEU A 1 299 ? -21.745 4.331 8.037 1.00 97.81 299 LEU A O 1
ATOM 2216 N N . GLY A 1 300 ? -21.809 6.520 7.558 1.00 97.19 300 GLY A N 1
ATOM 2217 C CA . GLY A 1 300 ? -22.729 6.896 8.628 1.00 97.19 300 GLY A CA 1
ATOM 2218 C C . GLY A 1 300 ? -22.082 6.879 10.023 1.00 97.19 300 GLY A C 1
ATOM 2219 O O . GLY A 1 300 ? -20.929 6.471 10.175 1.00 97.19 300 GLY A O 1
ATOM 2220 N N . PRO A 1 301 ? -22.804 7.307 11.077 1.00 93.94 301 PRO A N 1
ATOM 2221 C CA . PRO A 1 301 ? -22.235 7.473 12.420 1.00 93.94 301 PRO A CA 1
ATOM 2222 C C . PRO A 1 301 ? -21.654 6.182 13.008 1.00 93.94 301 PRO A C 1
ATOM 2224 O O . PRO A 1 301 ? -20.565 6.194 13.579 1.00 93.94 301 PRO A O 1
ATOM 2227 N N . GLY A 1 302 ? -22.352 5.056 12.820 1.00 94.25 302 GLY A N 1
ATOM 2228 C CA . GLY A 1 302 ? -21.901 3.750 13.302 1.00 94.25 302 GLY A CA 1
ATOM 2229 C C . GLY A 1 302 ? -20.632 3.268 12.599 1.00 94.25 302 GLY A C 1
ATOM 2230 O O . GLY A 1 302 ? -19.735 2.748 13.254 1.00 94.25 302 GLY A O 1
ATOM 2231 N N . GLY A 1 303 ? -20.515 3.483 11.284 1.00 96.62 303 GLY A N 1
ATOM 2232 C CA . GLY A 1 303 ? -19.311 3.136 10.530 1.00 96.62 303 GLY A CA 1
ATOM 2233 C C . GLY A 1 303 ? -18.144 4.078 10.822 1.00 96.62 303 GLY A C 1
ATOM 2234 O O . GLY A 1 303 ? -17.016 3.620 10.987 1.00 96.62 303 GLY A O 1
ATOM 2235 N N . ALA A 1 304 ? -18.422 5.376 10.955 1.00 97.00 304 ALA A N 1
ATOM 2236 C CA . ALA A 1 304 ? -17.438 6.420 11.223 1.00 97.00 304 ALA A CA 1
ATOM 2237 C C . ALA A 1 304 ? -16.840 6.369 12.638 1.00 97.00 304 ALA A C 1
ATOM 2239 O O . ALA A 1 304 ? -15.852 7.054 12.894 1.00 97.00 304 ALA A O 1
ATOM 2240 N N . ALA A 1 305 ? -17.397 5.576 13.557 1.00 96.94 305 ALA A N 1
ATOM 2241 C CA . ALA A 1 305 ? -16.811 5.326 14.876 1.00 96.94 305 ALA A CA 1
ATOM 2242 C C . ALA A 1 305 ? -15.564 4.416 14.828 1.00 96.94 305 ALA A C 1
ATOM 2244 O O . ALA A 1 305 ? -14.841 4.292 15.820 1.00 96.94 305 ALA A O 1
ATOM 2245 N N . TYR A 1 306 ? -15.297 3.795 13.676 1.00 98.56 306 TYR A N 1
ATOM 2246 C CA . TYR A 1 306 ? -14.202 2.853 13.481 1.00 98.56 306 TYR A CA 1
ATOM 2247 C C . TYR A 1 306 ? -13.106 3.411 12.569 1.00 98.56 306 TYR A C 1
ATOM 2249 O O . TYR A 1 306 ? -13.343 4.254 11.701 1.00 98.56 306 TYR A O 1
ATOM 2257 N N . VAL A 1 307 ? -11.902 2.881 12.754 1.00 98.75 307 VAL A N 1
ATOM 2258 C CA . VAL A 1 307 ? -10.860 2.822 11.728 1.00 98.75 307 VAL A CA 1
ATOM 2259 C C . VAL A 1 307 ? -10.960 1.468 11.034 1.00 98.75 307 VAL A C 1
ATOM 2261 O O . VAL A 1 307 ? -11.188 0.454 11.694 1.00 98.75 307 VAL A O 1
ATOM 2264 N N . TYR A 1 308 ? -10.779 1.458 9.716 1.00 98.88 308 TYR A N 1
ATOM 2265 C CA . TYR A 1 308 ? -10.756 0.245 8.902 1.00 98.88 308 TYR A CA 1
ATOM 2266 C C . TYR A 1 308 ? -9.323 -0.048 8.479 1.00 98.88 308 TYR A C 1
ATOM 2268 O O . TYR A 1 308 ? -8.563 0.870 8.164 1.00 98.88 308 TYR A O 1
ATOM 2276 N N . ALA A 1 309 ? -8.962 -1.321 8.467 1.00 98.88 309 ALA A N 1
ATOM 2277 C CA . ALA A 1 309 ? -7.654 -1.782 8.043 1.00 98.88 309 ALA A CA 1
ATOM 2278 C C . ALA A 1 309 ? -7.805 -3.053 7.225 1.00 98.88 309 ALA A C 1
ATOM 2280 O O . ALA A 1 309 ? -8.606 -3.927 7.559 1.00 98.88 309 ALA A O 1
ATOM 2281 N N . TYR A 1 310 ? -7.016 -3.150 6.173 1.00 98.88 310 TYR A N 1
ATOM 2282 C CA . TYR A 1 310 ? -6.870 -4.362 5.399 1.00 98.88 310 TYR A CA 1
ATOM 2283 C C . TYR A 1 310 ? -5.622 -5.095 5.853 1.00 98.88 310 TYR A C 1
ATOM 2285 O O . TYR A 1 310 ? -4.700 -4.482 6.401 1.00 98.88 310 TYR A O 1
ATOM 2293 N N . GLY A 1 311 ? -5.597 -6.400 5.622 1.00 98.38 311 GLY A N 1
ATOM 2294 C CA . GLY A 1 311 ? -4.411 -7.178 5.904 1.00 98.38 311 GLY A CA 1
ATOM 2295 C C . GLY A 1 311 ? -4.253 -8.404 5.028 1.00 98.38 311 GLY A C 1
ATOM 2296 O O . GLY A 1 311 ? -5.230 -8.935 4.492 1.00 98.38 311 GLY A O 1
ATOM 2297 N N . LEU A 1 312 ? -2.997 -8.824 4.913 1.00 98.69 312 LEU A N 1
ATOM 2298 C CA . LEU A 1 312 ? -2.570 -10.058 4.267 1.00 98.69 312 LEU A CA 1
ATOM 2299 C C . LEU A 1 312 ? -2.062 -11.039 5.325 1.00 98.69 312 LEU A C 1
ATOM 2301 O O . LEU A 1 312 ? -1.577 -10.638 6.390 1.00 98.69 312 LEU A O 1
ATOM 2305 N N . ASP A 1 313 ? -2.193 -12.321 5.010 1.00 98.31 313 ASP A N 1
ATOM 2306 C CA . ASP A 1 313 ? -1.567 -13.404 5.761 1.00 98.31 313 ASP A CA 1
ATOM 2307 C C . ASP A 1 313 ? -0.221 -13.775 5.132 1.00 98.31 313 ASP A C 1
ATOM 2309 O O . ASP A 1 313 ? 0.023 -13.479 3.961 1.00 98.31 313 ASP A O 1
ATOM 2313 N N . ASN A 1 314 ? 0.596 -14.508 5.890 1.00 96.62 314 ASN A N 1
ATOM 2314 C CA . ASN A 1 314 ? 1.848 -15.151 5.495 1.00 96.62 314 ASN A CA 1
ATOM 2315 C C . ASN A 1 314 ? 2.983 -14.174 5.190 1.00 96.62 314 ASN A C 1
ATOM 2317 O O . ASN A 1 314 ? 4.005 -14.172 5.883 1.00 96.62 314 ASN A O 1
ATOM 2321 N N . ASN A 1 315 ? 2.810 -13.350 4.161 1.00 95.56 315 ASN A N 1
ATOM 2322 C CA . ASN A 1 315 ? 3.853 -12.478 3.662 1.00 95.56 315 ASN A CA 1
ATOM 2323 C C . ASN A 1 315 ? 3.291 -11.190 3.038 1.00 95.56 315 ASN A C 1
ATOM 2325 O O . ASN A 1 315 ? 2.128 -11.090 2.651 1.00 95.56 315 ASN A O 1
ATOM 2329 N N . TRP A 1 316 ? 4.158 -10.186 2.928 1.00 95.12 316 TRP A N 1
ATOM 2330 C CA . TRP A 1 316 ? 3.839 -8.855 2.395 1.00 95.12 316 TRP A CA 1
ATOM 2331 C C . TRP A 1 316 ? 3.790 -8.811 0.862 1.00 95.12 316 TRP A C 1
ATOM 2333 O O . TRP A 1 316 ? 3.330 -7.833 0.285 1.00 95.12 316 TRP A O 1
ATOM 2343 N N . ARG A 1 317 ? 4.289 -9.850 0.200 1.00 94.94 317 ARG A N 1
ATOM 2344 C CA . ARG A 1 317 ? 4.191 -10.136 -1.235 1.00 94.94 317 ARG A CA 1
ATOM 2345 C C . ARG A 1 317 ? 4.382 -11.637 -1.423 1.00 94.94 317 ARG A C 1
ATOM 2347 O O . ARG A 1 317 ? 4.605 -12.345 -0.442 1.00 94.94 317 ARG A O 1
ATOM 2354 N N . ASP A 1 318 ? 4.356 -12.092 -2.665 1.00 94.56 318 ASP A N 1
ATOM 2355 C CA . ASP A 1 318 ? 4.830 -13.416 -3.073 1.00 94.56 318 ASP A CA 1
ATOM 2356 C C . ASP A 1 318 ? 6.053 -13.888 -2.265 1.00 94.56 318 ASP A C 1
ATOM 2358 O O . ASP A 1 318 ? 6.967 -13.099 -2.034 1.00 94.56 318 ASP A O 1
ATOM 2362 N N . SER A 1 319 ? 6.086 -15.129 -1.789 1.00 94.00 319 SER A N 1
ATOM 2363 C CA . SER A 1 319 ? 7.237 -15.733 -1.119 1.00 94.00 319 SER A CA 1
ATOM 2364 C C . SER A 1 319 ? 8.116 -16.403 -2.173 1.00 94.00 319 SER A C 1
ATOM 2366 O O . SER A 1 319 ? 7.880 -17.531 -2.585 1.00 94.00 319 SER A O 1
ATOM 2368 N N . PHE A 1 320 ? 9.192 -15.735 -2.591 1.00 91.19 320 PHE A N 1
ATOM 2369 C CA . PHE A 1 320 ? 10.046 -16.207 -3.691 1.00 91.19 320 PHE A CA 1
ATOM 2370 C C . PHE A 1 320 ? 10.718 -17.557 -3.420 1.00 91.19 320 PHE A C 1
ATOM 2372 O O . PHE A 1 320 ? 11.163 -18.236 -4.342 1.00 91.19 320 PHE A O 1
ATOM 2379 N N . SER A 1 321 ? 10.823 -17.942 -2.151 1.00 88.12 321 SER A N 1
ATOM 2380 C CA . SER A 1 321 ? 11.361 -19.230 -1.721 1.00 88.12 321 SER A CA 1
ATOM 2381 C C . SER A 1 321 ? 10.297 -20.200 -1.216 1.00 88.12 321 SER A C 1
ATOM 2383 O O . SER A 1 321 ? 10.655 -21.295 -0.780 1.00 88.12 321 SER A O 1
ATOM 2385 N N . ASN A 1 322 ? 9.015 -19.825 -1.278 1.00 88.94 322 ASN A N 1
ATOM 2386 C CA . ASN A 1 322 ? 7.884 -20.615 -0.797 1.00 88.94 322 ASN A CA 1
ATOM 2387 C C . ASN A 1 322 ? 8.034 -21.068 0.668 1.00 88.94 322 ASN A C 1
ATOM 2389 O O . ASN A 1 322 ? 7.610 -22.164 1.038 1.00 88.94 322 ASN A O 1
ATOM 2393 N N . THR A 1 323 ? 8.663 -20.249 1.518 1.00 88.69 323 THR A N 1
ATOM 2394 C CA . THR A 1 323 ? 8.786 -20.535 2.961 1.00 88.69 323 THR A CA 1
ATOM 2395 C C . THR A 1 323 ? 7.443 -20.439 3.675 1.00 88.69 323 THR A C 1
ATOM 2397 O O . THR A 1 323 ? 7.220 -21.122 4.672 1.00 88.69 323 THR A O 1
ATOM 2400 N N . VAL A 1 324 ? 6.543 -19.617 3.139 1.00 94.56 324 VAL A N 1
ATOM 2401 C CA . VAL A 1 324 ? 5.138 -19.488 3.533 1.00 94.56 324 VAL A CA 1
ATOM 2402 C C . VAL A 1 324 ? 4.285 -19.350 2.271 1.00 94.56 324 VAL A C 1
ATOM 2404 O O . VAL A 1 324 ? 4.816 -19.086 1.195 1.00 94.56 324 VAL A O 1
ATOM 2407 N N . ALA A 1 325 ? 2.971 -19.535 2.393 1.00 95.25 325 ALA A N 1
ATOM 2408 C CA . ALA A 1 325 ? 2.064 -19.404 1.255 1.00 95.25 325 ALA A CA 1
ATOM 2409 C C . ALA A 1 325 ? 1.944 -17.950 0.773 1.00 95.25 325 ALA A C 1
ATOM 2411 O O . ALA A 1 325 ? 1.995 -17.014 1.570 1.00 95.25 325 ALA A O 1
ATOM 2412 N N . ASP A 1 326 ? 1.712 -17.772 -0.523 1.00 96.12 326 ASP A N 1
ATOM 2413 C CA . ASP A 1 326 ? 1.586 -16.445 -1.115 1.00 96.12 326 ASP A CA 1
ATOM 2414 C C . ASP A 1 326 ? 0.272 -15.749 -0.741 1.00 96.12 326 ASP A C 1
ATOM 2416 O O . ASP A 1 326 ? -0.772 -16.399 -0.582 1.00 96.12 326 ASP A O 1
ATOM 2420 N N . PRO A 1 327 ? 0.276 -14.413 -0.634 1.00 95.81 327 PRO A N 1
ATOM 2421 C CA . PRO A 1 327 ? -0.952 -13.651 -0.483 1.00 95.81 327 PRO A CA 1
ATOM 2422 C C . PRO A 1 327 ? -1.824 -13.733 -1.750 1.00 95.81 327 PRO A C 1
ATOM 2424 O O . PRO A 1 327 ? -1.513 -13.159 -2.787 1.00 95.81 327 PRO A O 1
ATOM 2427 N N . GLN A 1 328 ? -2.975 -14.400 -1.637 1.00 97.19 328 GLN A N 1
ATOM 2428 C CA . GLN A 1 328 ? -4.046 -14.417 -2.655 1.00 97.19 328 GLN A CA 1
ATOM 2429 C C . GLN A 1 328 ? -5.374 -13.851 -2.134 1.00 97.19 328 GLN A C 1
ATOM 2431 O O . GLN A 1 328 ? -6.360 -13.751 -2.861 1.00 97.19 328 GLN A O 1
ATOM 2436 N N . ASN A 1 329 ? -5.419 -13.496 -0.849 1.00 98.56 329 ASN A N 1
ATOM 2437 C CA . ASN A 1 329 ? -6.613 -13.018 -0.167 1.00 98.56 329 ASN A CA 1
ATOM 2438 C C . ASN A 1 329 ? -6.324 -11.700 0.543 1.00 98.56 329 ASN A C 1
ATOM 2440 O O . ASN A 1 329 ? -5.391 -11.607 1.341 1.00 98.56 329 ASN A O 1
ATOM 2444 N N . LEU A 1 330 ? -7.178 -10.710 0.301 1.00 98.81 330 LEU A N 1
ATOM 2445 C CA . LEU A 1 330 ? -7.221 -9.472 1.062 1.00 98.81 330 LEU A CA 1
ATOM 2446 C C . LEU A 1 330 ? -8.321 -9.569 2.117 1.00 98.81 330 LEU A C 1
ATOM 2448 O O . LEU A 1 330 ? -9.490 -9.778 1.784 1.00 98.81 330 LEU A O 1
ATOM 2452 N N . TYR A 1 331 ? -7.975 -9.363 3.384 1.00 98.94 331 TYR A N 1
ATOM 2453 C CA . TYR A 1 331 ? -8.931 -9.380 4.491 1.00 98.94 331 TYR A CA 1
ATOM 2454 C C . TYR A 1 331 ? -9.222 -7.973 4.995 1.00 98.94 331 TYR A C 1
ATOM 2456 O O . TYR A 1 331 ? -8.360 -7.101 4.942 1.00 98.94 331 TYR A O 1
ATOM 2464 N N . LEU A 1 332 ? -10.423 -7.765 5.538 1.00 98.94 332 LEU A N 1
ATOM 2465 C CA . LEU A 1 332 ? -10.844 -6.498 6.132 1.00 98.94 332 LEU A CA 1
ATOM 2466 C C . LEU A 1 332 ? -11.096 -6.657 7.634 1.00 98.94 332 LEU A C 1
ATOM 2468 O O . LEU A 1 332 ? -11.768 -7.588 8.082 1.00 98.94 332 LEU A O 1
ATOM 2472 N N . ALA A 1 333 ? -10.614 -5.690 8.402 1.00 98.94 333 ALA A N 1
ATOM 2473 C CA . ALA A 1 333 ? -10.905 -5.520 9.811 1.00 98.94 333 ALA A CA 1
ATOM 2474 C C . ALA A 1 333 ? -11.319 -4.075 10.113 1.00 98.94 333 ALA A C 1
ATOM 2476 O O . ALA A 1 333 ? -11.085 -3.145 9.335 1.00 98.94 333 ALA A O 1
ATOM 2477 N N . ARG A 1 334 ? -11.930 -3.882 11.277 1.00 98.88 334 ARG A N 1
ATOM 2478 C CA . ARG A 1 334 ? -12.209 -2.570 11.850 1.00 98.88 334 ARG A CA 1
ATOM 2479 C C . ARG A 1 334 ? -11.950 -2.567 13.350 1.00 98.88 334 ARG A C 1
ATOM 2481 O O . ARG A 1 334 ? -12.051 -3.599 14.012 1.00 98.88 334 ARG A O 1
ATOM 2488 N N . VAL A 1 335 ? -11.676 -1.394 13.900 1.00 98.88 335 VAL A N 1
ATOM 2489 C CA . VAL A 1 335 ? -11.441 -1.198 15.335 1.00 98.88 335 VAL A CA 1
ATOM 2490 C C . VAL A 1 335 ? -11.970 0.173 15.772 1.00 98.88 335 VAL A C 1
ATOM 2492 O O . VAL A 1 335 ? -11.851 1.131 15.003 1.00 98.88 335 VAL A O 1
ATOM 2495 N N . PRO A 1 336 ? -12.599 0.310 16.956 1.00 98.44 336 PRO A N 1
ATOM 2496 C CA . PRO A 1 336 ? -13.010 1.618 17.456 1.00 98.44 336 PRO A CA 1
ATOM 2497 C C . PRO A 1 336 ? -11.808 2.561 17.564 1.00 98.44 336 PRO A C 1
ATOM 2499 O O . PRO A 1 336 ? -10.763 2.165 18.091 1.00 98.44 336 PRO A O 1
ATOM 2502 N N . LYS A 1 337 ? -11.969 3.809 17.103 1.00 96.19 337 LYS A N 1
ATOM 2503 C CA . LYS A 1 337 ? -10.882 4.801 16.963 1.00 96.19 337 LYS A CA 1
ATOM 2504 C C . LYS A 1 337 ? -10.018 4.972 18.219 1.00 96.19 337 LYS A C 1
ATOM 2506 O O . LYS A 1 337 ? -8.802 5.025 18.112 1.00 96.19 337 LYS A O 1
ATOM 2511 N N . GLY A 1 338 ? -10.626 4.971 19.406 1.00 96.00 338 GLY A N 1
ATOM 2512 C CA . GLY A 1 338 ? -9.911 5.136 20.678 1.00 96.00 338 GLY A CA 1
ATOM 2513 C C . GLY A 1 338 ? -9.183 3.889 21.198 1.00 96.00 338 GLY A C 1
ATOM 2514 O O . GLY A 1 338 ? -8.586 3.931 22.268 1.00 96.00 338 GLY A O 1
ATOM 2515 N N . THR A 1 339 ? -9.247 2.752 20.494 1.00 97.88 339 THR A N 1
ATOM 2516 C CA . THR A 1 339 ? -8.704 1.467 20.983 1.00 97.88 339 THR A CA 1
ATOM 2517 C C . THR A 1 339 ? -7.875 0.710 19.944 1.00 9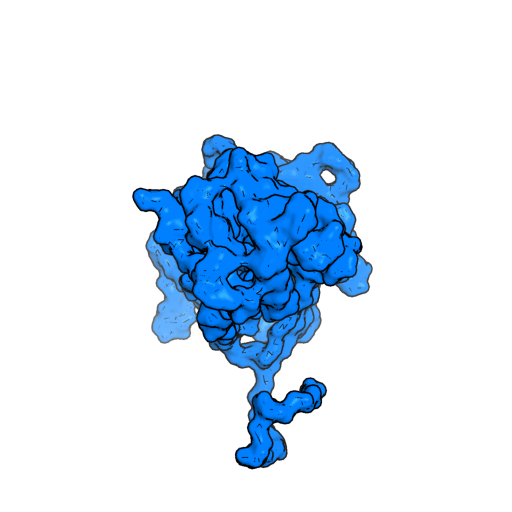7.88 339 THR A C 1
ATOM 2519 O O . THR A 1 339 ? -7.703 -0.500 20.054 1.00 97.88 339 THR A O 1
ATOM 2522 N N . ILE A 1 340 ? -7.323 1.409 18.945 1.00 98.25 340 ILE A N 1
ATOM 2523 C CA . ILE A 1 340 ? -6.596 0.800 17.815 1.00 98.25 340 ILE A CA 1
ATOM 2524 C C . ILE A 1 340 ? -5.430 -0.088 18.284 1.00 98.25 340 ILE A C 1
ATOM 2526 O O . ILE A 1 340 ? -5.246 -1.177 17.751 1.00 98.25 340 ILE A O 1
ATOM 2530 N N . ALA A 1 341 ? -4.688 0.312 19.322 1.00 96.00 341 ALA A N 1
ATOM 2531 C CA . ALA A 1 341 ? -3.575 -0.475 19.869 1.00 96.00 341 ALA A CA 1
ATOM 2532 C C . ALA A 1 341 ? -3.996 -1.654 20.773 1.00 96.00 341 ALA A C 1
ATOM 2534 O O . ALA A 1 341 ? -3.141 -2.378 21.283 1.00 96.00 341 ALA A O 1
ATOM 2535 N N . ASN A 1 342 ? -5.297 -1.865 21.000 1.00 97.69 342 ASN A N 1
ATOM 2536 C CA . ASN A 1 342 ? -5.813 -2.993 21.770 1.00 97.69 342 ASN A CA 1
ATOM 2537 C C . ASN A 1 342 ? -6.328 -4.087 20.831 1.00 97.69 342 ASN A C 1
ATOM 2539 O O . ASN A 1 342 ? -7.432 -3.981 20.298 1.00 97.69 342 ASN A O 1
ATOM 2543 N N . ARG A 1 343 ? -5.569 -5.178 20.682 1.00 97.94 343 ARG A N 1
ATOM 2544 C CA . ARG A 1 343 ? -5.930 -6.303 19.805 1.00 97.94 343 ARG A CA 1
ATOM 2545 C C . ARG A 1 343 ? -7.320 -6.891 20.086 1.00 97.94 343 ARG A C 1
ATOM 2547 O O . ARG A 1 343 ? -7.986 -7.316 19.143 1.00 97.94 343 ARG A O 1
ATOM 2554 N N . ALA A 1 344 ? -7.779 -6.901 21.338 1.00 98.25 344 ALA A N 1
ATOM 2555 C CA . ALA A 1 344 ? -9.085 -7.459 21.700 1.00 98.25 344 ALA A CA 1
ATOM 2556 C C . ALA A 1 344 ? -10.275 -6.633 21.169 1.00 98.25 344 ALA A C 1
ATOM 2558 O O . ALA A 1 344 ? -11.380 -7.158 21.061 1.00 98.25 344 ALA A O 1
ATOM 2559 N N . SER A 1 345 ? -10.057 -5.363 20.811 1.00 98.44 345 SER A N 1
ATOM 2560 C CA . SER A 1 345 ? -11.092 -4.479 20.255 1.00 98.44 345 SER A CA 1
ATOM 2561 C C . SER A 1 345 ? -11.312 -4.649 18.748 1.00 98.44 345 SER A C 1
ATOM 2563 O O . SER A 1 345 ? -12.243 -4.061 18.193 1.00 98.44 345 SER A O 1
ATOM 2565 N N . TRP A 1 346 ? -10.443 -5.396 18.065 1.00 98.88 346 TRP A N 1
ATOM 2566 C CA . TRP A 1 346 ? -10.512 -5.572 16.618 1.00 98.88 346 TRP A CA 1
ATOM 2567 C C . TRP A 1 346 ? -11.626 -6.539 16.228 1.00 98.88 346 TRP A C 1
ATOM 2569 O O . TRP A 1 346 ? -11.834 -7.573 16.864 1.00 98.88 346 TRP A O 1
ATOM 2579 N N . GLN A 1 347 ? -12.320 -6.198 15.148 1.00 98.88 347 GLN A N 1
ATOM 2580 C CA . GLN A 1 347 ? -13.376 -6.998 14.546 1.00 98.88 347 GLN A CA 1
ATOM 2581 C C . GLN A 1 347 ? -13.033 -7.268 13.082 1.00 98.88 347 GLN A C 1
ATOM 2583 O O . GLN A 1 347 ? -12.615 -6.362 12.366 1.00 98.88 347 GLN A O 1
ATOM 2588 N N . PHE A 1 348 ? -13.252 -8.491 12.622 1.00 98.94 348 PHE A N 1
ATOM 2589 C CA . PHE A 1 348 ? -12.939 -8.950 11.274 1.00 98.94 348 PHE A CA 1
ATOM 2590 C C . PHE A 1 348 ? -14.217 -9.136 10.473 1.00 98.94 348 PHE A C 1
ATOM 2592 O O . PHE A 1 348 ? -15.239 -9.576 11.006 1.00 98.94 348 PHE A O 1
ATOM 2599 N N . PHE A 1 349 ? -14.158 -8.766 9.200 1.00 98.88 349 PHE A N 1
ATOM 2600 C CA . PHE A 1 349 ? -15.265 -8.903 8.269 1.00 98.88 349 PHE A CA 1
ATOM 2601 C C . PHE A 1 349 ? -15.575 -10.383 8.023 1.00 98.88 349 PHE A C 1
ATOM 2603 O O . PHE A 1 349 ? -14.673 -11.177 7.762 1.00 98.88 349 PHE A O 1
ATOM 2610 N N . THR A 1 350 ? -16.852 -10.751 8.103 1.00 98.75 350 THR A N 1
ATOM 2611 C CA . THR A 1 350 ? -17.325 -12.148 7.987 1.00 98.75 350 THR A CA 1
ATOM 2612 C C . THR A 1 350 ? -18.307 -12.360 6.836 1.00 98.75 350 THR A C 1
ATOM 2614 O O . THR A 1 350 ? -18.866 -13.443 6.700 1.00 98.75 350 THR A O 1
ATOM 2617 N N . GLY A 1 351 ? -18.514 -11.337 6.006 1.00 98.06 351 GLY A N 1
ATOM 2618 C CA . GLY A 1 351 ? -19.477 -11.345 4.913 1.00 98.06 351 GLY A CA 1
ATOM 2619 C C . GLY A 1 351 ? -20.494 -10.217 5.040 1.00 98.06 351 GLY A C 1
ATOM 2620 O O . GLY A 1 351 ? -20.318 -9.260 5.796 1.00 98.06 351 GLY A O 1
ATOM 2621 N N . THR A 1 352 ? -21.566 -10.330 4.271 1.00 97.56 352 THR A N 1
ATOM 2622 C CA . THR A 1 352 ? -22.711 -9.425 4.342 1.00 97.56 352 THR A CA 1
ATOM 2623 C C . THR A 1 352 ? -23.970 -10.203 4.681 1.00 97.56 352 THR A C 1
ATOM 2625 O O . THR A 1 352 ? -24.120 -11.352 4.265 1.00 97.56 352 THR A O 1
ATOM 2628 N N . ASP A 1 353 ? -24.893 -9.577 5.403 1.00 95.81 353 ASP A N 1
ATOM 2629 C CA . ASP A 1 353 ? -26.223 -10.140 5.619 1.00 95.81 353 ASP A CA 1
ATOM 2630 C C . ASP A 1 353 ? -27.112 -10.018 4.363 1.00 95.81 353 ASP A C 1
ATOM 2632 O O . ASP A 1 353 ? -26.694 -9.513 3.317 1.00 95.81 353 ASP A O 1
ATOM 2636 N N . GLY A 1 354 ? -28.368 -10.467 4.462 1.00 93.00 354 GLY A N 1
ATOM 2637 C CA . GLY A 1 354 ? -29.329 -10.415 3.354 1.00 93.00 354 GLY A CA 1
ATOM 2638 C C . GLY A 1 354 ? -29.691 -9.003 2.868 1.00 93.00 354 GLY A C 1
ATOM 2639 O O . GLY A 1 354 ? -30.307 -8.874 1.814 1.00 93.00 354 GLY A O 1
ATOM 2640 N N . SER A 1 355 ? -29.312 -7.950 3.601 1.00 93.44 355 SER A N 1
ATOM 2641 C CA . SER A 1 355 ? -29.475 -6.549 3.193 1.00 93.44 355 SER A CA 1
ATOM 2642 C C . SER A 1 355 ? -28.228 -5.965 2.515 1.00 93.44 355 SER A C 1
ATOM 2644 O O . SER A 1 355 ? -28.263 -4.834 2.032 1.00 93.44 355 SER A O 1
ATOM 2646 N N . GLY A 1 356 ? -27.125 -6.719 2.472 1.00 91.50 356 GLY A N 1
ATOM 2647 C CA . GLY A 1 356 ? -25.822 -6.246 2.002 1.00 91.50 356 GLY A CA 1
ATOM 2648 C C . GLY A 1 356 ? -25.012 -5.497 3.067 1.00 91.50 356 GLY A C 1
ATOM 2649 O O . GLY A 1 356 ? -23.938 -4.974 2.756 1.00 91.50 356 GLY A O 1
ATOM 2650 N N . ALA A 1 357 ? -25.488 -5.440 4.317 1.00 94.75 357 ALA A N 1
ATOM 2651 C CA . ALA A 1 357 ? -24.761 -4.817 5.417 1.00 94.75 357 ALA A CA 1
ATOM 2652 C C . ALA A 1 357 ? -23.633 -5.740 5.916 1.00 94.75 357 ALA A C 1
ATOM 2654 O O . ALA A 1 357 ? -23.819 -6.956 5.981 1.00 94.75 357 ALA A O 1
ATOM 2655 N N . PRO A 1 358 ? -22.455 -5.201 6.279 1.00 97.75 358 PRO A N 1
ATOM 2656 C CA . PRO A 1 358 ? -21.303 -6.012 6.655 1.00 97.75 358 PRO A CA 1
ATOM 2657 C C . PRO A 1 358 ? -21.481 -6.645 8.040 1.00 97.75 358 PRO A C 1
ATOM 2659 O O . PRO A 1 358 ? -21.834 -5.962 9.007 1.00 97.75 358 PRO A O 1
ATOM 2662 N N . THR A 1 359 ? -21.146 -7.926 8.165 1.00 98.50 359 THR A N 1
ATOM 2663 C CA . THR A 1 359 ? -21.132 -8.665 9.432 1.00 98.50 359 THR A CA 1
ATOM 2664 C C . THR A 1 359 ? -19.715 -8.774 9.987 1.00 98.50 359 THR A C 1
ATOM 2666 O O . THR A 1 359 ? -18.733 -8.882 9.248 1.00 98.50 359 THR A O 1
ATOM 2669 N N . TRP A 1 360 ? -19.590 -8.774 11.316 1.00 98.75 360 TRP A N 1
ATOM 2670 C CA . TRP A 1 360 ? -18.303 -8.658 12.003 1.00 98.75 360 TRP A CA 1
ATOM 2671 C C . TRP A 1 360 ? -18.174 -9.656 13.153 1.00 98.75 360 TRP A C 1
ATOM 2673 O O . TRP A 1 360 ? -19.137 -9.898 13.878 1.00 98.75 360 TRP A O 1
ATOM 2683 N N . SER A 1 361 ? -16.968 -10.184 13.354 1.00 98.69 361 SER A N 1
ATOM 2684 C CA . SER A 1 361 ? -16.626 -11.101 14.447 1.00 98.69 361 SER A CA 1
ATOM 2685 C C . SER A 1 361 ? -15.338 -10.654 15.137 1.00 98.69 361 SER A C 1
ATOM 2687 O O . SER A 1 361 ? -14.431 -10.159 14.478 1.00 98.69 361 SER A O 1
ATOM 2689 N N . SER A 1 362 ? -15.224 -10.834 16.453 1.00 98.38 362 SER A N 1
ATOM 2690 C CA . SER A 1 362 ? -13.943 -10.675 17.166 1.00 98.38 362 SER A CA 1
ATOM 2691 C C . SER A 1 362 ? -12.991 -11.855 16.931 1.00 98.38 362 SER A C 1
ATOM 2693 O O . SER A 1 362 ? -11.775 -11.710 17.068 1.00 98.38 362 SER A O 1
ATOM 2695 N N . ASP A 1 363 ? -13.539 -13.012 16.551 1.00 98.25 363 ASP A N 1
ATOM 2696 C CA . ASP A 1 363 ? -12.776 -14.188 16.145 1.00 98.25 363 ASP A CA 1
ATOM 2697 C C . ASP A 1 363 ? -12.222 -13.996 14.729 1.00 98.25 363 ASP A C 1
ATOM 2699 O O . ASP A 1 363 ? -12.977 -13.931 13.754 1.00 98.25 363 ASP A O 1
ATOM 2703 N N . ILE A 1 364 ? -10.895 -13.919 14.644 1.00 98.38 364 ILE A N 1
ATOM 2704 C CA . ILE A 1 364 ? -10.145 -13.757 13.399 1.00 98.38 364 ILE A CA 1
ATOM 2705 C C . ILE A 1 364 ? -10.259 -14.981 12.488 1.00 98.38 364 ILE A C 1
ATOM 2707 O O . ILE A 1 364 ? -10.224 -14.819 11.276 1.00 98.38 364 ILE A O 1
ATOM 2711 N N . GLY A 1 365 ? -10.472 -16.185 13.028 1.00 98.06 365 GLY A N 1
ATOM 2712 C CA . GLY A 1 365 ? -10.623 -17.408 12.234 1.00 98.06 365 GLY A CA 1
ATOM 2713 C C . GLY A 1 365 ? -11.928 -17.467 11.435 1.00 98.06 365 GLY A C 1
ATOM 2714 O O . GLY A 1 365 ? -12.050 -18.265 10.513 1.00 98.06 365 GLY A O 1
ATOM 2715 N N . ARG A 1 366 ? -12.901 -16.603 11.754 1.00 98.38 366 ARG A N 1
ATOM 2716 C CA . ARG A 1 366 ? -14.188 -16.499 11.041 1.00 98.38 366 ARG A CA 1
ATOM 2717 C C . ARG A 1 366 ? -14.180 -15.509 9.885 1.00 98.38 366 ARG A C 1
ATOM 2719 O O . ARG A 1 366 ? -15.202 -15.352 9.218 1.00 98.38 366 ARG A O 1
ATOM 2726 N N . ARG A 1 367 ? -13.078 -14.784 9.696 1.00 98.38 367 ARG A N 1
ATOM 2727 C CA . ARG A 1 367 ? -12.979 -13.769 8.651 1.00 98.38 367 ARG A CA 1
ATOM 2728 C C . ARG A 1 367 ? -13.087 -14.396 7.263 1.00 98.38 367 ARG A C 1
ATOM 2730 O O . ARG A 1 367 ? -12.661 -15.527 7.049 1.00 98.38 367 ARG A O 1
ATOM 2737 N N . VAL A 1 368 ? -13.587 -13.617 6.317 1.00 98.62 368 VAL A N 1
ATOM 2738 C CA . VAL A 1 368 ? -13.600 -13.968 4.893 1.00 98.62 368 VAL A CA 1
ATOM 2739 C C . VAL A 1 368 ? -12.852 -12.906 4.097 1.00 98.62 368 VAL A C 1
ATOM 2741 O O . VAL A 1 368 ? -12.759 -11.750 4.526 1.00 98.62 368 VAL A O 1
ATOM 2744 N N . ALA A 1 369 ? -12.293 -13.295 2.953 1.00 98.69 369 ALA A N 1
ATOM 2745 C CA . ALA A 1 369 ? -11.623 -12.361 2.058 1.00 98.69 369 ALA A CA 1
ATOM 2746 C C . ALA A 1 369 ? -12.638 -11.376 1.451 1.00 98.69 369 ALA A C 1
ATOM 2748 O O . ALA A 1 369 ? -13.747 -11.764 1.080 1.00 98.69 369 ALA A O 1
ATOM 2749 N N . VAL A 1 370 ? -12.260 -10.100 1.343 1.00 98.69 370 VAL A N 1
ATOM 2750 C CA . VAL A 1 370 ? -13.026 -9.085 0.594 1.00 98.69 370 VAL A CA 1
ATOM 2751 C C . VAL A 1 370 ? -12.619 -9.042 -0.879 1.00 98.69 370 VAL A C 1
ATOM 2753 O O . VAL A 1 370 ? -13.411 -8.630 -1.722 1.00 98.69 370 VAL A O 1
ATOM 2756 N N . LEU A 1 371 ? -11.404 -9.493 -1.187 1.00 98.69 371 LEU A N 1
ATOM 2757 C CA . LEU A 1 371 ? -10.883 -9.694 -2.534 1.00 98.69 371 LEU A CA 1
ATOM 2758 C C . LEU A 1 371 ? -10.062 -10.985 -2.537 1.00 98.69 371 LEU A C 1
ATOM 2760 O O . LEU A 1 371 ? -9.235 -11.190 -1.648 1.00 98.69 371 LEU A O 1
ATOM 2764 N N . HIS A 1 372 ? -10.304 -11.823 -3.538 1.00 98.06 372 HIS A N 1
ATOM 2765 C CA . HIS A 1 372 ? -9.507 -12.999 -3.851 1.00 98.06 372 HIS A CA 1
ATOM 2766 C C . HIS A 1 372 ? -8.984 -12.846 -5.278 1.00 98.06 372 HIS A C 1
ATOM 2768 O O . HIS A 1 372 ? -9.773 -12.557 -6.180 1.00 98.06 372 HIS A O 1
ATOM 2774 N N . ASP A 1 373 ? -7.678 -13.005 -5.465 1.00 97.19 373 ASP A N 1
ATOM 2775 C CA . ASP A 1 373 ? -7.042 -12.992 -6.780 1.00 97.19 373 ASP A CA 1
ATOM 2776 C C . ASP A 1 373 ? -5.899 -14.014 -6.800 1.00 97.19 373 ASP A C 1
ATOM 2778 O O . ASP A 1 373 ? -4.902 -13.876 -6.090 1.00 97.19 373 ASP A O 1
ATOM 2782 N N . GLU A 1 374 ? -6.090 -15.070 -7.585 1.00 95.56 374 GLU A N 1
ATOM 2783 C CA . GLU A 1 374 ? -5.158 -16.191 -7.727 1.00 95.56 374 GLU A CA 1
ATOM 2784 C C . GLU A 1 374 ? -4.227 -16.049 -8.940 1.00 95.56 374 GLU A C 1
ATOM 2786 O O . GLU A 1 374 ? -3.442 -16.960 -9.218 1.00 95.56 374 GLU A O 1
ATOM 2791 N N . ARG A 1 375 ? -4.301 -14.927 -9.673 1.00 94.56 375 ARG A N 1
ATOM 2792 C CA . ARG A 1 375 ? -3.451 -14.696 -10.844 1.00 94.56 375 ARG A CA 1
ATOM 2793 C C . ARG A 1 375 ? -1.975 -14.772 -10.468 1.00 94.56 375 ARG A C 1
ATOM 2795 O O . ARG A 1 375 ? -1.546 -14.316 -9.404 1.00 94.56 375 ARG A O 1
ATOM 2802 N N . ARG A 1 376 ? -1.208 -15.337 -11.398 1.00 92.31 376 ARG A N 1
ATOM 2803 C CA . ARG A 1 376 ? 0.242 -15.475 -11.327 1.00 92.31 376 ARG A CA 1
ATOM 2804 C C . ARG A 1 376 ? 0.863 -14.804 -12.536 1.00 92.31 376 ARG A C 1
ATOM 2806 O O . ARG A 1 376 ? 0.575 -15.184 -13.669 1.00 92.31 376 ARG A O 1
ATOM 2813 N N . GLU A 1 377 ? 1.725 -13.834 -12.285 1.00 90.38 377 GLU A N 1
ATOM 2814 C CA . GLU A 1 377 ? 2.420 -13.098 -13.334 1.00 90.38 377 GLU A CA 1
ATOM 2815 C C . GLU A 1 377 ? 3.844 -13.635 -13.496 1.00 90.38 377 GLU A C 1
ATOM 2817 O O . GLU A 1 377 ? 4.531 -13.934 -12.519 1.00 90.38 377 GLU A O 1
ATOM 2822 N N . TYR A 1 378 ? 4.306 -13.741 -14.743 1.00 88.25 378 TYR A N 1
ATOM 2823 C CA . TYR A 1 378 ? 5.685 -14.128 -15.076 1.00 88.25 378 TYR A CA 1
ATOM 2824 C C . TYR A 1 378 ? 6.170 -15.489 -14.513 1.00 88.25 378 TYR A C 1
ATOM 2826 O O . TYR A 1 378 ? 7.245 -15.553 -13.898 1.00 88.25 378 TYR A O 1
ATOM 2834 N N . PRO A 1 379 ? 5.453 -16.608 -14.759 1.00 87.25 379 PRO A N 1
ATOM 2835 C CA . PRO A 1 379 ? 5.911 -17.938 -14.355 1.00 87.25 379 PRO A CA 1
ATOM 2836 C C . PRO A 1 379 ? 7.279 -18.282 -14.951 1.00 87.25 379 PRO A C 1
ATOM 2838 O O . PRO A 1 379 ? 7.562 -18.005 -16.118 1.00 87.25 379 PRO A O 1
ATOM 2841 N N . GLY A 1 380 ? 8.140 -18.882 -14.130 1.00 81.00 380 GLY A N 1
ATOM 2842 C CA . GLY A 1 380 ? 9.506 -19.255 -14.496 1.00 81.00 380 GLY A CA 1
ATOM 2843 C C . GLY A 1 380 ? 10.511 -18.100 -14.485 1.00 81.00 380 GLY A C 1
ATOM 2844 O O . GLY A 1 380 ? 11.657 -18.320 -14.865 1.00 81.00 380 GLY A O 1
ATOM 2845 N N . THR A 1 381 ? 10.113 -16.891 -14.063 1.00 83.50 381 THR A N 1
ATOM 2846 C CA . THR A 1 381 ? 11.029 -15.738 -13.985 1.00 83.50 381 THR A CA 1
ATOM 2847 C C . THR A 1 381 ? 11.661 -15.607 -12.601 1.00 83.50 381 THR A C 1
ATOM 2849 O O . THR A 1 381 ? 12.873 -15.748 -12.468 1.00 83.50 381 THR A O 1
ATOM 2852 N N . VAL A 1 382 ? 10.854 -15.342 -11.567 1.00 83.19 382 VAL A N 1
ATOM 2853 C CA . VAL A 1 382 ? 11.328 -15.289 -10.169 1.00 83.19 382 VAL A CA 1
ATOM 2854 C C . VAL A 1 382 ? 10.974 -16.573 -9.436 1.00 83.19 382 VAL A C 1
ATOM 2856 O O . VAL A 1 382 ? 11.838 -17.201 -8.829 1.00 83.19 382 VAL A O 1
ATOM 2859 N N . THR A 1 383 ? 9.714 -16.984 -9.538 1.00 83.75 383 THR A N 1
ATOM 2860 C CA . THR A 1 383 ? 9.206 -18.258 -9.030 1.00 83.75 383 THR A CA 1
ATOM 2861 C C . THR A 1 383 ? 8.777 -19.147 -10.191 1.00 83.75 383 THR A C 1
ATOM 2863 O O . THR A 1 383 ? 8.494 -18.676 -11.296 1.00 83.75 383 THR A O 1
ATOM 2866 N N . SER A 1 384 ? 8.744 -20.460 -9.965 1.00 84.06 384 SER A N 1
ATOM 2867 C CA . SER A 1 384 ? 8.369 -21.428 -11.002 1.00 84.06 384 SER A CA 1
ATOM 2868 C C . SER A 1 384 ? 6.929 -21.259 -11.487 1.00 84.06 384 SER A C 1
ATOM 2870 O O . SER A 1 384 ? 6.660 -21.454 -12.669 1.00 84.06 384 SER A O 1
ATOM 2872 N N . ASP A 1 385 ? 6.014 -20.903 -10.589 1.00 84.06 385 ASP A N 1
ATOM 2873 C CA . ASP A 1 385 ? 4.581 -20.740 -10.841 1.00 84.06 385 ASP A CA 1
ATOM 2874 C C . ASP A 1 385 ? 4.165 -19.286 -11.103 1.00 84.06 385 ASP A C 1
ATOM 2876 O O . ASP A 1 385 ? 3.039 -19.054 -11.531 1.00 84.06 385 ASP A O 1
ATOM 2880 N N . GLY A 1 386 ? 5.082 -18.331 -10.939 1.00 89.31 386 GLY A N 1
ATOM 2881 C CA . GLY A 1 386 ? 4.844 -16.904 -11.145 1.00 89.31 386 GLY A CA 1
ATOM 2882 C C . GLY A 1 386 ? 4.465 -16.192 -9.854 1.00 89.31 386 GLY A C 1
ATOM 2883 O O . GLY A 1 386 ? 4.062 -16.805 -8.865 1.00 89.31 386 GLY A O 1
ATOM 2884 N N . CYS A 1 387 ? 4.611 -14.873 -9.848 1.00 92.50 387 CYS A N 1
ATOM 2885 C CA . CYS A 1 387 ? 4.387 -14.086 -8.649 1.00 92.50 387 CYS A CA 1
ATOM 2886 C C . CYS A 1 387 ? 2.898 -13.774 -8.467 1.00 92.50 387 CYS A C 1
ATOM 2888 O O . CYS A 1 387 ? 2.207 -13.380 -9.409 1.00 92.50 387 CYS A O 1
ATOM 2890 N N . SER A 1 388 ? 2.412 -13.930 -7.238 1.00 95.50 388 SER A N 1
ATOM 2891 C CA . SER A 1 388 ? 1.089 -13.467 -6.807 1.00 95.50 388 SER A CA 1
ATOM 2892 C C . SER A 1 388 ? 0.923 -11.960 -7.011 1.00 95.50 388 SER A C 1
ATOM 2894 O O . SER A 1 388 ? 1.875 -11.184 -6.895 1.00 95.50 388 SER A O 1
ATOM 2896 N N . VAL A 1 389 ? -0.304 -11.540 -7.322 1.00 96.25 389 VAL A N 1
ATOM 2897 C CA . VAL A 1 389 ? -0.620 -10.146 -7.680 1.00 96.25 389 VAL A CA 1
ATOM 2898 C C . VAL A 1 389 ? -1.151 -9.300 -6.520 1.00 96.25 389 VAL A C 1
ATOM 2900 O O . VAL A 1 389 ? -1.234 -8.071 -6.629 1.00 96.25 389 VAL A O 1
ATOM 2903 N N . LEU A 1 390 ? -1.518 -9.931 -5.400 1.00 97.56 390 LEU A N 1
ATOM 2904 C CA . LEU A 1 390 ? -1.850 -9.223 -4.165 1.00 97.56 390 LEU A CA 1
ATOM 2905 C C . LEU A 1 390 ? -0.596 -9.053 -3.311 1.00 97.56 390 LEU A C 1
ATOM 2907 O O . LEU A 1 390 ? 0.160 -9.989 -3.089 1.00 97.56 390 LEU A O 1
ATOM 2911 N N . SER A 1 391 ? -0.375 -7.847 -2.809 1.00 97.31 391 SER A N 1
ATOM 2912 C CA . SER A 1 391 ? 0.776 -7.523 -1.973 1.00 97.31 391 SER A CA 1
ATOM 2913 C C . SER A 1 391 ? 0.521 -6.267 -1.144 1.00 97.31 391 SER A C 1
ATOM 2915 O O . SER A 1 391 ? -0.522 -5.607 -1.235 1.00 97.31 391 SER A O 1
ATOM 2917 N N . GLN A 1 392 ? 1.486 -5.941 -0.288 1.00 96.56 392 GLN A N 1
ATOM 2918 C CA . GLN A 1 392 ? 1.520 -4.724 0.493 1.00 96.56 392 GLN A CA 1
ATOM 2919 C C . GLN A 1 392 ? 1.353 -3.523 -0.431 1.00 96.56 392 GLN A C 1
ATOM 2921 O O . GLN A 1 392 ? 2.182 -3.262 -1.303 1.00 96.56 392 GLN A O 1
ATOM 2926 N N . GLY A 1 393 ? 0.322 -2.740 -0.152 1.00 95.62 393 GLY A N 1
ATOM 2927 C CA . GLY A 1 393 ? 0.035 -1.508 -0.857 1.00 95.62 393 GLY A CA 1
ATOM 2928 C C . GLY A 1 393 ? -0.771 -0.565 0.019 1.00 95.62 393 GLY A C 1
ATOM 2929 O O . GLY A 1 393 ? -0.503 -0.439 1.213 1.00 95.62 393 GLY A O 1
ATOM 2930 N N . GLY A 1 394 ? -1.767 0.100 -0.557 1.00 97.38 394 GLY A N 1
ATOM 2931 C CA . GLY A 1 394 ? -2.619 1.033 0.173 1.00 97.38 394 GLY A CA 1
ATOM 2932 C C . GLY A 1 394 ? -4.059 0.994 -0.304 1.00 97.38 394 GLY A C 1
ATOM 2933 O O . GLY A 1 394 ? -4.324 0.746 -1.481 1.00 97.38 394 GLY A O 1
ATOM 2934 N N . VAL A 1 395 ? -4.987 1.275 0.613 1.00 98.75 395 VAL A N 1
ATOM 2935 C CA . VAL A 1 395 ? -6.396 1.474 0.273 1.00 98.75 395 VAL A CA 1
ATOM 2936 C C . VAL A 1 395 ? -6.811 2.892 0.631 1.00 98.75 395 VAL A C 1
ATOM 2938 O O . VAL A 1 395 ? -6.612 3.337 1.759 1.00 98.75 395 VAL A O 1
ATOM 2941 N N . VAL A 1 396 ? -7.408 3.602 -0.323 1.00 98.88 396 VAL A N 1
ATOM 2942 C CA . VAL A 1 396 ? -7.832 4.998 -0.167 1.00 98.88 396 VAL A CA 1
ATOM 2943 C C . VAL A 1 396 ? -9.280 5.184 -0.600 1.00 98.88 396 VAL A C 1
ATOM 2945 O O . VAL A 1 396 ? -9.744 4.566 -1.558 1.00 98.88 396 VAL A O 1
ATOM 2948 N N . TYR A 1 397 ? -10.007 6.063 0.086 1.00 98.88 397 TYR A N 1
ATOM 2949 C CA . TYR A 1 397 ? -11.306 6.541 -0.369 1.00 98.88 397 TYR A CA 1
ATOM 2950 C C . TYR A 1 397 ? -11.141 7.805 -1.225 1.00 98.88 397 TYR A C 1
ATOM 2952 O O . TYR A 1 397 ? -10.880 8.902 -0.724 1.00 98.88 397 TYR A O 1
ATOM 2960 N N . ASN A 1 398 ? -11.345 7.661 -2.533 1.00 98.81 398 ASN A N 1
ATOM 2961 C CA . ASN A 1 398 ? -11.460 8.770 -3.471 1.00 98.81 398 ASN A CA 1
ATOM 2962 C C . ASN A 1 398 ? -12.846 9.415 -3.315 1.00 98.81 398 ASN A C 1
ATOM 2964 O O . ASN A 1 398 ? -13.826 9.010 -3.947 1.00 98.81 398 ASN A O 1
ATOM 2968 N N . ALA A 1 399 ? -12.929 10.404 -2.422 1.00 98.44 399 ALA A N 1
ATOM 2969 C CA . ALA A 1 399 ? -14.190 11.030 -2.039 1.00 98.44 399 ALA A CA 1
ATOM 2970 C C . ALA A 1 399 ? -14.956 11.691 -3.203 1.00 98.44 399 ALA A C 1
ATOM 2972 O O . ALA A 1 399 ? -16.164 11.452 -3.286 1.00 98.44 399 ALA A O 1
ATOM 2973 N N . PRO A 1 400 ? -14.317 12.448 -4.125 1.00 98.44 400 PRO A N 1
ATOM 2974 C CA . PRO A 1 400 ? -15.019 13.034 -5.270 1.00 98.44 400 PRO A CA 1
ATOM 2975 C C . PRO A 1 400 ? -15.693 12.001 -6.180 1.00 98.44 400 PRO A C 1
ATOM 2977 O O . PRO A 1 400 ? -16.789 12.243 -6.680 1.00 98.44 400 PRO A O 1
ATOM 2980 N N . LEU A 1 401 ? -15.070 10.832 -6.366 1.00 98.38 401 LEU A N 1
ATOM 2981 C CA . LEU A 1 401 ? -15.611 9.758 -7.206 1.00 98.38 401 LEU A CA 1
ATOM 2982 C C . LEU A 1 401 ? -16.450 8.737 -6.431 1.00 98.38 401 LEU A C 1
ATOM 2984 O O . LEU A 1 401 ? -17.073 7.866 -7.038 1.00 98.38 401 LEU A O 1
ATOM 2988 N N . ARG A 1 402 ? -16.490 8.846 -5.098 1.00 98.19 402 ARG A N 1
ATOM 2989 C CA . ARG A 1 402 ? -17.160 7.908 -4.188 1.00 98.19 402 ARG A CA 1
ATOM 2990 C C . ARG A 1 402 ? -16.720 6.466 -4.435 1.00 98.19 402 ARG A C 1
ATOM 2992 O O . ARG A 1 402 ? -17.555 5.572 -4.598 1.00 98.19 402 ARG A O 1
ATOM 2999 N N . ARG A 1 403 ? -15.406 6.255 -4.503 1.00 98.44 403 ARG A N 1
ATOM 3000 C CA . ARG A 1 403 ? -14.806 4.935 -4.724 1.00 98.44 403 ARG A CA 1
ATOM 3001 C C . ARG A 1 403 ? -13.674 4.643 -3.767 1.00 98.44 403 ARG A C 1
ATOM 3003 O O . ARG A 1 403 ? -12.880 5.521 -3.444 1.00 98.44 403 ARG A O 1
ATOM 3010 N N . TYR A 1 404 ? -13.613 3.388 -3.350 1.00 98.88 404 TYR A N 1
ATOM 3011 C CA . TYR A 1 404 ? -12.479 2.818 -2.641 1.00 98.88 404 TYR A CA 1
ATOM 3012 C C . TYR A 1 404 ? -11.519 2.258 -3.676 1.00 98.88 404 TYR A C 1
ATOM 3014 O O . TYR A 1 404 ? -11.965 1.568 -4.587 1.00 98.88 404 TYR A O 1
ATOM 3022 N N . LEU A 1 405 ? -10.235 2.579 -3.559 1.00 98.88 405 LEU A N 1
ATOM 3023 C CA . LEU A 1 405 ? -9.193 2.133 -4.477 1.00 98.88 405 LEU A CA 1
ATOM 3024 C C . LEU A 1 405 ? -8.141 1.360 -3.690 1.00 98.88 405 LEU A C 1
ATOM 3026 O O . LEU A 1 405 ? -7.647 1.883 -2.694 1.00 98.88 405 LEU A O 1
ATOM 3030 N N . TYR A 1 406 ? -7.798 0.158 -4.142 1.00 98.81 406 TYR A N 1
ATOM 3031 C CA . TYR A 1 406 ? -6.682 -0.634 -3.634 1.00 98.81 406 TYR A CA 1
ATOM 3032 C C . TYR A 1 406 ? -5.614 -0.713 -4.718 1.00 98.81 406 TYR A C 1
ATOM 3034 O O . TYR A 1 406 ? -5.900 -1.116 -5.845 1.00 98.81 406 TYR A O 1
ATOM 3042 N N . THR A 1 407 ? -4.397 -0.302 -4.375 1.00 98.38 407 THR A N 1
ATOM 3043 C CA . THR A 1 407 ? -3.225 -0.419 -5.244 1.00 98.38 407 THR A CA 1
ATOM 3044 C C . THR A 1 407 ? -2.309 -1.503 -4.718 1.00 98.38 407 THR A C 1
ATOM 3046 O O . THR A 1 407 ? -1.827 -1.397 -3.591 1.00 98.38 407 THR A O 1
ATOM 3049 N N . SER A 1 408 ? -2.066 -2.510 -5.544 1.00 97.88 408 SER A N 1
ATOM 3050 C CA . SER A 1 408 ? -1.176 -3.634 -5.288 1.00 97.88 408 SER A CA 1
ATOM 3051 C C . SER A 1 408 ? -0.052 -3.655 -6.321 1.00 97.88 408 SER A C 1
ATOM 3053 O O . SER A 1 408 ? -0.111 -2.987 -7.356 1.00 97.88 408 SER A O 1
ATOM 3055 N N . TRP A 1 409 ? 0.965 -4.459 -6.057 1.00 95.38 409 TRP A N 1
ATOM 3056 C CA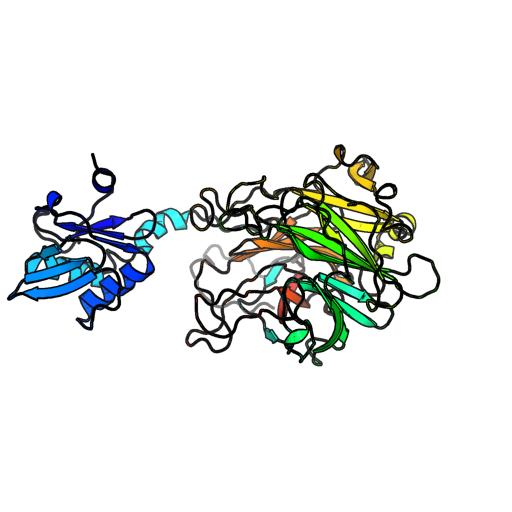 . TRP A 1 409 ? 2.052 -4.716 -6.987 1.00 95.38 409 TRP A CA 1
ATOM 3057 C C . TRP A 1 409 ? 2.433 -6.196 -6.986 1.00 95.38 409 TRP A C 1
ATOM 3059 O O . TRP A 1 409 ? 2.188 -6.930 -6.035 1.00 95.38 409 TRP A O 1
ATOM 3069 N N . THR A 1 410 ? 3.087 -6.628 -8.042 1.00 88.06 410 THR A N 1
ATOM 3070 C CA . THR A 1 410 ? 3.946 -7.806 -8.040 1.00 88.06 410 THR A CA 1
ATOM 3071 C C . THR A 1 410 ? 5.255 -7.396 -8.687 1.00 88.06 410 THR A C 1
ATOM 3073 O O . THR A 1 410 ? 5.296 -6.338 -9.308 1.00 88.06 410 THR A O 1
ATOM 3076 N N . GLU A 1 411 ? 6.323 -8.174 -8.546 1.00 87.75 411 GLU A N 1
ATOM 3077 C CA . GLU A 1 411 ? 7.687 -7.800 -8.961 1.00 87.75 411 GLU A CA 1
ATOM 3078 C C . GLU A 1 411 ? 7.751 -6.975 -10.266 1.00 87.75 411 GLU A C 1
ATOM 3080 O O . GLU A 1 411 ? 8.490 -5.993 -10.328 1.00 87.75 411 GLU A O 1
ATOM 3085 N N . TYR A 1 412 ? 6.922 -7.312 -11.266 1.00 91.12 412 TYR A N 1
ATOM 3086 C CA . TYR A 1 412 ? 6.877 -6.645 -12.570 1.00 91.12 412 TYR A CA 1
ATOM 3087 C C . TYR A 1 412 ? 5.617 -5.833 -12.899 1.00 91.12 412 TYR A C 1
ATOM 3089 O O . TYR A 1 412 ? 5.622 -5.116 -13.901 1.00 91.12 412 TYR A O 1
ATOM 3097 N N . THR A 1 413 ? 4.550 -5.910 -12.103 1.00 95.31 413 THR A N 1
ATOM 3098 C CA . THR A 1 413 ? 3.245 -5.312 -12.444 1.00 95.31 413 THR A CA 1
ATOM 3099 C C . THR A 1 413 ? 2.651 -4.520 -11.286 1.00 95.31 413 THR A C 1
ATOM 3101 O O . THR A 1 413 ? 2.993 -4.719 -10.122 1.00 95.31 413 THR A O 1
ATOM 3104 N N . HIS A 1 414 ? 1.744 -3.597 -11.598 1.00 97.75 414 HIS A N 1
ATOM 3105 C CA . HIS A 1 414 ? 0.849 -2.975 -10.622 1.00 97.75 414 HIS A CA 1
ATOM 3106 C C . HIS A 1 414 ? -0.593 -3.350 -10.927 1.00 97.75 414 HIS A C 1
ATOM 3108 O O . HIS A 1 414 ? -1.029 -3.254 -12.074 1.00 97.75 414 HIS A O 1
ATOM 3114 N N . GLU A 1 415 ? -1.351 -3.671 -9.885 1.00 98.00 415 GLU A N 1
ATOM 3115 C CA . GLU A 1 415 ? -2.779 -3.954 -9.979 1.00 98.00 415 GLU A CA 1
ATOM 3116 C C . GLU A 1 415 ? -3.582 -2.888 -9.246 1.00 98.00 415 GLU A C 1
ATOM 3118 O O . GLU A 1 415 ? -3.250 -2.487 -8.125 1.00 98.00 415 GLU A O 1
ATOM 3123 N N . PHE A 1 416 ? -4.682 -2.461 -9.854 1.00 98.62 416 PHE A N 1
ATOM 3124 C CA . PHE A 1 416 ? -5.555 -1.453 -9.282 1.00 98.62 416 PHE A CA 1
ATOM 3125 C C . PHE A 1 416 ? -6.984 -1.967 -9.231 1.00 98.62 416 PHE A C 1
ATOM 3127 O O . PHE A 1 416 ? -7.587 -2.262 -10.264 1.00 98.62 416 PHE A O 1
ATOM 3134 N N . TYR A 1 417 ? -7.544 -2.015 -8.028 1.00 98.88 417 TYR A N 1
ATOM 3135 C CA . TYR A 1 417 ? -8.911 -2.457 -7.789 1.00 98.88 417 TYR A CA 1
ATOM 3136 C C . TYR A 1 417 ? -9.769 -1.295 -7.302 1.00 98.88 417 TYR A C 1
ATOM 3138 O O . TYR A 1 417 ? -9.300 -0.438 -6.551 1.00 98.88 417 TYR A O 1
ATOM 3146 N N . GLU A 1 418 ? -11.039 -1.275 -7.695 1.00 98.81 418 GLU A N 1
ATOM 3147 C CA . GLU A 1 418 ? -12.042 -0.344 -7.188 1.00 98.81 418 GLU A CA 1
ATOM 3148 C C . GLU A 1 418 ? -13.219 -1.078 -6.554 1.00 98.81 418 GLU A C 1
ATOM 3150 O O . GLU A 1 418 ? -13.545 -2.201 -6.937 1.00 98.81 418 GLU A O 1
ATOM 3155 N N . ALA A 1 419 ? -13.848 -0.439 -5.571 1.00 98.69 419 ALA A N 1
ATOM 3156 C CA . ALA A 1 419 ? -15.052 -0.938 -4.928 1.00 98.69 419 ALA A CA 1
ATOM 3157 C C . ALA A 1 419 ? -16.013 0.199 -4.540 1.00 98.69 419 ALA A C 1
ATOM 3159 O O . ALA A 1 419 ? -15.580 1.322 -4.243 1.00 98.69 419 ALA A O 1
ATOM 3160 N N . PRO A 1 420 ? -17.329 -0.085 -4.471 1.00 98.00 420 PRO A N 1
ATOM 3161 C CA . PRO A 1 420 ? -18.325 0.856 -3.964 1.00 98.00 420 PRO A CA 1
ATOM 3162 C C . PRO A 1 420 ? -18.375 0.924 -2.428 1.00 98.00 420 PRO A C 1
ATOM 3164 O O . PRO A 1 420 ? -18.832 1.932 -1.896 1.00 98.00 420 PRO A O 1
ATOM 3167 N N . ASN A 1 421 ? -17.903 -0.111 -1.721 1.00 98.00 421 ASN A N 1
ATOM 3168 C CA . ASN A 1 421 ? -17.841 -0.183 -0.255 1.00 98.00 421 ASN A CA 1
ATOM 3169 C C . ASN A 1 421 ? -16.460 -0.690 0.199 1.00 98.00 421 ASN A C 1
ATOM 3171 O O . ASN A 1 421 ? -15.793 -1.369 -0.582 1.00 98.00 421 ASN A O 1
ATOM 3175 N N . PRO A 1 422 ? -16.055 -0.477 1.469 1.00 98.06 422 PRO A N 1
ATOM 3176 C CA . PRO A 1 422 ? -14.805 -1.040 1.994 1.00 98.06 422 PRO A CA 1
ATOM 3177 C C . PRO A 1 422 ? -14.730 -2.574 1.878 1.00 98.06 422 PRO A C 1
ATOM 3179 O O . PRO A 1 422 ? -13.675 -3.155 1.654 1.00 98.06 422 PRO A O 1
ATOM 3182 N N . TRP A 1 423 ? -15.871 -3.253 1.999 1.00 98.12 423 TRP A N 1
ATOM 3183 C CA . TRP A 1 423 ? -15.979 -4.709 1.869 1.00 98.12 423 TRP A CA 1
ATOM 3184 C C . TRP A 1 423 ? -16.268 -5.187 0.438 1.00 98.12 423 TRP A C 1
ATOM 3186 O O . TRP A 1 423 ? -16.629 -6.343 0.240 1.00 98.12 423 TRP A O 1
ATOM 3196 N N . GLY A 1 424 ? -16.116 -4.320 -0.567 1.00 96.88 424 GLY A N 1
ATOM 3197 C CA . GLY A 1 424 ? -16.296 -4.687 -1.966 1.00 96.88 424 GLY A CA 1
ATOM 3198 C C . GLY A 1 424 ? -17.721 -4.478 -2.516 1.00 96.88 424 GLY A C 1
ATOM 3199 O O . GLY A 1 424 ? -18.500 -3.677 -1.980 1.00 96.88 424 GLY A O 1
ATOM 3200 N N . PRO A 1 425 ? -18.070 -5.166 -3.619 1.00 97.31 425 PRO A N 1
ATOM 3201 C CA . PRO A 1 425 ? -17.195 -6.064 -4.378 1.00 97.31 425 PRO A CA 1
ATOM 3202 C C . PRO A 1 425 ? -16.022 -5.303 -5.007 1.00 97.31 425 PRO A C 1
ATOM 3204 O O . PRO A 1 425 ? -16.221 -4.230 -5.576 1.00 97.31 425 PRO A O 1
ATOM 3207 N N . TRP A 1 426 ? -14.817 -5.856 -4.884 1.00 98.62 426 TRP A N 1
ATOM 3208 C CA . TRP A 1 426 ? -13.605 -5.313 -5.495 1.00 98.62 426 TRP A CA 1
ATOM 3209 C C . TRP A 1 426 ? -13.475 -5.788 -6.940 1.00 98.62 426 TRP A C 1
ATOM 3211 O O . TRP A 1 426 ? -13.705 -6.962 -7.229 1.00 98.62 426 TRP A O 1
ATOM 3221 N N . LYS A 1 427 ? -13.114 -4.880 -7.848 1.00 98.56 427 LYS A N 1
ATOM 3222 C CA . LYS A 1 427 ? -12.945 -5.167 -9.276 1.00 98.56 427 LYS A CA 1
ATOM 3223 C C . LYS A 1 427 ? -11.676 -4.532 -9.814 1.00 98.56 427 LYS A C 1
ATOM 3225 O O . LYS A 1 427 ? -11.418 -3.363 -9.547 1.00 98.56 427 LYS A O 1
ATOM 3230 N N . LEU A 1 428 ? -10.917 -5.288 -10.599 1.00 98.56 428 LEU A N 1
ATOM 3231 C CA . LEU A 1 428 ? -9.709 -4.818 -11.272 1.00 98.56 428 LEU A CA 1
ATOM 3232 C C . LEU A 1 428 ? -10.091 -3.774 -12.328 1.00 98.56 428 LEU A C 1
ATOM 3234 O O . LEU A 1 428 ? -10.911 -4.061 -13.195 1.00 98.56 428 LEU A O 1
ATOM 3238 N N . PHE A 1 429 ? -9.514 -2.577 -12.276 1.00 98.12 429 PHE A N 1
ATOM 3239 C CA . PHE A 1 429 ? -9.736 -1.531 -13.282 1.00 98.12 429 PHE A CA 1
ATOM 3240 C C . PHE A 1 429 ? -8.481 -1.178 -14.084 1.00 98.12 429 PHE A C 1
ATOM 3242 O O . PHE A 1 429 ? -8.593 -0.557 -15.138 1.00 98.12 429 PHE A O 1
ATOM 3249 N N . LEU A 1 430 ? -7.296 -1.546 -13.597 1.00 97.81 430 LEU A N 1
ATOM 3250 C CA . LEU A 1 430 ? -6.041 -1.377 -14.319 1.00 97.81 430 LEU A CA 1
ATOM 3251 C C . LEU A 1 430 ? -5.061 -2.473 -13.903 1.00 97.81 430 LEU A C 1
ATOM 3253 O O . LEU A 1 430 ? -4.833 -2.686 -12.715 1.00 97.81 430 LEU A O 1
ATOM 3257 N N . HIS A 1 431 ? -4.462 -3.110 -14.900 1.00 97.06 431 HIS A N 1
ATOM 3258 C CA . HIS A 1 431 ? -3.260 -3.919 -14.781 1.00 97.06 431 HIS A CA 1
ATOM 3259 C C . HIS A 1 431 ? -2.156 -3.189 -15.548 1.00 97.06 431 HIS A C 1
ATOM 3261 O O . HIS A 1 431 ? -2.303 -2.911 -16.742 1.00 97.06 431 HIS A O 1
ATOM 3267 N N . LYS A 1 432 ? -1.078 -2.805 -14.864 1.00 96.69 432 LYS A N 1
ATOM 3268 C CA . LYS A 1 432 ? 0.068 -2.133 -15.480 1.00 96.69 432 LYS A CA 1
ATOM 3269 C C . LYS A 1 432 ? 1.272 -3.051 -15.450 1.00 96.69 432 LYS A C 1
ATOM 3271 O O . LYS A 1 432 ? 1.892 -3.220 -14.406 1.00 96.69 432 LYS A O 1
ATOM 3276 N N . ASP A 1 433 ? 1.657 -3.530 -16.619 1.00 94.69 433 ASP A N 1
ATOM 3277 C CA . ASP A 1 433 ? 2.857 -4.333 -16.792 1.00 94.69 433 ASP A CA 1
ATOM 3278 C C . ASP A 1 433 ? 4.079 -3.461 -17.125 1.00 94.69 433 ASP A C 1
ATOM 3280 O O . ASP A 1 433 ? 4.060 -2.679 -18.085 1.00 94.69 433 ASP A O 1
ATOM 3284 N N . PHE A 1 434 ? 5.144 -3.584 -16.326 1.00 91.56 434 PHE A N 1
ATOM 3285 C CA . PHE A 1 434 ? 6.435 -2.921 -16.527 1.00 91.56 434 PHE A CA 1
ATOM 3286 C C . PHE A 1 434 ? 7.459 -3.803 -17.244 1.00 91.56 434 PHE A C 1
ATOM 3288 O O . PHE A 1 434 ? 8.502 -3.296 -17.669 1.00 91.56 434 PHE A O 1
ATOM 3295 N N . GLY A 1 435 ? 7.165 -5.079 -17.466 1.00 88.12 435 GLY A N 1
ATOM 3296 C CA . GLY A 1 435 ? 8.095 -6.044 -18.030 1.00 88.12 435 GLY A CA 1
ATOM 3297 C C . GLY A 1 435 ? 9.181 -6.472 -17.039 1.00 88.12 435 GLY A C 1
ATOM 3298 O O . GLY A 1 435 ? 9.463 -5.757 -16.070 1.00 88.12 435 GLY A O 1
ATOM 3299 N N . PRO A 1 436 ? 9.852 -7.602 -17.313 1.00 86.31 436 PRO A N 1
ATOM 3300 C CA . PRO A 1 436 ? 10.947 -8.079 -16.488 1.00 86.31 436 PRO A CA 1
ATOM 3301 C C . PRO A 1 436 ? 12.153 -7.133 -16.558 1.00 86.31 436 PRO A C 1
ATOM 3303 O O . PRO A 1 436 ? 12.251 -6.249 -17.418 1.00 86.31 436 PRO A O 1
ATOM 3306 N N . TYR A 1 437 ? 13.094 -7.338 -15.640 1.00 83.12 437 TYR A N 1
ATOM 3307 C CA . TYR A 1 437 ? 14.369 -6.627 -15.613 1.00 83.12 437 TYR A CA 1
ATOM 3308 C C . TYR A 1 437 ? 15.179 -6.794 -16.918 1.00 83.12 437 TYR A C 1
ATOM 3310 O O . TYR A 1 437 ? 15.024 -7.792 -17.626 1.00 83.12 437 TYR A O 1
ATOM 3318 N N . PRO A 1 438 ? 16.120 -5.875 -17.214 1.00 84.00 438 PRO A N 1
ATOM 3319 C CA . PRO A 1 438 ? 16.499 -4.708 -16.411 1.00 84.00 438 PRO A CA 1
ATOM 3320 C C . PRO A 1 438 ? 15.476 -3.566 -16.447 1.00 84.00 438 PRO A C 1
ATOM 3322 O O . PRO A 1 438 ? 14.757 -3.365 -17.418 1.00 84.00 438 PRO A O 1
ATOM 3325 N N . TRP A 1 439 ? 15.439 -2.810 -15.352 1.00 87.19 439 TRP A N 1
ATOM 3326 C CA . TRP A 1 439 ? 14.728 -1.538 -15.230 1.00 87.19 439 TRP A CA 1
ATOM 3327 C C . TRP A 1 439 ? 15.734 -0.401 -15.123 1.00 87.19 439 TRP A C 1
ATOM 3329 O O . TRP A 1 439 ? 16.866 -0.601 -14.679 1.00 87.19 439 TRP A O 1
ATOM 3339 N N . TRP A 1 440 ? 15.312 0.797 -15.511 1.00 87.50 440 TRP A N 1
ATOM 3340 C CA . TRP A 1 440 ? 16.183 1.952 -15.679 1.00 87.50 440 TRP A CA 1
ATOM 3341 C C . TRP A 1 440 ? 15.745 3.136 -14.835 1.00 87.50 440 TRP A C 1
ATOM 3343 O O . TRP A 1 440 ? 14.556 3.450 -14.710 1.00 87.50 440 TRP A O 1
ATOM 3353 N N . GLY A 1 441 ? 16.748 3.799 -14.273 1.00 87.12 441 GLY A N 1
ATOM 3354 C CA . GLY A 1 441 ? 16.591 4.985 -13.454 1.00 87.12 441 GLY A CA 1
ATOM 3355 C C . GLY A 1 441 ? 16.739 6.287 -14.226 1.00 87.12 441 GLY A C 1
ATOM 3356 O O . GLY A 1 441 ? 17.058 6.308 -15.419 1.00 87.12 441 GLY A O 1
ATOM 3357 N N . ASP A 1 442 ? 16.556 7.394 -13.513 1.00 85.00 442 ASP A N 1
ATOM 3358 C CA . ASP A 1 442 ? 16.815 8.725 -14.059 1.00 85.00 442 ASP A CA 1
ATOM 3359 C C . ASP A 1 442 ? 18.299 8.856 -14.444 1.00 85.00 442 ASP A C 1
ATOM 3361 O O . ASP A 1 442 ? 19.191 8.414 -13.714 1.00 85.00 442 ASP A O 1
ATOM 3365 N N . GLY A 1 443 ? 18.569 9.450 -15.608 1.00 84.31 443 GLY A N 1
ATOM 3366 C CA . GLY A 1 443 ? 19.923 9.561 -16.165 1.00 84.31 443 GLY A CA 1
ATOM 3367 C C . GLY A 1 443 ? 20.411 8.330 -16.944 1.00 84.31 443 GLY A C 1
ATOM 3368 O O . GLY A 1 443 ? 21.549 8.331 -17.404 1.00 84.31 443 GLY A O 1
ATOM 3369 N N . SER A 1 444 ? 19.578 7.297 -17.124 1.00 85.19 444 SER A N 1
ATOM 3370 C CA . SER A 1 444 ? 19.861 6.192 -18.055 1.00 85.19 444 SER A CA 1
ATOM 3371 C C . SER A 1 444 ? 19.851 6.658 -19.519 1.00 85.19 444 SER A C 1
ATOM 3373 O O . SER A 1 444 ? 18.988 7.444 -19.915 1.00 85.19 444 SER A O 1
ATOM 3375 N N . ALA A 1 445 ? 20.753 6.113 -20.345 1.00 83.00 445 ALA A N 1
ATOM 3376 C CA . ALA A 1 445 ? 20.858 6.422 -21.776 1.00 83.00 445 ALA A CA 1
ATOM 3377 C C . ALA A 1 445 ? 19.621 6.010 -22.595 1.00 83.00 445 ALA A C 1
ATOM 3379 O O . ALA A 1 445 ? 19.341 6.616 -23.625 1.00 83.00 445 ALA A O 1
ATOM 3380 N N . ILE A 1 446 ? 18.871 5.006 -22.133 1.00 81.75 446 ILE A N 1
ATOM 3381 C CA . ILE A 1 446 ? 17.643 4.535 -22.793 1.00 81.75 446 ILE A CA 1
ATOM 3382 C C . ILE A 1 446 ? 16.364 5.049 -22.115 1.00 81.75 446 ILE A C 1
ATOM 3384 O O . ILE A 1 446 ? 15.259 4.621 -22.438 1.00 81.75 446 ILE A O 1
ATOM 3388 N N . GLY A 1 447 ? 16.523 5.991 -21.182 1.00 79.50 447 GLY A N 1
ATOM 3389 C CA . GLY A 1 447 ? 15.441 6.589 -20.414 1.00 79.50 447 GLY A CA 1
ATOM 3390 C C . GLY A 1 447 ? 15.014 5.763 -19.190 1.00 79.50 447 GLY A C 1
ATOM 3391 O O . GLY A 1 447 ? 15.290 4.566 -19.105 1.00 79.50 447 GLY A O 1
ATOM 3392 N N . PRO A 1 448 ? 14.363 6.403 -18.204 1.00 86.06 448 PRO A N 1
ATOM 3393 C CA . PRO A 1 448 ? 13.848 5.731 -17.014 1.00 86.06 448 PRO A CA 1
ATOM 3394 C C . PRO A 1 448 ? 12.615 4.865 -17.323 1.00 86.06 448 PRO A C 1
ATOM 3396 O O . PRO A 1 448 ? 11.645 5.329 -17.927 1.00 86.06 448 PRO A O 1
ATOM 3399 N N . LYS A 1 449 ? 12.628 3.624 -16.830 1.00 89.56 449 LYS A N 1
ATOM 3400 C CA . LYS A 1 449 ? 11.514 2.667 -16.865 1.00 89.56 449 LYS A CA 1
ATOM 3401 C C . LYS A 1 449 ? 11.590 1.771 -15.624 1.00 89.56 449 LYS A C 1
ATOM 3403 O O . LYS A 1 449 ? 12.484 0.937 -15.541 1.00 89.56 449 LYS A O 1
ATOM 3408 N N . ASN A 1 450 ? 10.676 1.946 -14.673 1.00 89.81 450 ASN A N 1
ATOM 3409 C CA . ASN A 1 450 ? 10.599 1.204 -13.413 1.00 89.81 450 ASN A CA 1
ATOM 3410 C C . ASN A 1 450 ? 9.158 1.165 -12.861 1.00 89.81 450 ASN A C 1
ATOM 3412 O O . ASN A 1 450 ? 8.466 2.188 -12.843 1.00 89.81 450 ASN A O 1
ATOM 3416 N N . GLY A 1 451 ? 8.710 -0.001 -12.383 1.00 87.62 451 GLY A N 1
ATOM 3417 C CA . GLY A 1 451 ? 7.413 -0.174 -11.711 1.00 87.62 451 GLY A CA 1
ATOM 3418 C C . GLY A 1 451 ? 7.496 0.147 -10.227 1.00 87.62 451 GLY A C 1
ATOM 3419 O O . GLY A 1 451 ? 6.913 1.122 -9.757 1.00 87.62 451 GLY A O 1
ATOM 3420 N N . GLY A 1 452 ? 8.328 -0.603 -9.515 1.00 90.19 452 GLY A N 1
ATOM 3421 C CA . GLY A 1 452 ? 8.549 -0.453 -8.081 1.00 90.19 452 GLY A CA 1
ATOM 3422 C C . GLY A 1 452 ? 7.475 -1.113 -7.219 1.00 90.19 452 GLY A C 1
ATOM 3423 O O . GLY A 1 452 ? 6.486 -1.621 -7.729 1.00 90.19 452 GLY A O 1
ATOM 3424 N N . TYR A 1 453 ? 7.684 -1.098 -5.908 1.00 93.06 453 TYR A N 1
ATOM 3425 C CA . TYR A 1 453 ? 6.886 -1.808 -4.910 1.00 93.06 453 TYR A CA 1
ATOM 3426 C C . TYR A 1 453 ? 6.229 -0.864 -3.900 1.00 93.06 453 TYR A C 1
ATOM 3428 O O . TYR A 1 453 ? 6.502 0.343 -3.890 1.00 93.06 453 TYR A O 1
ATOM 3436 N N . ALA A 1 454 ? 5.379 -1.447 -3.045 1.00 92.62 454 ALA A N 1
ATOM 3437 C CA . ALA A 1 454 ? 4.635 -0.791 -1.970 1.00 92.62 454 ALA A CA 1
ATOM 3438 C C . ALA A 1 454 ? 3.818 0.409 -2.465 1.00 92.62 454 ALA A C 1
ATOM 3440 O O . ALA A 1 454 ? 3.951 1.533 -1.990 1.00 92.62 454 ALA A O 1
ATOM 3441 N N . THR A 1 455 ? 2.976 0.156 -3.465 1.00 95.69 455 THR A N 1
ATOM 3442 C CA . THR A 1 455 ? 2.153 1.173 -4.119 1.00 95.69 455 THR A CA 1
ATOM 3443 C C . THR A 1 455 ? 1.106 1.745 -3.167 1.00 95.69 455 THR A C 1
ATOM 3445 O O . THR A 1 455 ? 0.198 1.025 -2.746 1.00 95.69 455 THR A O 1
ATOM 3448 N N . THR A 1 456 ? 1.187 3.041 -2.862 1.00 97.44 456 THR A N 1
ATOM 3449 C CA . THR A 1 456 ? 0.188 3.756 -2.050 1.00 97.44 456 THR A CA 1
ATOM 3450 C C . THR A 1 456 ? -0.302 5.031 -2.738 1.00 97.44 456 THR A C 1
ATOM 3452 O O . THR A 1 456 ? 0.429 5.672 -3.492 1.00 97.44 456 THR A O 1
ATOM 3455 N N . LEU A 1 457 ? -1.553 5.424 -2.475 1.00 98.38 457 LEU A N 1
ATOM 3456 C CA . LEU A 1 457 ? -2.176 6.654 -2.981 1.00 98.38 457 LEU A CA 1
ATOM 3457 C C . LEU A 1 457 ? -2.529 7.581 -1.804 1.00 98.38 457 LEU A C 1
ATOM 3459 O O . LEU A 1 457 ? -3.637 7.480 -1.276 1.00 98.38 457 LEU A O 1
ATOM 3463 N N . PRO A 1 458 ? -1.631 8.485 -1.365 1.00 98.31 458 PRO A N 1
ATOM 3464 C CA . PRO A 1 458 ? -1.937 9.396 -0.266 1.00 98.31 458 PRO A CA 1
ATOM 3465 C C . PRO A 1 458 ? -3.137 10.288 -0.610 1.00 98.31 458 PRO A C 1
ATOM 3467 O O . PRO A 1 458 ? -3.089 11.062 -1.573 1.00 98.31 458 PRO A O 1
ATOM 3470 N N . SER A 1 459 ? -4.198 10.243 0.199 1.00 98.44 459 SER A N 1
ATOM 3471 C CA . SER A 1 459 ? -5.443 10.995 -0.043 1.00 98.44 459 SER A CA 1
ATOM 3472 C C . SER A 1 459 ? -5.237 12.506 -0.183 1.00 98.44 459 SER A C 1
ATOM 3474 O O . SER A 1 459 ? -5.972 13.180 -0.906 1.00 98.44 459 SER A O 1
ATOM 3476 N N . LYS A 1 460 ? -4.198 13.043 0.468 1.00 98.25 460 LYS A N 1
ATOM 3477 C CA . LYS A 1 460 ? -3.773 14.446 0.370 1.00 98.25 460 LYS A CA 1
ATOM 3478 C C . LYS A 1 460 ? -3.483 14.889 -1.066 1.00 98.25 460 LYS A C 1
ATOM 3480 O O . LYS A 1 460 ? -3.578 16.076 -1.370 1.00 98.25 460 LYS A O 1
ATOM 3485 N N . PHE A 1 461 ? -3.099 13.959 -1.937 1.00 98.38 461 PHE A N 1
ATOM 3486 C CA . PHE A 1 461 ? -2.696 14.239 -3.312 1.00 98.38 461 PHE A CA 1
ATOM 3487 C C . PHE A 1 461 ? -3.747 13.809 -4.343 1.00 98.38 461 PHE A C 1
ATOM 3489 O O . PHE A 1 461 ? -3.433 13.669 -5.523 1.00 98.38 461 PHE A O 1
ATOM 3496 N N . ILE A 1 462 ? -4.997 13.624 -3.920 1.00 98.62 462 ILE A N 1
ATOM 3497 C CA . ILE A 1 462 ? -6.133 13.436 -4.824 1.00 98.62 462 ILE A CA 1
ATOM 3498 C C . ILE A 1 462 ? -6.638 14.815 -5.271 1.00 98.62 462 ILE A C 1
ATOM 3500 O O . ILE A 1 462 ? -6.837 15.714 -4.452 1.00 98.62 462 ILE A O 1
ATOM 3504 N N . SER A 1 463 ? -6.832 15.003 -6.578 1.00 98.44 463 SER A N 1
ATOM 3505 C CA . SER A 1 463 ? -7.388 16.235 -7.139 1.00 98.44 463 SER A CA 1
ATOM 3506 C C . SER A 1 463 ? -8.826 16.473 -6.681 1.00 98.44 463 SER A C 1
ATOM 3508 O O . SER A 1 463 ? -9.541 15.551 -6.296 1.00 98.44 463 SER A O 1
ATOM 3510 N N . ALA A 1 464 ? -9.286 17.721 -6.774 1.00 98.00 464 ALA A N 1
ATOM 3511 C CA . ALA A 1 464 ? -10.639 18.095 -6.358 1.00 98.00 464 ALA A CA 1
ATOM 3512 C C . ALA A 1 464 ? -11.751 17.310 -7.085 1.00 98.00 464 ALA A C 1
ATOM 3514 O O . ALA A 1 464 ? -12.798 17.052 -6.499 1.00 98.00 464 ALA A O 1
ATOM 3515 N N . ASP A 1 465 ? -11.519 16.906 -8.337 1.00 98.12 465 ASP A N 1
ATOM 3516 C CA . ASP A 1 465 ? -12.427 16.070 -9.137 1.00 98.12 465 ASP A CA 1
ATOM 3517 C C . ASP A 1 465 ? -12.177 14.558 -8.978 1.00 98.12 465 ASP A C 1
ATOM 3519 O O . ASP A 1 465 ? -12.889 13.747 -9.566 1.00 98.12 465 ASP A O 1
ATOM 3523 N N . GLY A 1 466 ? -11.153 14.167 -8.216 1.00 98.44 466 GLY A N 1
ATOM 3524 C CA . GLY A 1 466 ? -10.745 12.782 -7.991 1.00 98.44 466 GLY A CA 1
ATOM 3525 C C . GLY A 1 466 ? -10.113 12.078 -9.194 1.00 98.44 466 GLY A C 1
ATOM 3526 O O . GLY A 1 466 ? -9.737 10.914 -9.074 1.00 98.44 466 GLY A O 1
ATOM 3527 N N . ARG A 1 467 ? -9.976 12.741 -10.348 1.00 98.50 467 ARG A N 1
ATOM 3528 C CA . ARG A 1 467 ? -9.500 12.122 -11.599 1.00 98.50 467 ARG A CA 1
ATOM 3529 C C . ARG A 1 467 ? -7.983 12.072 -11.728 1.00 98.50 467 ARG A C 1
ATOM 3531 O O . ARG A 1 467 ? -7.468 11.340 -12.568 1.00 98.50 467 ARG A O 1
ATOM 3538 N N . ARG A 1 468 ? -7.259 12.847 -10.919 1.00 98.56 468 ARG A N 1
ATOM 3539 C CA . ARG A 1 468 ? -5.795 12.840 -10.851 1.00 98.56 468 ARG A CA 1
ATOM 3540 C C . ARG A 1 468 ? -5.360 12.534 -9.430 1.00 98.56 468 ARG A C 1
ATOM 3542 O O . ARG A 1 468 ? -5.802 13.169 -8.477 1.00 98.56 468 ARG A O 1
ATOM 3549 N N . MET A 1 469 ? -4.478 11.564 -9.298 1.00 98.62 469 MET A N 1
ATOM 3550 C CA . MET A 1 469 ? -3.937 11.098 -8.031 1.00 98.62 469 MET A CA 1
ATOM 3551 C C . MET A 1 469 ? -2.424 10.969 -8.168 1.00 98.62 469 MET A C 1
ATOM 3553 O O . MET A 1 469 ? -1.887 10.957 -9.277 1.00 98.62 469 MET A O 1
ATOM 3557 N N . TRP A 1 470 ? -1.730 10.867 -7.042 1.00 98.38 470 TRP A N 1
ATOM 3558 C CA . TRP A 1 470 ? -0.295 10.620 -7.024 1.00 98.38 470 TRP A CA 1
ATOM 3559 C C . TRP A 1 470 ? -0.017 9.328 -6.284 1.00 98.38 470 TRP A C 1
ATOM 3561 O O . TRP A 1 470 ? -0.406 9.180 -5.128 1.00 98.38 470 TRP A O 1
ATOM 3571 N N . MET A 1 471 ? 0.657 8.409 -6.965 1.00 97.75 471 MET A N 1
ATOM 3572 C CA . MET A 1 471 ? 1.058 7.127 -6.418 1.00 97.75 471 MET A CA 1
ATOM 3573 C C . MET A 1 471 ? 2.502 7.182 -5.954 1.00 97.75 471 MET A C 1
ATOM 3575 O O . MET A 1 471 ? 3.392 7.557 -6.720 1.00 97.75 471 MET A O 1
ATOM 3579 N N . GLN A 1 472 ? 2.714 6.789 -4.708 1.00 97.25 472 GLN A N 1
ATOM 3580 C CA . GLN A 1 472 ? 4.018 6.540 -4.127 1.00 97.25 472 GLN A CA 1
ATOM 3581 C C . GLN A 1 472 ? 4.387 5.070 -4.359 1.00 97.25 472 GLN A C 1
ATOM 3583 O O . GLN A 1 472 ? 3.545 4.188 -4.218 1.00 97.25 472 GLN A O 1
ATOM 3588 N N . CYS A 1 473 ? 5.633 4.828 -4.761 1.00 94.50 473 CYS A N 1
ATOM 3589 C CA . CYS A 1 473 ? 6.233 3.499 -4.900 1.00 94.50 473 CYS A CA 1
ATOM 3590 C C . CYS A 1 473 ? 7.762 3.634 -4.967 1.00 94.50 473 CYS A C 1
ATOM 3592 O O . CYS A 1 473 ? 8.273 4.708 -5.309 1.00 94.50 473 CYS A O 1
ATOM 3594 N N . ASN A 1 474 ? 8.502 2.552 -4.724 1.00 92.12 474 ASN A N 1
ATOM 3595 C CA . ASN A 1 474 ? 9.970 2.568 -4.723 1.00 92.12 474 ASN A CA 1
ATOM 3596 C C . ASN A 1 474 ? 10.586 1.463 -5.560 1.00 92.12 474 ASN A C 1
ATOM 3598 O O . ASN A 1 474 ? 10.004 0.408 -5.735 1.00 92.12 474 ASN A O 1
ATOM 3602 N N . TRP A 1 475 ? 11.799 1.689 -6.039 1.00 87.94 475 TRP A N 1
ATOM 3603 C CA . TRP A 1 475 ? 12.644 0.678 -6.653 1.00 87.94 475 TRP A CA 1
ATOM 3604 C C . TRP A 1 475 ? 14.108 1.018 -6.352 1.00 87.94 475 TRP A C 1
ATOM 3606 O O . TRP A 1 475 ? 14.513 2.183 -6.389 1.00 87.94 475 TRP A O 1
ATOM 3616 N N . PHE A 1 476 ? 14.895 0.001 -5.993 1.00 77.88 476 PHE A N 1
ATOM 3617 C CA . PHE A 1 476 ? 16.297 0.154 -5.580 1.00 77.88 476 PHE A CA 1
ATOM 3618 C C . PHE A 1 476 ? 17.295 -0.595 -6.468 1.00 77.88 476 PHE A C 1
ATOM 3620 O O . PHE A 1 476 ? 18.500 -0.382 -6.333 1.00 77.88 476 PHE A O 1
ATOM 3627 N N . VAL A 1 477 ? 16.822 -1.461 -7.368 1.00 64.44 477 VAL A N 1
ATOM 3628 C CA . VAL A 1 477 ? 17.654 -2.458 -8.053 1.00 64.44 477 VAL A CA 1
ATOM 3629 C C . VAL A 1 477 ? 18.376 -1.847 -9.263 1.00 64.44 477 VAL A C 1
ATOM 3631 O O . VAL A 1 477 ? 17.772 -1.605 -10.293 1.00 64.44 477 VAL A O 1
ATOM 3634 N N . GLY A 1 478 ? 19.694 -1.639 -9.188 1.00 56.88 478 GLY A N 1
ATOM 3635 C CA . GLY A 1 478 ? 20.509 -0.982 -10.229 1.00 56.88 478 GLY A CA 1
ATOM 3636 C C . GLY A 1 478 ? 20.842 -1.806 -11.485 1.00 56.88 478 GLY A C 1
ATOM 3637 O O . GLY A 1 478 ? 21.899 -1.594 -12.073 1.00 56.88 478 GLY A O 1
ATOM 3638 N N . LEU A 1 479 ? 19.989 -2.747 -11.903 1.00 62.72 479 LEU A N 1
ATOM 3639 C CA . LEU A 1 479 ? 20.295 -3.680 -13.002 1.00 62.72 479 LEU A CA 1
ATOM 3640 C C . LEU A 1 479 ? 20.304 -3.037 -14.404 1.00 62.72 479 LEU A C 1
ATOM 3642 O O . LEU A 1 479 ? 20.889 -3.615 -15.316 1.00 62.72 479 LEU A O 1
ATOM 3646 N N . GLY A 1 480 ? 19.694 -1.860 -14.598 1.00 63.34 480 GLY A N 1
ATOM 3647 C CA . GLY A 1 480 ? 19.709 -1.141 -15.884 1.00 63.34 480 GLY A CA 1
ATOM 3648 C C . GLY A 1 480 ? 20.596 0.106 -15.943 1.00 63.34 480 GLY A C 1
ATOM 3649 O O . GLY A 1 480 ? 20.792 0.666 -17.015 1.00 63.34 480 GLY A O 1
ATOM 3650 N N . GLY A 1 481 ? 21.192 0.554 -14.842 1.00 73.75 481 GLY A N 1
ATOM 3651 C CA . GLY A 1 481 ? 21.871 1.854 -14.796 1.00 73.75 481 GLY A CA 1
ATOM 3652 C C . GLY A 1 481 ? 20.907 3.045 -14.659 1.00 73.75 481 GLY A C 1
ATOM 3653 O O . GLY A 1 481 ? 19.681 2.917 -14.742 1.00 73.75 481 GLY A O 1
ATOM 3654 N N . GLY A 1 482 ? 21.477 4.223 -14.393 1.00 82.88 482 GLY A N 1
ATOM 3655 C CA . GLY A 1 482 ? 20.736 5.390 -13.900 1.00 82.88 482 GLY A CA 1
ATOM 3656 C C . GLY A 1 482 ? 20.499 5.351 -12.382 1.00 82.88 482 GLY A C 1
ATOM 3657 O O . GLY A 1 482 ? 20.884 4.407 -11.694 1.00 82.88 482 GLY A O 1
ATOM 3658 N N . SER A 1 483 ? 19.882 6.406 -11.847 1.00 84.00 483 SER A N 1
ATOM 3659 C CA . SER A 1 483 ? 19.603 6.555 -10.412 1.00 84.00 483 SER A CA 1
ATOM 3660 C C . SER A 1 483 ? 18.321 5.833 -10.002 1.00 84.00 483 SER A C 1
ATOM 3662 O O . SER A 1 483 ? 17.279 6.017 -10.631 1.00 84.00 483 SER A O 1
ATOM 3664 N N . ASN A 1 484 ? 18.363 5.077 -8.905 1.00 83.56 484 ASN A N 1
ATOM 3665 C CA . ASN A 1 484 ? 17.168 4.455 -8.334 1.00 83.56 484 ASN A CA 1
ATOM 3666 C C . ASN A 1 484 ? 16.198 5.497 -7.712 1.00 83.56 484 ASN A C 1
ATOM 3668 O O . ASN A 1 484 ? 16.578 6.640 -7.418 1.00 83.56 484 ASN A O 1
ATOM 3672 N N . ASN A 1 485 ? 14.939 5.106 -7.478 1.00 87.94 485 ASN A N 1
ATOM 3673 C CA . ASN A 1 485 ? 13.914 5.920 -6.802 1.00 87.94 485 ASN A CA 1
ATOM 3674 C C . ASN A 1 485 ? 13.693 5.458 -5.348 1.00 87.94 485 ASN A C 1
ATOM 3676 O O . ASN A 1 485 ? 12.562 5.381 -4.856 1.00 87.94 485 ASN A O 1
ATOM 3680 N N . TYR A 1 486 ? 14.793 5.186 -4.644 1.00 93.44 486 TYR A N 1
ATOM 3681 C CA . TYR A 1 486 ? 14.817 4.791 -3.235 1.00 93.44 486 TYR A CA 1
ATOM 3682 C C . TYR A 1 486 ? 14.635 5.990 -2.286 1.00 93.44 486 TYR A C 1
ATOM 3684 O O . TYR A 1 486 ? 15.534 6.401 -1.556 1.00 93.44 486 TYR A O 1
ATOM 3692 N N . ARG A 1 487 ? 13.480 6.645 -2.414 1.00 94.81 487 ARG A N 1
ATOM 3693 C CA . ARG A 1 487 ? 13.120 7.910 -1.762 1.00 94.81 487 ARG A CA 1
ATOM 3694 C C . ARG A 1 487 ? 11.610 8.120 -1.804 1.00 94.81 487 ARG A C 1
ATOM 3696 O O . ARG A 1 487 ? 10.924 7.468 -2.590 1.00 94.81 487 ARG A O 1
ATOM 3703 N N . PHE A 1 488 ? 11.076 9.096 -1.074 1.00 97.31 488 PHE A N 1
ATOM 3704 C CA . PHE A 1 488 ? 9.701 9.543 -1.302 1.00 97.31 488 PHE A CA 1
ATOM 3705 C C . PHE A 1 488 ? 9.599 10.123 -2.720 1.00 97.31 488 PHE A C 1
ATOM 3707 O O . PHE A 1 488 ? 10.088 11.225 -2.997 1.00 97.31 488 PHE A O 1
ATOM 3714 N N . SER A 1 489 ? 9.021 9.343 -3.628 1.00 94.94 489 SER A N 1
ATOM 3715 C CA . SER A 1 489 ? 8.857 9.655 -5.044 1.00 94.94 489 SER A CA 1
ATOM 3716 C C . SER A 1 489 ? 7.426 9.358 -5.461 1.00 94.94 489 SER A C 1
ATOM 3718 O O . SER A 1 489 ? 6.775 8.497 -4.868 1.00 94.94 489 SER A O 1
ATOM 3720 N N . LEU A 1 490 ? 6.921 10.102 -6.440 1.00 96.81 490 LEU A N 1
ATOM 3721 C CA . LEU A 1 490 ? 5.538 9.999 -6.883 1.00 96.81 490 LEU A CA 1
ATOM 3722 C C . LEU A 1 490 ? 5.449 9.911 -8.404 1.00 96.81 490 LEU A C 1
ATOM 3724 O O . LEU A 1 490 ? 6.218 10.551 -9.130 1.00 96.81 490 LEU A O 1
ATOM 3728 N N . ARG A 1 491 ? 4.448 9.170 -8.878 1.00 96.12 491 ARG A N 1
ATOM 3729 C CA . ARG A 1 491 ? 3.999 9.164 -10.272 1.00 96.12 491 ARG A CA 1
ATOM 3730 C C . ARG A 1 491 ? 2.508 9.496 -10.363 1.00 96.12 491 ARG A C 1
ATOM 3732 O O . ARG A 1 491 ? 1.763 9.138 -9.450 1.00 96.12 491 ARG A O 1
ATOM 3739 N N . PRO A 1 492 ? 2.056 10.190 -11.417 1.00 97.69 492 PRO A N 1
ATOM 3740 C CA . PRO A 1 492 ? 0.644 10.480 -11.594 1.00 97.69 492 PRO A CA 1
ATOM 3741 C C . PRO A 1 492 ? -0.134 9.200 -11.916 1.00 97.69 492 PRO A C 1
ATOM 3743 O O . PRO A 1 492 ? 0.318 8.376 -12.706 1.00 97.69 492 PRO A O 1
ATOM 3746 N N . LEU A 1 493 ? -1.319 9.076 -11.328 1.00 98.44 493 LEU A N 1
ATOM 3747 C CA . LEU A 1 493 ? -2.387 8.182 -11.761 1.00 98.44 493 LEU A CA 1
ATOM 3748 C C . LEU A 1 493 ? -3.529 9.049 -12.276 1.00 98.44 493 LEU A C 1
ATOM 3750 O O . LEU A 1 493 ? -4.002 9.945 -11.571 1.00 98.44 493 LEU A O 1
ATOM 3754 N N . THR A 1 494 ? -3.971 8.786 -13.499 1.00 98.44 494 THR A N 1
ATOM 3755 C CA . THR A 1 494 ? -5.136 9.454 -14.084 1.00 98.44 494 THR A CA 1
ATOM 3756 C C . THR A 1 494 ? -6.236 8.446 -14.346 1.00 98.44 494 THR A C 1
ATOM 3758 O O . THR A 1 494 ? -5.959 7.329 -14.774 1.00 98.44 494 THR A O 1
ATOM 3761 N N . VAL A 1 495 ? -7.478 8.828 -14.057 1.00 98.38 495 VAL A N 1
ATOM 3762 C CA . VAL A 1 495 ? -8.660 7.992 -14.277 1.00 98.38 495 VAL A CA 1
ATOM 3763 C C . VAL A 1 495 ? -9.792 8.814 -14.882 1.00 98.38 495 VAL A C 1
ATOM 3765 O O . VAL A 1 495 ? -10.016 9.967 -14.505 1.00 98.38 495 VAL A O 1
ATOM 3768 N N . SER A 1 496 ? -10.549 8.195 -15.781 1.00 96.75 496 SER A N 1
ATOM 3769 C CA . SER A 1 496 ? -11.758 8.769 -16.371 1.00 96.75 496 SER A CA 1
ATOM 3770 C C . SER A 1 496 ? -12.933 7.849 -16.062 1.00 96.75 496 SER A C 1
ATOM 3772 O O . SER A 1 496 ? -12.954 6.725 -16.565 1.00 96.75 496 SER A O 1
ATOM 3774 N N . PRO A 1 497 ? -13.906 8.275 -15.234 1.00 95.75 497 PRO A N 1
ATOM 3775 C CA . PRO A 1 497 ? -15.123 7.504 -15.017 1.00 95.75 497 PRO A CA 1
ATOM 3776 C C . PRO A 1 497 ? -15.845 7.242 -16.336 1.00 95.75 497 PRO A C 1
ATOM 3778 O O . PRO A 1 497 ? -15.901 8.120 -17.200 1.00 95.75 497 PRO A O 1
ATOM 3781 N N . TYR A 1 498 ? -16.417 6.053 -16.474 1.00 92.75 498 TYR A N 1
ATOM 3782 C CA . TYR A 1 498 ? -17.275 5.728 -17.599 1.00 92.75 498 TYR A CA 1
ATOM 3783 C C . TYR A 1 498 ? -18.499 6.650 -17.616 1.00 92.75 498 TYR A C 1
ATOM 3785 O O . TYR A 1 498 ? -19.139 6.892 -16.590 1.00 92.75 498 TYR A O 1
ATOM 3793 N N . GLN A 1 499 ? -18.827 7.162 -18.800 1.00 86.69 499 GLN A N 1
ATOM 3794 C CA . GLN A 1 499 ? -20.047 7.916 -19.051 1.00 86.69 499 GLN A CA 1
ATOM 3795 C C . GLN A 1 499 ? -20.855 7.168 -20.105 1.00 86.69 499 GLN A C 1
ATOM 3797 O O . GLN A 1 499 ? -20.394 6.976 -21.229 1.00 86.69 499 GLN A O 1
ATOM 3802 N N . ALA A 1 500 ? -22.057 6.728 -19.733 1.00 80.25 500 ALA A N 1
ATOM 3803 C CA . ALA A 1 500 ? -22.961 6.079 -20.669 1.00 80.25 500 ALA A CA 1
ATOM 3804 C C . ALA A 1 500 ? -23.395 7.084 -21.746 1.00 80.25 500 ALA A C 1
ATOM 3806 O O . ALA A 1 500 ? -23.882 8.170 -21.431 1.00 80.25 500 ALA A O 1
ATOM 3807 N N . GLY A 1 501 ? -23.241 6.707 -23.012 1.00 76.06 501 GLY A N 1
ATOM 3808 C CA . GLY A 1 501 ? -23.647 7.505 -24.162 1.00 76.06 501 GLY A CA 1
ATOM 3809 C C . GLY A 1 501 ? -24.181 6.612 -25.274 1.00 76.06 501 GLY A C 1
ATOM 3810 O O . GLY A 1 501 ? -23.796 5.449 -25.388 1.00 76.06 501 GLY A O 1
ATOM 3811 N N . THR A 1 502 ? -25.087 7.147 -26.092 1.00 72.88 502 THR A N 1
ATOM 3812 C CA . THR A 1 502 ? -25.480 6.494 -27.348 1.00 72.88 502 THR A CA 1
ATOM 3813 C C . THR A 1 502 ? -24.503 6.951 -28.429 1.00 72.88 502 THR A C 1
ATOM 3815 O O . THR A 1 502 ? -24.329 8.164 -28.569 1.00 72.88 502 THR A O 1
ATOM 3818 N N . PRO A 1 503 ? -23.859 6.042 -29.183 1.00 65.50 503 PRO A N 1
ATOM 3819 C CA . PRO A 1 503 ? -23.024 6.435 -30.312 1.00 65.50 503 PRO A CA 1
ATOM 3820 C C . PRO A 1 503 ? -23.836 7.314 -31.269 1.00 65.50 503 PRO A C 1
ATOM 3822 O O . PRO A 1 503 ? -24.914 6.923 -31.714 1.00 65.50 503 PRO A O 1
ATOM 3825 N N . SER A 1 504 ? -23.352 8.523 -31.554 1.00 70.56 504 SER A N 1
ATOM 3826 C CA . SER A 1 504 ? -24.010 9.449 -32.487 1.00 70.56 504 SER A CA 1
ATOM 3827 C C . SER A 1 504 ? -23.720 9.107 -33.951 1.00 70.56 504 SER A C 1
ATOM 3829 O O . SER A 1 504 ? -24.383 9.619 -34.853 1.00 70.56 504 SER A O 1
ATOM 3831 N N . ASN A 1 505 ? -22.743 8.234 -34.199 1.00 69.56 505 ASN A N 1
ATOM 3832 C CA . ASN A 1 505 ? -22.399 7.732 -35.516 1.00 69.56 505 ASN A CA 1
ATOM 3833 C C . ASN A 1 505 ? -23.183 6.445 -35.841 1.00 69.56 505 ASN A C 1
ATOM 3835 O O . ASN A 1 505 ? -23.205 5.513 -35.034 1.00 69.56 505 ASN A O 1
ATOM 3839 N N . PRO A 1 506 ? -23.797 6.339 -37.034 1.00 65.56 506 PRO A N 1
ATOM 3840 C CA . PRO A 1 506 ? -24.356 5.073 -37.487 1.00 65.56 506 PRO A CA 1
ATOM 3841 C C . PRO A 1 506 ? -23.227 4.047 -37.649 1.00 65.56 506 PRO A C 1
ATOM 3843 O O . PRO A 1 506 ? -22.159 4.364 -38.178 1.00 65.56 506 PRO A O 1
ATOM 3846 N N . GLY A 1 507 ? -23.459 2.810 -37.203 1.00 68.44 507 GLY A N 1
ATOM 3847 C CA . GLY A 1 507 ? -22.512 1.718 -37.419 1.00 68.44 507 GLY A CA 1
ATOM 3848 C C . GLY A 1 507 ? -22.277 1.517 -38.916 1.00 68.44 507 GLY A C 1
ATOM 3849 O O . GLY A 1 507 ? -23.229 1.313 -39.666 1.00 68.44 507 GLY A O 1
ATOM 3850 N N . ASN A 1 508 ? -21.021 1.592 -39.360 1.00 70.38 508 ASN A N 1
ATOM 3851 C CA . ASN A 1 508 ? -20.665 1.337 -40.752 1.00 70.38 508 ASN A CA 1
ATOM 3852 C C . ASN A 1 508 ? -20.123 -0.097 -40.888 1.00 70.38 508 ASN A C 1
ATOM 3854 O O . ASN A 1 508 ? -18.967 -0.334 -40.533 1.00 70.38 508 ASN A O 1
ATOM 3858 N N . PRO A 1 509 ? -20.904 -1.054 -41.424 1.00 65.12 509 PRO A N 1
ATOM 3859 C CA . PRO A 1 509 ? -20.481 -2.451 -41.552 1.00 65.12 509 PRO A CA 1
ATOM 3860 C C . PRO A 1 509 ? -19.321 -2.653 -42.542 1.00 65.12 509 PRO A C 1
ATOM 3862 O O . PRO A 1 509 ? -18.762 -3.744 -42.610 1.00 65.12 509 PRO A O 1
ATOM 3865 N N . LEU A 1 510 ? -18.944 -1.617 -43.302 1.00 63.59 510 LEU A N 1
ATOM 3866 C CA . LEU A 1 510 ? -17.807 -1.632 -44.226 1.00 63.59 510 LEU A CA 1
ATOM 3867 C C . LEU A 1 510 ? -16.493 -1.166 -43.576 1.00 63.59 510 LEU A C 1
ATOM 3869 O O . LEU A 1 510 ? -15.432 -1.323 -44.178 1.00 63.59 510 LEU A O 1
ATOM 3873 N N . VAL A 1 511 ? -16.537 -0.597 -42.366 1.00 57.22 511 VAL A N 1
ATOM 3874 C CA . VAL A 1 511 ? -15.352 -0.101 -41.654 1.00 57.22 511 VAL A CA 1
ATOM 3875 C C . VAL A 1 511 ? -15.039 -1.040 -40.497 1.00 57.22 511 VAL A C 1
ATOM 3877 O O . VAL A 1 511 ? -15.648 -0.982 -39.433 1.00 57.22 511 VAL A O 1
ATOM 3880 N N . ASN A 1 512 ? -14.048 -1.905 -40.703 1.00 51.66 512 ASN A N 1
ATOM 3881 C CA . ASN A 1 512 ? -13.429 -2.638 -39.608 1.00 51.66 512 ASN A CA 1
ATOM 3882 C C . ASN A 1 512 ? -12.406 -1.720 -38.920 1.00 51.66 512 ASN A C 1
ATOM 3884 O O . ASN A 1 512 ? -11.315 -1.496 -39.449 1.00 51.66 512 ASN A O 1
ATOM 3888 N N . LEU A 1 513 ? -12.762 -1.199 -37.744 1.00 53.22 513 LEU A N 1
ATOM 3889 C CA . LEU A 1 513 ? -11.917 -0.291 -36.959 1.00 53.22 513 LEU A CA 1
ATOM 3890 C C . LEU A 1 513 ? -10.573 -0.918 -36.543 1.00 53.22 513 LEU A C 1
ATOM 3892 O O . LEU A 1 513 ? -9.620 -0.187 -36.313 1.00 53.22 513 LEU A O 1
ATOM 3896 N N . ALA A 1 514 ? -10.447 -2.250 -36.528 1.00 49.25 514 ALA A N 1
ATOM 3897 C CA . ALA A 1 514 ? -9.176 -2.927 -36.258 1.00 49.25 514 ALA A CA 1
ATOM 3898 C C . ALA A 1 514 ? -8.204 -2.931 -37.460 1.00 49.25 514 ALA A C 1
ATOM 3900 O O . ALA A 1 514 ? -7.044 -3.301 -37.304 1.00 49.25 514 ALA A O 1
ATOM 3901 N N . ARG A 1 515 ? -8.649 -2.546 -38.669 1.00 47.59 515 ARG A N 1
ATOM 3902 C CA . ARG A 1 515 ? -7.802 -2.478 -39.882 1.00 47.59 515 ARG A CA 1
ATOM 3903 C C . ARG A 1 515 ? -7.437 -1.061 -40.318 1.00 47.59 515 ARG A C 1
ATOM 3905 O O . ARG A 1 515 ? -6.461 -0.893 -41.041 1.00 47.59 515 ARG A O 1
ATOM 3912 N N . ALA A 1 516 ? -8.206 -0.056 -39.915 1.00 45.22 516 ALA A N 1
ATOM 3913 C CA . ALA A 1 516 ? -7.945 1.334 -40.262 1.00 45.22 516 ALA A CA 1
ATOM 3914 C C . ALA A 1 516 ? -7.192 1.998 -39.104 1.00 45.22 516 ALA A C 1
ATOM 3916 O O . ALA A 1 516 ? -7.814 2.588 -38.230 1.00 45.22 516 ALA A O 1
ATOM 3917 N N . GLY A 1 517 ? -5.865 1.856 -39.064 1.00 41.53 517 GLY A N 1
ATOM 3918 C CA . GLY A 1 517 ? -5.003 2.517 -38.077 1.00 41.53 517 GLY A CA 1
ATOM 3919 C C . GLY A 1 517 ? -4.997 4.038 -38.241 1.00 41.53 517 GLY A C 1
ATOM 3920 O O . GLY A 1 517 ? -4.025 4.599 -38.735 1.00 41.53 517 GLY A O 1
ATOM 3921 N N . LEU A 1 518 ? -6.091 4.698 -37.870 1.00 36.38 518 LEU A N 1
ATOM 3922 C CA . LEU A 1 518 ? -6.202 6.148 -37.826 1.00 36.38 518 LEU A CA 1
ATOM 3923 C C . LEU A 1 518 ? -6.456 6.590 -36.389 1.00 36.38 518 LEU A C 1
ATOM 3925 O O . LEU A 1 518 ? -7.398 6.138 -35.738 1.00 36.38 518 LEU A O 1
ATOM 3929 N N . ASP A 1 519 ? -5.566 7.470 -35.937 1.00 42.22 519 ASP A N 1
ATOM 3930 C CA . ASP A 1 519 ? -5.567 8.147 -34.649 1.00 42.22 519 ASP A CA 1
ATOM 3931 C C . ASP A 1 519 ? -6.956 8.661 -34.269 1.00 42.22 519 ASP A C 1
ATOM 3933 O O . ASP A 1 519 ? -7.597 9.397 -35.025 1.00 42.22 519 ASP A O 1
ATOM 3937 N N . PHE A 1 520 ? -7.394 8.332 -33.056 1.00 39.88 520 PHE A N 1
ATOM 3938 C CA . PHE A 1 520 ? -8.561 8.961 -32.458 1.00 39.88 520 PHE A CA 1
ATOM 3939 C C . PHE A 1 520 ? -8.121 9.917 -31.347 1.00 39.88 520 PHE A C 1
ATOM 3941 O O . PHE A 1 520 ? -7.480 9.513 -30.379 1.00 39.88 520 PHE A O 1
ATOM 3948 N N . SER A 1 521 ? -8.498 11.191 -31.478 1.00 31.41 521 SER A N 1
ATOM 3949 C CA . SER A 1 521 ? -8.568 12.134 -30.357 1.00 31.41 521 SER A CA 1
ATOM 3950 C C . SER A 1 521 ? -9.975 12.047 -29.755 1.00 31.41 521 SER A C 1
ATOM 3952 O O . SER A 1 521 ? -10.936 12.208 -30.509 1.00 31.41 521 SER A O 1
ATOM 3954 N N . PRO A 1 522 ? -10.143 11.790 -28.446 1.00 37.78 522 PRO A N 1
ATOM 3955 C CA . PRO A 1 522 ? -11.470 11.693 -27.855 1.00 37.78 522 PRO A CA 1
ATOM 3956 C C . PRO A 1 522 ? -12.075 13.087 -27.640 1.00 37.78 522 PRO A C 1
ATOM 3958 O O . PRO A 1 522 ? -11.415 13.974 -27.093 1.00 37.78 522 PRO A O 1
ATOM 3961 N N . GLY A 1 523 ? -13.321 13.255 -28.093 1.00 35.34 523 GLY A N 1
ATOM 3962 C CA . GLY A 1 523 ? -14.203 14.386 -27.786 1.00 35.34 523 GLY A CA 1
ATOM 3963 C C . GLY A 1 523 ? -15.180 14.069 -26.665 1.00 35.34 523 GLY A C 1
ATOM 3964 O O . GLY A 1 523 ? -15.367 12.863 -26.376 1.00 35.34 523 GLY A O 1
#

pLDDT: mean 89.15, std 14.76, range [29.19, 98.94]

Foldseek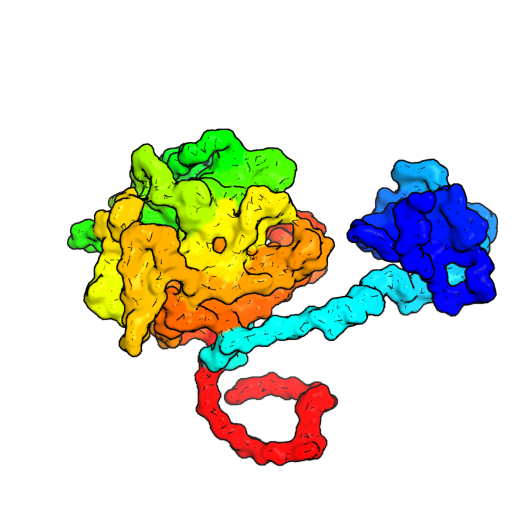 3Di:
DDPVVPFDWDFFPLAPPQAAAWIWTADLQDIKTDTRNPCVLDIFDAGNQLQVVVLVCLQPVDDNPSQFWDWDDDPQKIWTAGPVDRRIHIGGNSRSVSRNVSSVVCVRVPCPVVVVVVVPPPPPDWPDQFFPDKDWDLDFDFADPFFAFLFAWAAEPVRWIKTKGAFGQGQDPDRVNTARIWIKTWDDFRVGDIDIDTQDHHVQFEDAQDPDAWGWGWQAKYWAPQPPPSGTKIKTKTWTAGCDDDLRHQQWTFFIFIWIDPPRRNGIDTDPHTLGGRQQQRRKYWEHCHYNVVNLCVVPPVSSQKTKMKGFGTGQWFRLNPPDDGTQFIWMKIFGSNCRRPSQRIWTWQAADPVRHTDTDSDSVNHDGLGGHPDFPDASPSHNRHIHFAGRAHWYQLPLSQWIWTWTGTQFWIWIWIANDPSGPIITDDIGGQDDDDAEEPPFPVDGGHDAGHWYWHSSQQDPNSQKTKIFGFDDDCRRDYDGSSHRTIIIMGTHTDDDDDPPDDDDPVDDVVPPPDDDDDD

Radius of gyration: 27.3 Å; chains: 1; bounding box: 72×63×71 Å

Secondary structure (DSSP, 8-state):
--GGGGS--B--TT-STTSS-EEEEEETTEEEEEESS-GGG--EEEEHHHHHHHHHHHHH----TTSSEEEEEETTEEEEEESSSS-EEEE-HHHHHHHHHHHHTTTTSTHHHHHHHHTTS--------SEEEEE--SS-SEE-S-EEEEEEEEE-TTSPEEEEEEEEEET---GGG-EEEEEEEEEEETTTEEEEEEEEEGGGT----SSSSEEEEEEEEEEE-SSSSSSPEEEEEEEEEE--SGGGTTS----EEEEEESSSSSS-B--SS-SB-TTSS-EEEEEE-SGGGGGGGGGHHHHHTEEEEEEESS-SS--TT-SS----EEEEEEEEGGGTT-GGG-EEEEEE-TTSPEEEES-GGG--EEEE---EESTTTSSSS-EES--S-EEEEETTTTEEEEEEEETTEEEEEEESSTT---EEEEEEE--SSP-B-BT-TT--B---EEEE--GGG--TTSSEEEEEEE----SS-SB---SSEEEEEEEEE------SSPP-TT--TTT--------

Sequence (523 aa):
MTTADRLVWRISSRSSNGENCVEVAPAADGMVIRHSKHPSAGTITFPGSAWRAFVHDARDGVANTNGAATITKIGTDTLVKSLHTTVALRFDAEEWSAFLAGAADGEFDSTSQLASAQSSAALVEPTSQFFATADIPYRATVNTVSDGDLWASCWANDGALYSANGDGRGFSANPKDFADIVVNRITGTPPTGISGVRLSGGSQVGKIWTAGNYNRKPTGMVAVDGNGDGRDELYLAVQDQCTGPGALAFNDAPAASVSVSTDYGRTWRSTNAPMFADHVFTTIFFLDFGQSNRNASVLGPGGAAYVYAYGLDNNWRDSFSNTVADPQNLYLARVPKGTIANRASWQFFTGTDGSGAPTWSSDIGRRVAVLHDERREYPGTVTSDGCSVLSQGGVVYNAPLRRYLYTSWTEYTHEFYEAPNPWGPWKLFLHKDFGPYPWWGDGSAIGPKNGGYATTLPSKFISADGRRMWMQCNWFVGLGGGSNNYRFSLRPLTVSPYQAGTPSNPGNPLVNLARAGLDFSPG